Protein AF-A0ABD3MR46-F1 (afdb_monomer)

Structure (mmCIF, N/CA/C/O backbone):
data_AF-A0ABD3MR46-F1
#
_entry.id   AF-A0ABD3MR46-F1
#
loop_
_atom_site.group_PDB
_atom_site.id
_atom_site.type_symbol
_atom_site.label_atom_id
_atom_site.label_alt_id
_atom_site.label_comp_id
_atom_site.label_asym_id
_atom_site.label_entity_id
_atom_site.label_seq_id
_atom_site.pdbx_PDB_ins_code
_atom_site.Cartn_x
_atom_site.Cartn_y
_atom_site.Cartn_z
_atom_site.occupancy
_atom_site.B_iso_or_equiv
_atom_site.auth_seq_id
_atom_site.auth_comp_id
_atom_site.auth_asym_id
_atom_site.auth_atom_id
_atom_site.pdbx_PDB_model_num
ATOM 1 N N . MET A 1 1 ? 17.669 10.026 16.739 1.00 35.59 1 MET A N 1
ATOM 2 C CA . MET A 1 1 ? 16.950 10.814 17.764 1.00 35.59 1 MET A CA 1
ATOM 3 C C . MET A 1 1 ? 16.201 9.858 18.681 1.00 35.59 1 MET A C 1
ATOM 5 O O . MET A 1 1 ? 15.354 9.123 18.199 1.00 35.59 1 MET A O 1
ATOM 9 N N . THR A 1 2 ? 16.521 9.813 19.974 1.00 31.06 2 THR A N 1
ATOM 10 C CA . THR A 1 2 ? 15.726 9.067 20.965 1.00 31.06 2 THR A CA 1
ATOM 11 C C . THR A 1 2 ? 14.522 9.916 21.365 1.00 31.06 2 THR A C 1
ATOM 13 O O . THR A 1 2 ? 14.683 10.916 22.065 1.00 31.06 2 THR A O 1
ATOM 16 N N . ILE A 1 3 ? 13.332 9.557 20.879 1.00 37.78 3 ILE A N 1
ATOM 17 C CA . ILE A 1 3 ? 12.084 10.265 21.193 1.00 37.78 3 ILE A CA 1
ATOM 18 C C . ILE A 1 3 ? 11.752 10.014 22.676 1.00 37.78 3 ILE A C 1
ATOM 20 O O . ILE A 1 3 ? 11.750 8.857 23.106 1.00 37.78 3 ILE A O 1
ATOM 24 N N . PRO A 1 4 ? 11.503 11.055 23.492 1.00 35.59 4 PRO A N 1
ATOM 25 C CA . PRO A 1 4 ? 11.158 10.868 24.896 1.00 35.59 4 PRO A CA 1
ATOM 26 C C . PRO A 1 4 ? 9.787 10.188 25.021 1.00 35.59 4 PRO A C 1
ATOM 28 O O . PRO A 1 4 ? 8.781 10.705 24.536 1.00 35.59 4 PRO A O 1
ATOM 31 N N . GLN A 1 5 ? 9.747 9.039 25.701 1.00 37.41 5 GLN A N 1
ATOM 32 C CA . GLN A 1 5 ? 8.508 8.331 26.027 1.00 37.41 5 GLN A CA 1
ATOM 33 C C . GLN A 1 5 ? 7.668 9.195 26.979 1.00 37.41 5 GLN A C 1
ATOM 35 O O . GLN A 1 5 ? 8.057 9.449 28.121 1.00 37.41 5 GLN A O 1
ATOM 40 N N . SER A 1 6 ? 6.530 9.691 26.497 1.00 45.06 6 SER A N 1
ATOM 41 C CA . SER A 1 6 ? 5.509 10.321 27.334 1.00 45.06 6 SER A CA 1
ATOM 42 C C . SER A 1 6 ? 4.392 9.303 27.541 1.00 45.06 6 SER A C 1
ATOM 44 O O . SER A 1 6 ? 3.880 8.770 26.569 1.00 45.06 6 SER A O 1
ATOM 46 N N . ASN A 1 7 ? 4.056 9.001 28.799 1.00 50.44 7 ASN A N 1
ATOM 47 C CA . ASN A 1 7 ? 2.918 8.143 29.144 1.00 50.44 7 ASN A CA 1
ATOM 48 C C . ASN A 1 7 ? 1.617 8.911 28.854 1.00 50.44 7 ASN A C 1
ATOM 50 O O . ASN A 1 7 ? 1.110 9.616 29.731 1.00 50.44 7 ASN A O 1
ATOM 54 N N . LEU A 1 8 ? 1.114 8.837 27.622 1.00 53.44 8 LEU A N 1
ATOM 55 C CA . LEU A 1 8 ? -0.111 9.506 27.177 1.00 53.44 8 LEU A CA 1
ATOM 56 C C . LEU A 1 8 ? -1.353 8.638 27.444 1.00 53.44 8 LEU A C 1
ATOM 58 O O . LEU A 1 8 ? -2.435 9.186 27.675 1.00 53.44 8 LEU A O 1
ATOM 62 N N . LEU A 1 9 ? -1.214 7.308 27.512 1.00 57.09 9 LEU A N 1
ATOM 63 C CA . LEU A 1 9 ? -2.312 6.369 27.789 1.00 57.09 9 LEU A CA 1
ATOM 64 C C . LEU A 1 9 ? -2.612 6.142 29.276 1.00 57.09 9 LEU A C 1
ATOM 66 O O . LEU A 1 9 ? -3.489 5.340 29.598 1.00 57.09 9 LEU A O 1
ATOM 70 N N . ALA A 1 10 ? -1.959 6.855 30.197 1.00 51.47 10 ALA A N 1
ATOM 71 C CA . ALA A 1 10 ? -2.079 6.638 31.646 1.00 51.47 10 ALA A CA 1
ATOM 72 C C . ALA A 1 10 ? -3.482 6.897 32.266 1.00 51.47 10 ALA A C 1
ATOM 74 O O . ALA A 1 10 ? -3.624 6.912 33.487 1.00 51.47 10 ALA A O 1
ATOM 75 N N . GLY A 1 11 ? -4.548 7.044 31.471 1.00 54.25 11 GLY A N 1
ATOM 76 C CA . GLY A 1 11 ? -5.919 7.005 31.978 1.00 54.25 11 GLY A CA 1
ATOM 77 C C . GLY A 1 11 ? -7.012 7.091 30.905 1.00 54.25 11 GLY A C 1
ATOM 78 O O . GLY A 1 11 ? -7.101 8.083 30.187 1.00 54.25 11 GLY A O 1
ATOM 79 N N . LYS A 1 12 ? -7.911 6.091 30.908 1.00 58.72 12 LYS A N 1
ATOM 80 C CA . LYS A 1 12 ? -9.277 6.040 30.323 1.00 58.72 12 LYS A CA 1
ATOM 81 C C . LYS A 1 12 ? -9.475 5.901 28.801 1.00 58.72 12 LYS A C 1
ATOM 83 O O . LYS A 1 12 ? -10.620 5.700 28.403 1.00 58.72 12 LYS A O 1
ATOM 88 N N . MET A 1 13 ? -8.451 5.975 27.953 1.00 73.44 13 MET A N 1
ATOM 89 C CA . MET A 1 13 ? -8.622 5.815 26.496 1.00 73.44 13 MET A CA 1
ATOM 90 C C . MET A 1 13 ? -8.457 4.344 26.070 1.00 73.44 13 MET A C 1
ATOM 92 O O . MET A 1 13 ? -7.501 3.700 26.493 1.00 73.44 13 MET A O 1
ATOM 96 N N . SER A 1 14 ? -9.375 3.798 25.257 1.00 85.12 14 SER A N 1
ATOM 97 C CA . SER A 1 14 ? -9.215 2.453 24.673 1.00 85.12 14 SER A CA 1
ATOM 98 C C . SER A 1 14 ? -8.120 2.451 23.601 1.00 85.12 14 SER A C 1
ATOM 100 O O . SER A 1 14 ? -7.877 3.479 22.971 1.00 85.12 14 SER A O 1
ATOM 102 N N . LEU A 1 15 ? -7.489 1.296 23.353 1.00 86.50 15 LEU A N 1
ATOM 103 C CA . LEU A 1 15 ? -6.440 1.166 22.329 1.00 86.50 15 LEU A CA 1
ATOM 104 C C . LEU A 1 15 ? -6.939 1.542 20.924 1.00 86.50 15 LEU A C 1
ATOM 106 O O . LEU A 1 15 ? -6.247 2.253 20.205 1.00 86.50 15 LEU A O 1
ATOM 110 N N . SER A 1 16 ? -8.163 1.145 20.563 1.00 86.31 16 SER A N 1
ATOM 111 C CA . SER A 1 16 ? -8.795 1.530 19.290 1.00 86.31 16 SER A CA 1
ATOM 112 C C . SER A 1 16 ? -8.969 3.045 19.164 1.00 86.31 16 SER A C 1
ATOM 114 O O . SER A 1 16 ? -8.649 3.650 18.144 1.00 86.31 16 SER A O 1
ATOM 116 N N . LYS A 1 17 ? -9.397 3.701 20.246 1.00 87.00 17 LYS A N 1
ATOM 117 C CA . LYS A 1 17 ? -9.568 5.154 20.280 1.00 87.00 17 LYS A CA 1
ATOM 118 C C . LYS A 1 17 ? -8.229 5.888 20.212 1.00 87.00 17 L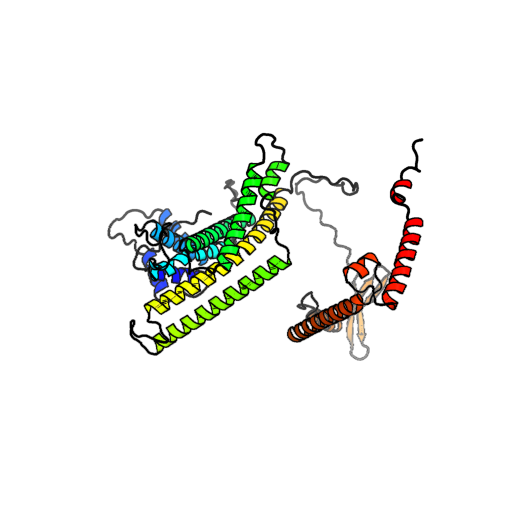YS A C 1
ATOM 120 O O . LY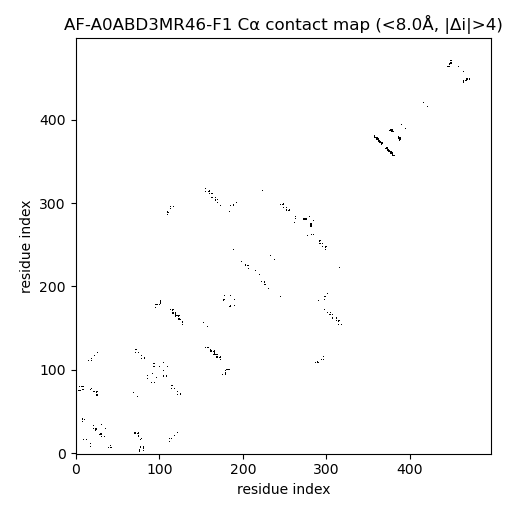S A 1 17 ? -8.118 6.907 19.540 1.00 87.00 17 LYS A O 1
ATOM 125 N N . ALA A 1 18 ? -7.208 5.339 20.863 1.00 87.81 18 ALA A N 1
ATOM 126 C CA . ALA A 1 18 ? -5.840 5.825 20.781 1.00 87.81 18 ALA A CA 1
ATOM 127 C C . ALA A 1 18 ? -5.297 5.747 19.342 1.00 87.81 18 ALA A C 1
ATOM 129 O O . ALA A 1 18 ? -4.730 6.717 18.841 1.00 87.81 18 ALA A O 1
ATOM 130 N N . LEU A 1 19 ? -5.526 4.623 18.658 1.00 90.44 19 LEU A N 1
ATOM 131 C CA . LEU A 1 19 ? -5.140 4.420 17.263 1.00 90.44 19 LEU A CA 1
ATOM 132 C C . LEU A 1 19 ? -5.867 5.390 16.318 1.00 90.44 19 LEU A C 1
ATOM 134 O O . LEU A 1 19 ? -5.230 6.025 15.477 1.00 90.44 19 LEU A O 1
ATOM 138 N N . SER A 1 20 ? -7.179 5.565 16.490 1.00 90.50 20 SER A N 1
ATOM 139 C CA . SER A 1 20 ? -7.965 6.544 15.726 1.00 90.50 20 SER A CA 1
ATOM 140 C C . SER A 1 20 ? -7.453 7.977 15.920 1.00 90.50 20 SER A C 1
ATOM 142 O O . SER A 1 20 ? -7.388 8.751 14.970 1.00 90.50 20 SER A O 1
ATOM 144 N N . LEU A 1 21 ? -7.033 8.328 17.133 1.00 88.56 21 LEU A N 1
ATOM 145 C CA . LEU A 1 21 ? -6.477 9.643 17.430 1.00 88.56 21 LEU A CA 1
ATOM 146 C C . LEU A 1 21 ? -5.096 9.836 16.780 1.00 88.56 21 LEU A C 1
ATOM 148 O O . LEU A 1 21 ? -4.841 10.870 16.164 1.00 88.56 21 LEU A O 1
ATOM 152 N N . ALA A 1 22 ? -4.215 8.837 16.874 1.00 90.19 22 ALA A N 1
ATOM 153 C CA . ALA A 1 22 ? -2.898 8.896 16.246 1.00 90.19 22 ALA A CA 1
ATOM 154 C C . ALA A 1 22 ? -2.989 8.992 14.716 1.00 90.19 22 ALA A C 1
ATOM 156 O O . ALA A 1 22 ? -2.248 9.760 14.107 1.00 90.19 22 ALA A O 1
ATOM 157 N N . THR A 1 23 ? -3.913 8.255 14.097 1.00 91.12 23 THR A N 1
ATOM 158 C CA . THR A 1 23 ? -4.156 8.325 12.648 1.00 91.12 23 THR A CA 1
ATOM 159 C C . THR A 1 23 ? -4.706 9.685 12.227 1.00 91.12 23 THR A C 1
ATOM 161 O O . THR A 1 23 ? -4.159 10.269 11.297 1.00 91.12 23 THR A O 1
ATOM 164 N N . ALA A 1 24 ? -5.648 10.266 12.978 1.00 89.81 24 ALA A N 1
ATOM 165 C CA . ALA A 1 24 ? -6.129 11.629 12.731 1.00 89.81 24 ALA A CA 1
ATOM 166 C C . ALA A 1 24 ? -4.989 12.667 12.751 1.00 89.81 24 ALA A C 1
ATOM 168 O O . ALA A 1 24 ? -4.898 13.515 11.864 1.00 89.81 24 ALA A O 1
ATOM 169 N N . TRP A 1 25 ? -4.051 12.562 13.703 1.00 88.88 25 TRP A N 1
ATOM 170 C CA . TRP A 1 25 ? -2.861 13.423 13.728 1.00 88.88 25 TRP A CA 1
ATOM 171 C C . TRP A 1 25 ? -1.937 13.235 12.519 1.00 88.88 25 TRP A C 1
ATOM 173 O O . TRP A 1 25 ? -1.343 14.214 12.066 1.00 88.88 25 TRP A O 1
ATOM 183 N N . LEU A 1 26 ? -1.806 12.012 11.995 1.00 90.88 26 LEU A N 1
ATOM 184 C CA . LEU A 1 26 ? -1.040 11.737 10.772 1.00 90.88 26 LEU A CA 1
ATOM 185 C C . LEU A 1 26 ? -1.751 12.236 9.508 1.00 90.88 26 LEU A C 1
ATOM 187 O O . LEU A 1 26 ? -1.084 12.601 8.541 1.00 90.88 26 LEU A O 1
ATOM 191 N N . ASP A 1 27 ? -3.082 12.235 9.506 1.00 89.12 27 ASP A N 1
ATOM 192 C CA . ASP A 1 27 ? -3.917 12.717 8.401 1.00 89.12 27 ASP A CA 1
ATOM 193 C C . ASP A 1 27 ? -4.087 14.249 8.422 1.00 89.12 27 ASP A C 1
ATOM 195 O O . ASP A 1 27 ? -4.524 14.844 7.438 1.00 89.12 27 ASP A O 1
ATOM 199 N N . GLY A 1 28 ? -3.680 14.906 9.514 1.00 84.94 28 GLY A N 1
ATOM 200 C CA . GLY A 1 28 ? -3.846 16.347 9.706 1.00 84.94 28 GLY A CA 1
ATOM 201 C C . GLY A 1 28 ? -5.292 16.751 10.004 1.00 84.94 28 GLY A C 1
ATOM 202 O O . GLY A 1 28 ? -5.644 17.917 9.829 1.00 84.94 28 GLY A O 1
ATOM 203 N N . GLU A 1 29 ? -6.122 15.801 10.436 1.00 83.69 29 GLU A N 1
ATOM 204 C CA . GLU A 1 29 ? -7.497 16.045 10.856 1.00 83.69 29 GLU A CA 1
ATOM 205 C C . GLU A 1 29 ? -7.533 16.549 12.306 1.00 83.69 29 GLU A C 1
ATOM 207 O O . GLU A 1 29 ? -6.761 16.105 13.165 1.00 83.69 29 GLU A O 1
ATOM 212 N N . ASP A 1 30 ? -8.441 17.487 12.597 1.00 67.25 30 ASP A N 1
ATOM 213 C CA . ASP A 1 30 ? -8.665 17.938 13.969 1.00 67.25 30 ASP A CA 1
ATOM 214 C C . ASP A 1 30 ? -9.229 16.766 14.791 1.00 67.25 30 ASP A C 1
ATOM 216 O O . ASP A 1 30 ? -10.278 16.217 14.430 1.00 67.25 30 ASP A O 1
ATOM 220 N N . PRO A 1 31 ? -8.582 16.366 15.903 1.00 61.44 31 PRO A N 1
ATOM 221 C CA . PRO A 1 31 ? -9.108 15.296 16.734 1.00 61.44 31 PRO A CA 1
ATOM 222 C C . PRO A 1 31 ? -10.493 15.700 17.269 1.00 61.44 31 PRO A C 1
ATOM 224 O O . PRO A 1 31 ? -10.704 16.880 17.580 1.00 61.44 31 PRO A O 1
ATOM 227 N N . PRO A 1 32 ? -11.439 14.754 17.424 1.00 56.84 32 PRO A N 1
ATOM 228 C CA . PRO A 1 32 ? -12.759 15.049 17.975 1.00 56.84 32 PRO A CA 1
ATOM 229 C C . PRO A 1 32 ? -12.642 15.846 19.286 1.00 56.84 32 PRO A C 1
ATOM 231 O O . PRO A 1 32 ? -11.797 15.535 20.126 1.00 56.84 32 PRO A O 1
ATOM 234 N N . LEU A 1 33 ? -13.480 16.876 19.475 1.00 51.16 33 LEU A N 1
ATOM 235 C CA . LEU A 1 33 ? -13.397 17.841 20.593 1.00 51.16 33 LEU A CA 1
ATOM 236 C C . LEU A 1 33 ? -13.295 17.200 21.995 1.00 51.16 33 LEU A C 1
ATOM 238 O O . LEU A 1 33 ? -12.680 17.784 22.890 1.00 51.16 33 LEU A O 1
ATOM 242 N N . ASP A 1 34 ? -13.849 16.002 22.186 1.00 53.50 34 ASP A N 1
ATOM 243 C CA . ASP A 1 34 ? -13.776 15.260 23.452 1.00 53.50 34 ASP A CA 1
ATOM 244 C C . ASP A 1 34 ? -12.393 14.631 23.722 1.00 53.50 34 ASP A C 1
ATOM 246 O O . ASP A 1 34 ? -12.029 14.407 24.879 1.00 53.50 34 ASP A O 1
ATOM 250 N N . ASP A 1 35 ? -11.584 14.400 22.688 1.00 51.56 35 ASP A N 1
ATOM 251 C CA . ASP A 1 35 ? -10.357 13.596 22.753 1.00 51.56 35 ASP A CA 1
ATOM 252 C C . ASP A 1 35 ? -9.111 14.447 23.022 1.00 51.56 35 ASP A C 1
ATOM 254 O O . ASP A 1 35 ? -8.237 14.063 23.807 1.00 51.56 35 ASP A O 1
ATOM 258 N N . ALA A 1 36 ? -9.087 15.680 22.506 1.00 47.84 36 ALA A N 1
ATOM 259 C CA . ALA A 1 36 ? -8.086 16.685 22.870 1.00 47.84 36 ALA A CA 1
ATOM 260 C C . ALA A 1 36 ? -8.159 17.066 24.367 1.00 47.84 36 ALA A C 1
ATOM 262 O O . ALA A 1 36 ? -7.137 17.330 25.013 1.00 47.84 36 ALA A O 1
ATOM 263 N N . ALA A 1 37 ? -9.364 17.044 24.949 1.00 47.22 37 ALA A N 1
ATOM 264 C CA . ALA A 1 37 ? -9.593 17.360 26.357 1.00 47.22 37 ALA A CA 1
ATOM 265 C C . ALA A 1 37 ? -9.055 16.280 27.318 1.00 47.22 37 ALA A C 1
ATOM 267 O O . ALA A 1 37 ? -8.666 16.606 28.444 1.00 47.22 37 ALA A O 1
ATOM 268 N N . ILE A 1 38 ? -9.000 15.010 26.896 1.00 49.91 38 ILE A N 1
ATOM 269 C CA . ILE A 1 38 ? -8.461 13.897 27.700 1.00 49.91 38 ILE A CA 1
ATOM 270 C C . ILE A 1 38 ? -6.937 14.026 27.830 1.00 49.91 38 ILE A C 1
ATOM 272 O O . ILE A 1 38 ? -6.401 13.927 28.936 1.00 49.91 38 ILE A O 1
ATOM 276 N N . ILE A 1 39 ? -6.248 14.360 26.737 1.00 51.38 39 ILE A N 1
ATOM 277 C CA . ILE A 1 39 ? -4.789 14.549 26.720 1.00 51.38 39 ILE A CA 1
ATOM 278 C C . ILE A 1 39 ? -4.380 15.760 27.572 1.00 51.38 39 ILE A C 1
ATOM 280 O O . ILE A 1 39 ? -3.448 15.663 28.369 1.00 51.38 39 ILE A O 1
ATOM 284 N N . SER A 1 40 ? -5.115 16.879 27.484 1.00 47.34 40 SER A N 1
ATOM 285 C CA . SER A 1 40 ? -4.848 18.081 28.295 1.00 47.34 40 SER A CA 1
ATOM 286 C C . SER A 1 40 ? -5.131 17.898 29.794 1.00 47.34 40 SER A C 1
ATOM 288 O O . SER A 1 40 ? -4.610 18.660 30.614 1.00 47.34 40 SER A O 1
ATOM 290 N N . ARG A 1 41 ? -5.977 16.931 30.175 1.00 43.84 41 ARG A N 1
ATOM 291 C CA . ARG A 1 41 ? -6.238 16.591 31.584 1.00 43.84 41 ARG A CA 1
ATOM 292 C C . ARG A 1 41 ? -5.196 15.622 32.137 1.00 43.84 41 ARG A C 1
ATOM 294 O O . ARG A 1 41 ? -4.785 15.796 33.281 1.00 43.84 41 ARG A O 1
ATOM 301 N N . ASN A 1 42 ? -4.727 14.662 31.339 1.00 44.56 42 ASN A N 1
ATOM 302 C CA . ASN A 1 42 ? -3.738 13.670 31.774 1.00 44.56 42 ASN A CA 1
ATOM 303 C C . ASN A 1 42 ? -2.335 14.272 31.978 1.00 44.56 42 ASN A C 1
ATOM 305 O O . ASN A 1 42 ? -1.649 13.882 32.919 1.00 44.56 42 ASN A O 1
ATOM 309 N N . SER A 1 43 ? -1.939 15.287 31.202 1.00 46.16 43 SER A N 1
ATOM 310 C CA . SER A 1 43 ? -0.687 16.036 31.429 1.00 46.16 43 SER A CA 1
ATOM 311 C C . SER A 1 43 ? -0.710 16.925 32.683 1.00 46.16 43 SER A C 1
ATOM 313 O O . SER A 1 43 ? 0.345 17.252 33.220 1.00 46.16 43 SER A O 1
ATOM 315 N N . ASN A 1 44 ? -1.900 17.258 33.197 1.00 39.22 44 ASN A N 1
ATOM 316 C CA . ASN A 1 44 ? -2.094 18.061 34.410 1.00 39.22 44 ASN A CA 1
ATOM 317 C C . ASN A 1 44 ? -2.443 17.231 35.661 1.00 39.22 44 ASN A C 1
ATOM 319 O O . ASN A 1 44 ? -2.621 17.793 36.743 1.00 39.22 44 ASN A O 1
ATOM 323 N N . SER A 1 45 ? -2.546 15.902 35.553 1.00 33.59 45 SER A N 1
ATOM 324 C CA . SER A 1 45 ? -3.008 15.039 36.647 1.00 33.59 45 SER A CA 1
ATOM 325 C C . SER A 1 45 ? -1.863 1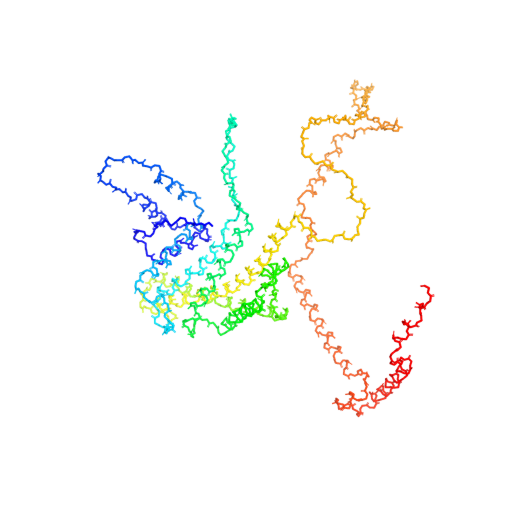4.428 37.466 1.00 33.59 45 SER A C 1
ATOM 327 O O . SER A 1 45 ? -1.868 13.242 37.778 1.00 33.59 45 SER A O 1
ATOM 329 N N . THR A 1 46 ? -0.904 15.252 37.887 1.00 37.97 46 THR A N 1
ATOM 330 C CA . THR A 1 46 ? -0.076 15.009 39.083 1.00 37.97 46 THR A CA 1
ATOM 331 C C . THR A 1 46 ? -0.435 16.035 40.155 1.00 37.97 46 THR A C 1
ATOM 333 O O . THR A 1 46 ? 0.387 16.820 40.619 1.00 37.97 46 THR A O 1
ATOM 336 N N . ARG A 1 47 ? -1.704 16.037 40.583 1.00 33.78 47 ARG A N 1
ATOM 337 C CA . ARG A 1 47 ? -2.113 16.724 41.813 1.00 33.78 47 ARG A CA 1
ATOM 338 C C . ARG A 1 47 ? -1.628 15.896 43.005 1.00 33.78 47 ARG A C 1
ATOM 340 O O . ARG A 1 47 ? -2.354 15.056 43.523 1.00 33.78 47 ARG A O 1
ATOM 347 N N . ILE A 1 48 ? -0.378 16.121 43.410 1.00 35.09 48 ILE A N 1
ATOM 348 C CA . ILE A 1 48 ? 0.108 15.733 44.735 1.00 35.09 48 ILE A CA 1
ATOM 349 C C . ILE A 1 48 ? -0.582 16.672 45.724 1.00 35.09 48 ILE A C 1
ATOM 351 O O . ILE A 1 48 ? -0.181 17.823 45.898 1.00 35.09 48 ILE A O 1
ATOM 355 N N . GLU A 1 49 ? -1.668 16.210 46.338 1.00 32.66 49 GLU A N 1
ATOM 356 C CA . GLU A 1 49 ? -2.184 16.871 47.529 1.00 32.66 49 GLU A CA 1
ATOM 357 C C . GLU A 1 49 ? -1.211 16.611 48.680 1.00 32.66 49 GLU A C 1
ATOM 359 O O . GLU A 1 49 ? -1.090 15.495 49.175 1.00 32.66 49 GLU A O 1
ATOM 364 N N . GLY A 1 50 ? -0.505 17.671 49.078 1.00 37.31 50 GLY A N 1
ATOM 365 C CA . GLY A 1 50 ? 0.247 17.734 50.325 1.00 37.31 50 GLY A CA 1
ATOM 366 C C . GLY A 1 50 ? 1.715 17.333 50.221 1.00 37.31 50 GLY A C 1
ATOM 367 O O . GLY A 1 50 ? 2.085 16.254 50.658 1.00 37.31 50 GLY A O 1
ATOM 368 N N . SER A 1 51 ? 2.574 18.237 49.741 1.00 29.97 51 SER A N 1
ATOM 369 C CA . SER A 1 51 ? 3.930 18.397 50.291 1.00 29.97 51 SER A CA 1
ATOM 370 C C . SER A 1 51 ? 4.581 19.669 49.747 1.00 29.97 51 SER A C 1
ATOM 372 O O . SER A 1 51 ? 4.738 19.846 48.541 1.00 29.97 51 SER A O 1
ATOM 374 N N . THR A 1 52 ? 4.949 20.576 50.644 1.00 36.62 52 THR A N 1
ATOM 375 C CA . THR A 1 52 ? 5.784 21.748 50.374 1.00 36.62 52 THR A CA 1
ATOM 376 C C . THR A 1 52 ? 7.226 21.302 50.125 1.00 36.62 52 THR A C 1
ATOM 378 O O . THR A 1 52 ? 7.993 21.225 51.081 1.00 36.62 52 THR A O 1
ATOM 381 N N . VAL A 1 53 ? 7.615 20.999 48.882 1.00 33.16 53 VAL A N 1
ATOM 382 C CA . VAL A 1 53 ? 9.036 20.849 48.510 1.00 33.16 53 VAL A CA 1
ATOM 383 C C . VAL A 1 53 ? 9.272 21.341 47.077 1.00 33.16 53 VAL A C 1
ATOM 385 O O . VAL A 1 53 ? 8.474 21.103 46.176 1.00 33.16 53 VAL A O 1
ATOM 388 N N . GLU A 1 54 ? 10.371 22.074 46.922 1.00 37.62 54 GLU A N 1
ATOM 389 C CA . GLU A 1 54 ? 10.880 22.798 45.756 1.00 37.62 54 GLU A CA 1
ATOM 390 C C . GLU A 1 54 ? 10.698 22.097 44.395 1.00 37.62 54 GLU A C 1
ATOM 392 O O . GLU A 1 54 ? 11.157 20.978 44.162 1.00 37.62 54 GLU A O 1
ATOM 397 N N . ALA A 1 55 ? 10.070 22.804 43.450 1.00 34.72 55 ALA A N 1
ATOM 398 C CA . ALA A 1 55 ? 9.935 22.371 42.065 1.00 34.72 55 ALA A CA 1
ATOM 399 C C . ALA A 1 55 ? 11.287 22.470 41.335 1.00 34.72 55 ALA A C 1
ATOM 401 O O . ALA A 1 55 ? 11.716 23.543 40.913 1.00 34.72 55 ALA A O 1
ATOM 402 N N . GLY A 1 56 ? 11.957 21.329 41.171 1.00 37.25 56 GLY A N 1
ATOM 403 C CA . GLY A 1 56 ? 13.150 21.204 40.340 1.00 37.25 56 GLY A CA 1
ATOM 404 C C . GLY A 1 56 ? 12.858 21.450 38.851 1.00 37.25 56 GLY A C 1
ATOM 405 O O . GLY A 1 56 ? 11.920 20.895 38.280 1.00 37.25 56 GLY A O 1
ATOM 406 N N . SER A 1 57 ? 13.733 22.235 38.216 1.00 47.62 57 SER A N 1
ATOM 407 C CA . SER A 1 57 ? 13.799 22.616 36.788 1.00 47.62 57 SER A CA 1
ATOM 408 C C . SER A 1 57 ? 13.490 21.496 35.760 1.00 47.62 57 SER A C 1
ATOM 410 O O . SER A 1 57 ? 12.983 21.759 34.670 1.00 47.62 57 SER A O 1
ATOM 412 N N . SER A 1 58 ? 13.709 20.227 36.119 1.00 44.34 58 SER A N 1
ATOM 413 C CA . SER A 1 58 ? 13.533 19.052 35.247 1.00 44.34 58 SER A CA 1
ATOM 414 C C . SER A 1 58 ? 12.079 18.789 34.815 1.00 44.34 58 SER A C 1
ATOM 416 O O . SER A 1 58 ? 11.823 18.457 33.655 1.00 44.34 58 SER A O 1
ATOM 418 N N . THR A 1 59 ? 11.099 18.978 35.705 1.00 43.69 59 THR A N 1
ATOM 419 C CA . THR A 1 59 ? 9.684 18.693 35.391 1.00 43.69 59 THR A CA 1
ATOM 420 C C . THR A 1 59 ? 9.080 19.776 34.498 1.00 43.69 59 THR A C 1
ATOM 422 O O . THR A 1 59 ? 8.367 19.468 33.545 1.00 43.69 59 THR A O 1
ATOM 425 N N . ALA A 1 60 ? 9.435 21.040 34.742 1.00 39.94 60 ALA A N 1
ATOM 426 C CA . ALA A 1 60 ? 9.033 22.163 33.898 1.00 39.94 60 ALA A CA 1
ATOM 427 C C . ALA A 1 60 ? 9.646 22.069 32.488 1.00 39.94 60 ALA A C 1
ATOM 429 O O . ALA A 1 60 ? 8.957 22.353 31.510 1.00 39.94 60 ALA A O 1
ATOM 430 N N . MET A 1 61 ? 10.893 21.589 32.360 1.00 47.00 61 MET A N 1
ATOM 431 C CA . MET A 1 61 ? 11.508 21.310 31.055 1.00 47.00 61 MET A CA 1
ATOM 432 C C . MET A 1 61 ? 10.787 20.199 30.281 1.00 47.00 61 MET A C 1
ATOM 434 O O . MET A 1 61 ? 10.565 20.361 29.085 1.00 47.00 61 MET A O 1
ATOM 438 N N . LYS A 1 62 ? 10.366 19.106 30.935 1.00 42.56 62 LYS A N 1
ATOM 439 C CA . LYS A 1 62 ? 9.598 18.033 30.270 1.00 42.56 62 LYS A CA 1
ATOM 440 C C . LYS A 1 62 ? 8.224 18.508 29.785 1.00 42.56 62 LYS A C 1
ATOM 442 O O . LYS A 1 62 ? 7.826 18.169 28.675 1.00 42.56 62 LYS A O 1
ATOM 447 N N . ILE A 1 63 ? 7.527 19.322 30.581 1.00 41.62 63 ILE A N 1
ATOM 448 C CA . ILE A 1 63 ? 6.225 19.905 30.209 1.00 41.62 63 ILE A CA 1
ATOM 449 C C . ILE A 1 63 ? 6.388 20.907 29.051 1.00 41.62 63 ILE A C 1
ATOM 451 O O . ILE A 1 63 ? 5.601 20.894 28.108 1.00 41.62 63 ILE A O 1
ATOM 455 N N . ALA A 1 64 ? 7.446 21.726 29.063 1.00 37.91 64 ALA A N 1
ATOM 456 C CA . ALA A 1 64 ? 7.755 22.646 27.967 1.00 37.91 64 ALA A CA 1
ATOM 457 C C . ALA A 1 64 ? 8.149 21.913 26.667 1.00 37.91 64 ALA A C 1
ATOM 459 O O . ALA A 1 64 ? 7.761 22.339 25.581 1.00 37.91 64 ALA A O 1
ATOM 460 N N . GLN A 1 65 ? 8.862 20.783 26.762 1.00 45.91 65 GLN A N 1
ATOM 461 C CA . GLN A 1 65 ? 9.230 19.946 25.611 1.00 45.91 65 GLN A CA 1
ATOM 462 C C . GLN A 1 65 ? 8.016 19.277 24.945 1.00 45.91 65 GLN A C 1
ATOM 464 O O . GLN A 1 65 ? 7.982 19.174 23.722 1.00 45.91 65 GLN A O 1
ATOM 469 N N . GLN A 1 66 ? 6.987 18.886 25.706 1.00 45.81 66 GLN A N 1
ATOM 470 C CA . GLN A 1 66 ? 5.743 18.319 25.153 1.00 45.81 66 GLN A CA 1
ATOM 471 C C . GLN A 1 66 ? 4.945 19.320 24.295 1.00 45.81 66 GLN A C 1
ATOM 473 O O . GLN A 1 66 ? 4.223 18.921 23.380 1.00 45.81 66 GLN A O 1
ATOM 478 N N . HIS A 1 67 ? 5.088 20.624 24.556 1.00 44.91 67 HIS A N 1
ATOM 479 C CA . HIS A 1 67 ? 4.438 21.685 23.780 1.00 44.91 67 HIS A CA 1
ATOM 480 C C . HIS A 1 67 ? 5.179 22.007 22.462 1.00 44.91 67 HIS A C 1
ATOM 482 O O . HIS A 1 67 ? 4.628 22.689 21.600 1.00 44.91 67 HIS A O 1
ATOM 488 N N . LEU A 1 68 ? 6.407 21.507 22.276 1.00 51.28 68 LEU A N 1
ATOM 489 C CA . LEU A 1 68 ? 7.215 21.720 21.066 1.00 51.28 68 LEU A CA 1
ATOM 490 C C . LEU A 1 68 ? 7.151 20.565 20.057 1.00 51.28 68 LEU A C 1
ATOM 492 O O . LEU A 1 68 ? 7.709 20.697 18.971 1.00 51.28 68 LEU A O 1
ATOM 496 N N . GLN A 1 69 ? 6.493 19.453 20.395 1.00 64.88 69 GLN A N 1
ATOM 497 C CA . GLN A 1 69 ? 6.434 18.294 19.506 1.00 64.88 69 GLN A CA 1
ATOM 498 C C . GLN A 1 69 ? 5.442 18.505 18.365 1.00 64.88 69 GLN A C 1
ATOM 500 O O . GLN A 1 69 ? 4.292 18.909 18.591 1.00 64.88 69 GLN A O 1
ATOM 505 N N . SER A 1 70 ? 5.884 18.190 17.146 1.00 82.00 70 SER A N 1
ATOM 506 C CA . SER A 1 70 ? 5.009 18.172 15.971 1.00 82.00 70 SER A CA 1
ATOM 507 C C . SER A 1 70 ? 3.872 17.150 16.171 1.00 82.00 70 SER A C 1
ATOM 509 O O . SER A 1 70 ? 4.042 16.182 16.918 1.00 82.00 70 SER A O 1
ATOM 511 N N . PRO A 1 71 ? 2.694 17.321 15.539 1.00 84.88 71 PRO A N 1
ATOM 512 C CA . PRO A 1 71 ? 1.609 16.335 15.638 1.00 84.88 71 PRO A CA 1
ATOM 513 C C . PRO A 1 71 ? 2.065 14.924 15.232 1.00 84.88 71 PRO A C 1
ATOM 515 O O . PRO A 1 71 ? 1.631 13.944 15.829 1.00 84.88 71 PRO A O 1
ATOM 518 N N . ILE A 1 72 ? 3.015 14.828 14.298 1.00 88.50 72 ILE A N 1
ATOM 519 C CA . ILE A 1 72 ? 3.620 13.570 13.845 1.00 88.50 72 ILE A CA 1
ATOM 520 C C . ILE A 1 72 ? 4.445 12.921 14.964 1.00 88.50 72 ILE A C 1
ATOM 522 O O . ILE A 1 72 ? 4.302 11.731 15.224 1.00 88.50 72 ILE A O 1
ATOM 526 N N . GLU A 1 73 ? 5.266 13.690 15.683 1.00 87.56 73 GLU A N 1
ATOM 527 C CA . GLU A 1 73 ? 6.038 13.174 16.824 1.00 87.56 73 GLU A CA 1
ATOM 528 C C . GLU A 1 73 ? 5.129 12.682 17.958 1.00 87.56 73 GLU A C 1
ATOM 530 O O . GLU A 1 73 ? 5.421 11.657 18.578 1.00 87.56 73 GLU A O 1
ATOM 535 N N . LYS A 1 74 ? 4.003 13.371 18.191 1.00 86.12 74 LYS A N 1
ATOM 536 C CA . LYS A 1 74 ? 2.971 12.929 19.142 1.00 86.12 74 LYS A CA 1
ATOM 537 C C . LYS A 1 74 ? 2.274 11.649 18.680 1.00 86.12 74 LYS A C 1
ATOM 539 O O . LYS A 1 74 ? 1.997 10.779 19.499 1.00 86.12 74 LYS A O 1
ATOM 544 N N . ALA A 1 75 ? 2.006 11.511 17.382 1.00 89.75 75 ALA A N 1
ATOM 545 C CA . ALA A 1 75 ? 1.446 10.283 16.826 1.00 89.75 75 ALA A CA 1
ATOM 546 C C . ALA A 1 75 ? 2.410 9.103 17.003 1.00 89.75 75 ALA A C 1
ATOM 548 O O . ALA A 1 75 ? 1.988 8.038 17.441 1.00 89.75 75 ALA A O 1
ATOM 549 N N . ILE A 1 76 ? 3.708 9.301 16.752 1.00 90.81 76 ILE A N 1
ATOM 550 C CA . ILE A 1 76 ? 4.728 8.259 16.941 1.00 90.81 76 ILE A CA 1
ATOM 551 C C . ILE A 1 76 ? 4.819 7.837 18.406 1.00 90.81 76 ILE A C 1
ATOM 553 O O . ILE A 1 76 ? 4.824 6.641 18.687 1.00 90.81 76 ILE A O 1
ATOM 557 N N . SER A 1 77 ? 4.873 8.785 19.348 1.00 88.94 77 SER A N 1
ATOM 558 C CA . SER A 1 77 ? 4.958 8.439 20.772 1.00 88.94 77 SER A CA 1
ATOM 559 C C . SER A 1 77 ? 3.746 7.627 21.234 1.00 88.94 77 SER A C 1
ATOM 561 O O . SER A 1 77 ? 3.913 6.636 21.943 1.00 88.94 77 SER A O 1
ATOM 563 N N . LEU A 1 78 ? 2.549 7.995 20.771 1.00 88.88 78 LEU A N 1
ATOM 564 C CA . LEU A 1 78 ? 1.305 7.299 21.077 1.00 88.88 78 LEU A CA 1
ATOM 565 C C . LEU A 1 78 ? 1.262 5.901 20.433 1.00 88.88 78 LEU A C 1
ATOM 567 O O . LEU A 1 78 ? 0.925 4.930 21.105 1.00 88.88 78 LEU A O 1
ATOM 571 N N . LEU A 1 79 ? 1.654 5.761 19.163 1.00 90.94 79 LEU A N 1
ATOM 572 C CA . LEU A 1 79 ? 1.705 4.462 18.479 1.00 90.94 79 LEU A CA 1
ATOM 573 C C . LEU A 1 79 ? 2.722 3.506 19.120 1.00 90.94 79 LEU A C 1
ATOM 575 O O . LEU A 1 79 ? 2.423 2.325 19.293 1.00 90.94 79 LEU A O 1
ATOM 579 N N . LEU A 1 80 ? 3.891 4.007 19.533 1.00 90.62 80 LEU A N 1
ATOM 580 C CA . LEU A 1 80 ? 4.878 3.222 20.283 1.00 90.62 80 LEU A CA 1
ATOM 581 C C . LEU A 1 80 ? 4.347 2.807 21.661 1.00 90.62 80 LEU A C 1
ATOM 583 O O . LEU A 1 80 ? 4.629 1.704 22.128 1.00 90.62 80 LEU A O 1
ATOM 587 N N . GLU A 1 81 ? 3.561 3.663 22.316 1.00 87.69 81 GLU A N 1
ATOM 588 C CA . GLU A 1 81 ? 2.899 3.322 23.576 1.00 87.69 81 GLU A CA 1
ATOM 589 C C . GLU A 1 81 ? 1.841 2.227 23.375 1.00 87.69 81 GLU A C 1
ATOM 591 O O . GLU A 1 81 ? 1.824 1.265 24.142 1.00 87.69 81 GLU A O 1
ATOM 596 N N . ILE A 1 82 ? 1.024 2.310 22.315 1.00 87.62 82 ILE A N 1
ATOM 597 C CA . ILE A 1 82 ? 0.087 1.240 21.934 1.00 87.62 82 ILE A CA 1
ATOM 598 C C . ILE A 1 82 ? 0.855 -0.065 21.699 1.00 87.62 82 ILE A C 1
ATOM 600 O O . ILE A 1 82 ? 0.505 -1.087 22.282 1.00 87.62 82 ILE A O 1
ATOM 604 N N . GLN A 1 83 ? 1.928 -0.037 20.904 1.00 88.88 83 GLN A N 1
ATOM 605 C CA . GLN A 1 83 ? 2.743 -1.220 20.613 1.00 88.88 83 GLN A CA 1
ATOM 606 C C . GLN A 1 83 ? 3.363 -1.827 21.885 1.00 88.88 83 GLN A C 1
ATOM 608 O O . GLN A 1 83 ? 3.374 -3.050 22.056 1.00 88.88 83 GLN A O 1
ATOM 613 N N . SER A 1 84 ? 3.843 -0.983 22.802 1.00 85.56 84 SER A N 1
ATOM 614 C CA . SER A 1 84 ? 4.377 -1.400 24.103 1.00 85.56 84 SER A CA 1
ATOM 615 C C . SER A 1 84 ? 3.304 -2.061 24.967 1.00 85.56 84 SER A C 1
ATOM 617 O O . SER A 1 84 ? 3.546 -3.118 25.543 1.00 85.56 84 SER A O 1
ATOM 619 N N . GLN A 1 85 ? 2.093 -1.504 25.012 1.00 82.81 85 GLN A N 1
ATOM 620 C CA . GLN A 1 85 ? 0.981 -2.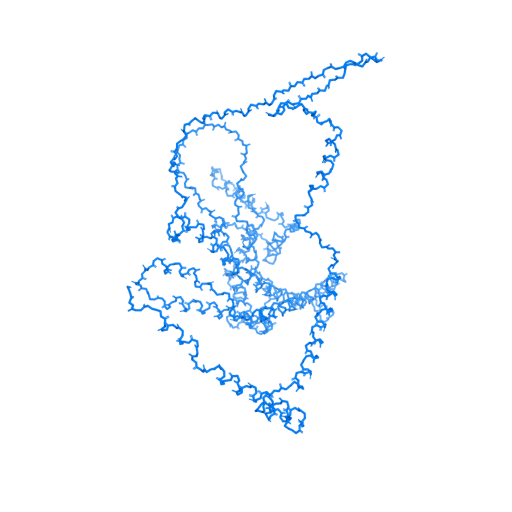097 25.756 1.00 82.81 85 GLN A CA 1
ATOM 621 C C . GLN A 1 85 ? 0.503 -3.412 25.151 1.00 82.81 85 GLN A C 1
ATOM 623 O O . GLN A 1 85 ? 0.222 -4.342 25.903 1.00 82.81 85 GLN A O 1
ATOM 628 N N . ILE A 1 86 ? 0.469 -3.517 23.821 1.00 80.75 86 ILE A N 1
ATOM 629 C CA . ILE A 1 86 ? 0.191 -4.778 23.126 1.00 80.75 86 ILE A CA 1
ATOM 630 C C . ILE A 1 86 ? 1.219 -5.836 23.550 1.00 80.75 86 ILE A C 1
ATOM 632 O O . ILE A 1 86 ? 0.835 -6.931 23.947 1.00 80.75 86 ILE A O 1
ATOM 636 N N . SER A 1 87 ? 2.507 -5.478 23.559 1.00 79.12 87 SER A N 1
ATOM 637 C CA . SER A 1 87 ? 3.610 -6.382 23.920 1.00 79.12 87 SER A CA 1
ATOM 638 C C . SER A 1 87 ? 3.665 -6.732 25.416 1.00 79.12 87 SER A C 1
ATOM 640 O O . SER A 1 87 ? 4.079 -7.829 25.781 1.00 79.12 87 SER A O 1
ATOM 642 N N . ALA A 1 88 ? 3.288 -5.798 26.295 1.00 74.81 88 ALA A N 1
ATOM 643 C CA . ALA A 1 88 ? 3.339 -5.960 27.749 1.00 74.81 88 ALA A CA 1
ATOM 644 C C . ALA A 1 88 ? 2.094 -6.647 28.316 1.00 74.81 88 ALA A C 1
ATOM 646 O O . ALA A 1 88 ? 2.172 -7.334 29.338 1.00 74.81 88 ALA A O 1
ATOM 647 N N . SER A 1 89 ? 0.933 -6.453 27.685 1.00 65.88 89 SER A N 1
ATOM 648 C CA . SER A 1 89 ? -0.260 -7.192 28.058 1.00 65.88 89 SER A CA 1
ATOM 649 C C . SER A 1 89 ? -0.003 -8.668 27.779 1.00 65.88 89 SER A C 1
ATOM 651 O O . SER A 1 89 ? 0.352 -9.054 26.672 1.00 65.88 89 SER A O 1
ATOM 653 N N . SER A 1 90 ? -0.200 -9.520 28.782 1.00 49.31 90 SER A N 1
ATOM 654 C CA . SER A 1 90 ? -0.087 -10.982 28.673 1.00 49.31 90 SER A CA 1
ATOM 655 C C . SER A 1 90 ? -1.137 -11.605 27.729 1.00 49.31 90 SER A C 1
ATOM 657 O O . SER A 1 90 ? -1.345 -12.815 27.749 1.00 49.31 90 SER A O 1
ATOM 659 N N . ASN A 1 91 ? -1.816 -10.779 26.926 1.00 48.28 91 ASN A N 1
ATOM 660 C CA . ASN A 1 91 ? -2.765 -11.147 25.892 1.00 48.28 91 ASN A CA 1
ATOM 661 C C . ASN A 1 91 ? -1.983 -11.531 24.633 1.00 48.28 91 ASN A C 1
ATOM 663 O O . ASN A 1 91 ? -1.828 -10.755 23.693 1.00 48.28 91 ASN A O 1
ATOM 667 N N . SER A 1 92 ? -1.516 -12.771 24.622 1.00 49.44 92 SER A N 1
ATOM 668 C CA . SER A 1 92 ? -0.868 -13.463 23.504 1.00 49.44 92 SER A CA 1
ATOM 669 C C . SER A 1 92 ? -1.685 -13.548 22.201 1.00 49.44 92 SER A C 1
ATOM 671 O O . SER A 1 92 ? -1.216 -14.177 21.269 1.00 49.44 92 SER A O 1
ATOM 673 N N . SER A 1 93 ? -2.865 -12.923 22.105 1.00 48.03 93 SER A N 1
ATOM 674 C CA . SER A 1 93 ? -3.739 -12.945 20.914 1.00 48.03 93 SER A CA 1
ATOM 675 C C . SER A 1 93 ? -3.423 -11.841 19.885 1.00 48.03 93 SER A C 1
ATOM 677 O O . SER A 1 93 ? -3.979 -11.831 18.797 1.00 48.03 93 SER A O 1
ATOM 679 N N . LEU A 1 94 ? -2.531 -10.889 20.206 1.00 53.62 94 LEU A N 1
ATOM 680 C CA . LEU A 1 94 ? -1.977 -9.939 19.218 1.00 53.62 94 LEU A CA 1
ATOM 681 C C . LEU A 1 94 ? -0.515 -10.205 18.854 1.00 53.62 94 LEU A C 1
ATOM 683 O O . LEU A 1 94 ? -0.038 -9.747 17.817 1.00 53.62 94 LEU A O 1
ATOM 687 N N . MET A 1 95 ? 0.210 -10.928 19.706 1.00 55.34 95 MET A N 1
ATOM 688 C CA . MET A 1 95 ? 1.472 -11.549 19.325 1.00 55.34 95 MET A CA 1
ATOM 689 C C . MET A 1 95 ? 1.103 -12.840 18.615 1.00 55.34 95 MET A C 1
ATOM 691 O O . MET A 1 95 ? 1.153 -13.893 19.243 1.00 55.34 95 MET A O 1
ATOM 695 N N . ILE A 1 96 ? 0.665 -12.714 17.358 1.00 58.00 96 ILE A N 1
ATOM 696 C CA . ILE A 1 96 ? 0.264 -13.827 16.492 1.00 58.00 96 ILE A CA 1
ATOM 697 C C . ILE A 1 96 ? 1.298 -14.931 16.674 1.00 58.00 96 ILE A C 1
ATOM 699 O O . ILE A 1 96 ? 2.456 -14.816 16.261 1.00 58.00 96 ILE A O 1
ATOM 703 N N . SER A 1 97 ? 0.913 -15.966 17.415 1.00 61.88 97 SER A N 1
ATOM 704 C CA . SER A 1 97 ? 1.759 -17.137 17.552 1.00 61.88 97 SER A CA 1
ATOM 705 C C . SER A 1 97 ? 1.823 -17.775 16.171 1.00 61.88 97 SER A C 1
ATOM 707 O O . SER A 1 97 ? 0.840 -17.723 15.439 1.00 61.88 97 SER A O 1
ATOM 709 N N . SER A 1 98 ? 2.933 -18.421 15.808 1.00 60.41 98 SER A N 1
ATOM 710 C CA . SER A 1 98 ? 3.104 -19.072 14.496 1.00 60.41 98 SER A CA 1
ATOM 711 C C . SER A 1 98 ? 2.006 -20.087 14.114 1.00 60.41 98 SER A C 1
ATOM 713 O O . SER A 1 98 ? 2.048 -20.619 13.013 1.00 60.41 98 SER A O 1
ATOM 715 N N . ASN A 1 99 ? 1.062 -20.378 15.017 1.00 65.69 99 ASN A N 1
ATOM 716 C CA . ASN A 1 99 ? -0.012 -21.354 14.871 1.00 65.69 99 ASN A CA 1
ATOM 717 C C . ASN A 1 99 ? -1.431 -20.753 15.010 1.00 65.69 99 ASN A C 1
ATOM 719 O O . ASN A 1 99 ? -2.377 -21.523 15.158 1.00 65.69 99 ASN A O 1
ATOM 723 N N . GLU A 1 100 ? -1.598 -19.427 15.050 1.00 74.19 100 GLU A N 1
ATOM 724 C CA . GLU A 1 100 ? -2.922 -18.787 15.143 1.00 74.19 100 GLU A CA 1
ATOM 725 C C . GLU A 1 100 ? -3.522 -18.598 13.744 1.00 74.19 100 GLU A C 1
ATOM 727 O O . GLU A 1 100 ? -2.852 -18.098 12.841 1.00 74.19 100 GLU A O 1
ATOM 732 N N . SER A 1 101 ? -4.776 -19.016 13.549 1.00 82.44 101 SER A N 1
ATOM 733 C CA . SER A 1 101 ? -5.483 -18.799 12.286 1.00 82.44 101 SER A CA 1
ATOM 734 C C . SER A 1 101 ? -6.207 -17.454 12.295 1.00 82.44 101 SER A C 1
ATOM 736 O O . SER A 1 101 ? -6.548 -16.920 13.351 1.00 82.44 101 SER A O 1
ATOM 738 N N . LEU A 1 102 ? -6.513 -16.910 11.114 1.00 86.69 102 LEU A N 1
ATOM 739 C CA . LEU A 1 102 ? -7.279 -15.666 10.996 1.00 86.69 102 LEU A CA 1
ATOM 740 C C . LEU A 1 102 ? -8.598 -15.684 11.793 1.00 86.69 102 LEU A C 1
ATOM 742 O O . LEU A 1 102 ? -9.036 -14.638 12.275 1.00 86.69 102 LEU A O 1
ATOM 746 N N . GLU A 1 103 ? -9.245 -16.845 11.927 1.00 85.44 103 GLU A N 1
ATOM 747 C CA . GLU A 1 103 ? -10.514 -16.991 12.650 1.00 85.44 103 GLU A CA 1
ATOM 748 C C . GLU A 1 103 ? -10.370 -16.885 14.174 1.00 85.44 103 GLU A C 1
ATOM 750 O O . GLU A 1 103 ? -11.320 -16.470 14.838 1.00 85.44 103 GLU A O 1
ATOM 755 N N . ASP A 1 104 ? -9.188 -17.173 14.721 1.00 86.12 104 ASP A N 1
ATOM 756 C CA . ASP A 1 104 ? -8.924 -17.103 16.163 1.00 86.12 104 ASP A CA 1
ATOM 757 C C . ASP A 1 104 ? -8.746 -15.652 16.652 1.00 86.12 104 ASP A C 1
ATOM 759 O O . ASP A 1 104 ? -8.957 -15.342 17.829 1.00 86.12 104 ASP A O 1
ATOM 763 N N . VAL A 1 105 ? -8.431 -14.730 15.734 1.00 86.25 105 VAL A N 1
ATOM 764 C CA . VAL A 1 105 ? -8.188 -13.319 16.047 1.00 86.25 105 VAL A CA 1
ATOM 765 C C . VAL A 1 105 ? -9.499 -12.547 16.186 1.00 86.25 105 VAL A C 1
ATOM 767 O O . VAL A 1 105 ? -10.312 -12.455 15.257 1.00 86.25 105 VAL A O 1
ATOM 770 N N . SER A 1 106 ? -9.681 -11.894 17.336 1.00 88.44 106 SER A N 1
ATOM 771 C CA . SER A 1 106 ? -10.843 -11.033 17.590 1.00 88.44 106 SER A CA 1
ATOM 772 C C . SER A 1 106 ? -10.879 -9.784 16.696 1.00 88.44 106 SER A C 1
ATOM 774 O O . SER A 1 106 ? -9.852 -9.202 16.345 1.00 88.44 106 SER A O 1
ATOM 776 N N . THR A 1 107 ? -12.085 -9.311 16.378 1.00 90.25 107 THR A N 1
ATOM 777 C CA . THR A 1 107 ? -12.308 -8.179 15.462 1.00 90.25 107 THR A CA 1
ATOM 778 C C . THR A 1 107 ? -11.635 -6.872 15.917 1.00 90.25 107 THR A C 1
ATOM 780 O O . THR A 1 107 ? -11.108 -6.139 15.086 1.00 90.25 107 THR A O 1
ATOM 783 N N . SER A 1 108 ? -11.554 -6.602 17.225 1.00 86.88 108 SER A N 1
ATOM 784 C CA . SER A 1 108 ? -10.822 -5.442 17.766 1.00 86.88 108 SER A CA 1
ATOM 785 C C . SER A 1 108 ? -9.300 -5.578 17.663 1.00 86.88 108 SER A C 1
ATOM 787 O O . SER A 1 108 ? -8.596 -4.575 17.577 1.00 86.88 108 SER A O 1
ATOM 789 N N . SER A 1 109 ? -8.780 -6.807 17.667 1.00 87.94 109 SER A N 1
ATOM 790 C CA . SER A 1 109 ? -7.345 -7.073 17.526 1.00 87.94 109 SER A CA 1
ATOM 791 C C . SER A 1 109 ? -6.886 -6.893 16.080 1.00 87.94 109 SER A C 1
ATOM 793 O O . SER A 1 109 ? -5.787 -6.392 15.859 1.00 87.94 109 SER A O 1
ATOM 795 N N . LEU A 1 110 ? -7.752 -7.193 15.101 1.00 89.31 110 LEU A N 1
ATOM 796 C CA . LEU A 1 110 ? -7.491 -6.921 13.681 1.00 89.31 110 LEU A CA 1
ATOM 797 C C . LEU A 1 110 ? -7.252 -5.431 13.407 1.00 89.31 110 LEU A C 1
ATOM 799 O O . LEU A 1 110 ? -6.365 -5.088 12.633 1.00 89.31 110 LEU A O 1
ATOM 803 N N . GLU A 1 111 ? -8.011 -4.543 14.056 1.00 90.81 111 GLU A N 1
ATOM 804 C CA . GLU A 1 111 ? -7.812 -3.092 13.933 1.00 90.81 111 GLU A CA 1
ATOM 805 C C . GLU A 1 111 ? -6.403 -2.685 14.390 1.00 90.81 111 GLU A C 1
ATOM 807 O O . GLU A 1 111 ? -5.723 -1.905 13.731 1.00 90.81 111 GLU A O 1
ATOM 812 N N . LEU A 1 112 ? -5.935 -3.266 15.493 1.00 90.31 112 LEU A N 1
ATOM 813 C CA . LEU A 1 112 ? -4.646 -2.954 16.105 1.00 90.31 112 LEU A CA 1
ATOM 814 C C . LEU A 1 112 ? -3.438 -3.513 15.332 1.00 90.31 112 LEU A C 1
ATOM 816 O O . LEU A 1 112 ? -2.321 -3.041 15.549 1.00 90.31 112 LEU A O 1
ATOM 820 N N . LEU A 1 113 ? -3.630 -4.451 14.397 1.00 90.25 113 LEU A N 1
ATOM 821 C CA . LEU A 1 113 ? -2.554 -4.909 13.505 1.00 90.25 113 LEU A CA 1
ATOM 822 C C . LEU A 1 113 ? -2.033 -3.788 12.596 1.00 90.25 113 LEU A C 1
ATOM 824 O O . LEU A 1 113 ? -0.883 -3.835 12.168 1.00 90.25 113 LEU A O 1
ATOM 828 N N . SER A 1 114 ? -2.827 -2.743 12.329 1.00 93.31 114 SER A N 1
ATOM 829 C CA . SER A 1 114 ? -2.376 -1.608 11.514 1.00 93.31 114 SER A CA 1
ATOM 830 C C . SER A 1 114 ? -1.406 -0.667 12.242 1.00 93.31 114 SER A C 1
ATOM 832 O O . SER A 1 114 ? -0.829 0.217 11.607 1.00 93.31 114 SER A O 1
ATOM 834 N N . VAL A 1 115 ? -1.188 -0.833 13.554 1.00 93.44 115 VAL A N 1
ATOM 835 C CA . VAL A 1 115 ? -0.291 0.029 14.349 1.00 93.44 115 VAL A CA 1
ATOM 836 C C . VAL A 1 115 ? 1.126 0.034 13.772 1.00 93.44 115 VAL A C 1
ATOM 838 O O . VAL A 1 115 ? 1.731 1.098 13.641 1.00 93.44 115 VAL A O 1
ATOM 841 N N . THR A 1 116 ? 1.649 -1.133 13.386 1.00 93.25 116 THR A N 1
ATOM 842 C CA . THR A 1 116 ? 2.989 -1.273 12.790 1.00 93.25 116 THR A CA 1
ATOM 843 C C . THR A 1 116 ? 3.073 -0.581 11.430 1.00 93.25 116 THR A C 1
ATOM 845 O O . THR A 1 116 ? 4.020 0.165 11.183 1.00 93.25 116 THR A O 1
ATOM 848 N N . TYR A 1 117 ? 2.043 -0.713 10.591 1.00 96.69 117 TYR A N 1
ATOM 849 C CA . TYR A 1 117 ? 1.928 0.039 9.338 1.00 96.69 117 TYR A CA 1
ATOM 850 C C . TYR A 1 117 ? 1.926 1.562 9.573 1.00 96.69 117 TYR A C 1
ATOM 852 O O . TYR A 1 117 ? 2.675 2.299 8.926 1.00 96.69 117 TYR A O 1
ATOM 860 N N . HIS A 1 118 ? 1.132 2.050 10.531 1.00 96.62 118 HIS A N 1
ATOM 861 C CA . HIS A 1 118 ? 1.051 3.480 10.833 1.00 96.62 118 HIS A CA 1
ATOM 862 C C . HIS A 1 118 ? 2.348 4.037 11.428 1.00 96.62 118 HIS A C 1
ATOM 864 O O . HIS A 1 118 ? 2.676 5.191 11.154 1.00 96.62 118 HIS A O 1
ATOM 870 N N . LEU A 1 119 ? 3.119 3.234 12.172 1.00 95.25 119 LEU A N 1
ATOM 871 C CA . LEU A 1 119 ? 4.476 3.601 12.584 1.00 95.25 119 LEU A CA 1
ATOM 872 C C . LEU A 1 119 ? 5.366 3.826 11.360 1.00 95.25 119 LEU A C 1
ATOM 874 O O . LEU A 1 119 ? 5.937 4.908 11.234 1.00 95.25 119 LEU A O 1
ATOM 878 N N . GLY A 1 120 ? 5.419 2.873 10.423 1.00 95.50 120 GLY A N 1
ATOM 879 C CA . GLY A 1 120 ? 6.193 3.019 9.184 1.00 95.50 120 GLY A CA 1
ATOM 880 C C . GLY A 1 120 ? 5.839 4.302 8.426 1.00 95.50 120 GLY A C 1
ATOM 881 O O . GLY A 1 120 ? 6.710 5.122 8.124 1.00 95.50 120 GLY A O 1
ATOM 882 N N . ARG A 1 121 ? 4.538 4.550 8.238 1.00 96.31 121 ARG A N 1
ATOM 883 C CA . ARG A 1 121 ? 4.022 5.784 7.630 1.00 96.31 121 ARG A CA 1
ATOM 884 C C . ARG A 1 121 ? 4.455 7.043 8.394 1.00 96.31 121 ARG A C 1
ATOM 886 O O . ARG A 1 121 ? 4.883 8.018 7.778 1.00 96.31 121 ARG A O 1
ATOM 893 N N . ALA A 1 122 ? 4.367 7.042 9.722 1.00 94.12 122 ALA A N 1
ATOM 894 C CA . ALA A 1 122 ? 4.726 8.193 10.546 1.00 94.12 122 ALA A CA 1
ATOM 895 C C . ALA A 1 122 ? 6.222 8.542 10.452 1.00 94.12 122 ALA A C 1
ATOM 897 O O . ALA A 1 122 ? 6.572 9.719 10.356 1.00 94.12 122 ALA A O 1
ATOM 898 N N . TYR A 1 123 ? 7.105 7.538 10.405 1.00 94.06 123 TYR A N 1
ATOM 899 C CA . TYR A 1 123 ? 8.544 7.752 10.211 1.00 94.06 123 TYR A CA 1
ATOM 900 C C . TYR A 1 123 ? 8.868 8.355 8.836 1.00 94.06 123 TYR A C 1
ATOM 902 O O . TYR A 1 123 ? 9.743 9.219 8.746 1.00 94.06 123 TYR A O 1
ATOM 910 N N . LEU A 1 124 ? 8.129 7.990 7.781 1.00 94.12 124 LEU A N 1
ATOM 911 C CA . LEU A 1 124 ? 8.262 8.639 6.470 1.00 94.12 124 LEU A CA 1
ATOM 912 C C . LEU A 1 124 ? 7.802 10.104 6.473 1.00 94.12 124 LEU A C 1
ATOM 914 O O . LEU A 1 124 ? 8.297 10.892 5.666 1.00 94.12 124 LEU A O 1
ATOM 918 N N . MET A 1 125 ? 6.896 10.484 7.376 1.00 92.00 125 MET A N 1
ATOM 919 C CA . MET A 1 125 ? 6.381 11.853 7.503 1.00 92.00 125 MET A CA 1
ATOM 920 C C . MET A 1 125 ? 7.256 12.760 8.379 1.00 92.00 125 MET A C 1
ATOM 922 O O . MET A 1 125 ? 7.074 13.978 8.361 1.00 92.00 125 MET A O 1
ATOM 926 N N . LEU A 1 126 ? 8.216 12.205 9.131 1.00 89.31 126 LEU A N 1
ATOM 927 C CA . LEU A 1 126 ? 9.068 12.995 10.019 1.00 89.31 126 LEU A CA 1
ATOM 928 C C . LEU A 1 126 ? 9.890 14.043 9.247 1.00 89.31 126 LEU A C 1
ATOM 930 O O . LEU A 1 126 ? 10.605 13.692 8.298 1.00 89.31 126 LEU A O 1
ATOM 934 N N . PRO A 1 127 ? 9.867 15.317 9.681 1.00 84.12 127 PRO A N 1
ATOM 935 C CA . PRO A 1 127 ? 10.703 16.350 9.092 1.00 84.12 127 PRO A CA 1
ATOM 936 C C . PRO A 1 127 ? 12.181 16.060 9.377 1.00 84.12 127 PRO A C 1
ATOM 938 O O . PRO A 1 127 ? 12.564 15.721 10.494 1.00 84.12 127 PRO A O 1
ATOM 941 N N . THR A 1 128 ? 13.029 16.212 8.362 1.00 79.19 128 THR A N 1
ATOM 942 C CA . THR A 1 128 ? 14.476 15.945 8.466 1.00 79.19 128 THR A CA 1
ATOM 943 C C . THR A 1 128 ? 15.321 17.208 8.537 1.00 79.19 128 THR A C 1
ATOM 945 O O . THR A 1 128 ? 16.509 17.143 8.839 1.00 79.19 128 THR A O 1
ATOM 948 N N . THR A 1 129 ? 14.707 18.369 8.309 1.00 67.06 129 THR A N 1
ATOM 949 C CA . THR A 1 129 ? 15.315 19.679 8.521 1.00 67.06 129 THR A CA 1
ATOM 950 C C . THR A 1 129 ? 14.854 20.225 9.864 1.00 67.06 129 THR A C 1
ATOM 952 O O . THR A 1 129 ? 13.667 20.498 10.048 1.00 67.06 129 THR A O 1
ATOM 955 N N . THR A 1 130 ? 15.775 20.430 10.801 1.00 55.38 130 THR A N 1
ATOM 956 C CA . THR A 1 130 ? 15.489 21.248 11.977 1.00 55.38 130 THR A CA 1
ATOM 957 C C . THR A 1 130 ? 15.338 22.691 11.506 1.00 55.38 130 THR A C 1
ATOM 959 O O . THR A 1 130 ? 16.304 23.361 11.146 1.00 55.38 130 THR A O 1
ATOM 962 N N . THR A 1 131 ? 14.106 23.193 11.446 1.00 43.72 131 THR A N 1
ATOM 963 C CA . THR A 1 131 ? 13.879 24.625 11.259 1.00 43.72 131 THR A CA 1
ATOM 964 C C . THR A 1 131 ? 14.300 25.301 12.555 1.00 43.72 131 THR A C 1
ATOM 966 O O . THR A 1 131 ? 13.498 25.464 13.472 1.00 43.72 131 THR A O 1
ATOM 969 N N . THR A 1 132 ? 15.575 25.664 12.681 1.00 41.97 132 THR A N 1
ATOM 970 C CA . THR A 1 132 ? 16.010 26.588 13.723 1.00 41.97 132 THR A CA 1
ATOM 971 C C . THR A 1 132 ? 15.300 27.904 13.429 1.00 41.97 132 THR A C 1
ATOM 973 O O . THR A 1 132 ? 15.746 28.704 12.607 1.00 41.97 132 THR A O 1
ATOM 976 N N . THR A 1 133 ? 14.144 28.131 14.049 1.00 36.53 133 THR A N 1
ATOM 977 C CA . THR A 1 133 ? 13.562 29.464 14.167 1.00 36.53 133 THR A CA 1
ATOM 978 C C . THR A 1 133 ? 14.569 30.305 14.931 1.00 36.53 133 THR A C 1
ATOM 980 O O . THR A 1 133 ? 14.575 30.335 16.158 1.00 36.53 133 THR A O 1
ATOM 983 N N . SER A 1 134 ? 15.465 30.957 14.190 1.00 35.06 134 SER A N 1
ATOM 984 C CA . SER A 1 134 ? 16.282 32.047 14.690 1.00 35.06 134 SER A CA 1
ATOM 985 C C . SER A 1 134 ? 15.316 33.166 15.052 1.00 35.06 134 SER A C 1
ATOM 987 O O . SER A 1 134 ? 14.931 33.984 14.217 1.00 35.06 134 SER A O 1
ATOM 989 N N . THR A 1 135 ? 14.848 33.164 16.298 1.00 34.78 135 THR A N 1
ATOM 990 C CA . THR A 1 135 ? 14.216 34.332 16.890 1.00 34.78 135 THR A CA 1
ATOM 991 C C . THR A 1 135 ? 15.251 35.445 16.853 1.00 34.78 135 THR A C 1
ATOM 993 O O . THR A 1 135 ? 16.206 35.441 17.627 1.00 34.78 135 THR A O 1
ATOM 996 N N . ASN A 1 136 ? 15.075 36.379 15.922 1.00 39.41 136 ASN A N 1
ATOM 997 C CA . ASN A 1 136 ? 15.751 37.664 15.930 1.00 39.41 136 ASN A CA 1
ATOM 998 C C . ASN A 1 136 ? 15.384 38.380 17.233 1.00 39.41 136 ASN A C 1
ATOM 1000 O O . ASN A 1 136 ? 14.382 39.082 17.286 1.00 39.41 136 ASN A O 1
ATOM 1004 N N . ASN A 1 137 ? 16.174 38.182 18.284 1.00 40.94 137 ASN A N 1
ATOM 1005 C CA . ASN A 1 137 ? 16.145 39.008 19.478 1.00 40.94 137 ASN A CA 1
ATOM 1006 C C . ASN A 1 137 ? 17.584 39.308 19.892 1.00 40.94 137 ASN A C 1
ATOM 1008 O O . ASN A 1 137 ? 18.293 38.464 20.424 1.00 40.94 137 ASN A O 1
ATOM 1012 N N . THR A 1 138 ? 17.957 40.554 19.614 1.00 34.09 138 THR A N 1
ATOM 1013 C CA . THR A 1 138 ? 18.925 41.362 20.355 1.00 34.09 138 THR A CA 1
ATOM 1014 C C . THR A 1 138 ? 20.331 40.782 20.494 1.00 34.09 138 THR A C 1
ATOM 1016 O O . THR A 1 138 ? 20.657 40.058 21.429 1.00 34.09 138 THR A O 1
ATOM 1019 N N . THR A 1 139 ? 21.210 41.252 19.611 1.00 33.81 139 THR A N 1
ATOM 1020 C CA . THR A 1 139 ? 22.654 41.321 19.831 1.00 33.81 139 THR A CA 1
ATOM 1021 C C . THR A 1 139 ? 22.947 41.988 21.180 1.00 33.81 139 THR A C 1
ATOM 1023 O O . THR A 1 139 ? 22.963 43.212 21.290 1.00 33.81 139 THR A O 1
ATOM 1026 N N . VAL A 1 140 ? 23.207 41.181 22.206 1.00 33.12 140 VAL A N 1
ATOM 1027 C CA . VAL A 1 140 ? 24.116 41.537 23.294 1.00 33.12 140 VAL A CA 1
ATOM 1028 C C . VAL A 1 140 ? 25.340 40.662 23.094 1.00 33.12 140 VAL A C 1
ATOM 1030 O O . VAL A 1 140 ? 25.305 39.445 23.242 1.00 33.12 140 VAL A O 1
ATOM 1033 N N . CYS A 1 141 ? 26.413 41.311 22.671 1.00 30.66 141 CYS A N 1
ATOM 1034 C CA . CYS A 1 141 ? 27.751 40.765 22.640 1.00 30.66 141 CYS A CA 1
ATOM 1035 C C . CYS A 1 141 ? 28.161 40.331 24.052 1.00 30.66 141 CYS A C 1
ATOM 1037 O O . CYS A 1 141 ? 28.349 41.186 24.908 1.00 30.66 141 CYS A O 1
ATOM 1039 N N . ASN A 1 142 ? 28.343 39.029 24.266 1.00 30.08 142 ASN A N 1
ATOM 1040 C CA . ASN A 1 142 ? 29.235 38.510 25.295 1.00 30.08 142 ASN A CA 1
ATOM 1041 C C . ASN A 1 142 ? 30.048 37.372 24.678 1.00 30.08 142 ASN A C 1
ATOM 1043 O O . ASN A 1 142 ? 29.519 36.331 24.291 1.00 30.08 142 ASN A O 1
ATOM 1047 N N . ASN A 1 143 ? 31.343 37.643 24.537 1.00 41.41 143 ASN A N 1
ATOM 1048 C CA . ASN A 1 143 ? 32.366 36.649 24.281 1.00 41.41 143 ASN A CA 1
ATOM 1049 C C . ASN A 1 143 ? 32.499 35.797 25.539 1.00 41.41 143 ASN A C 1
ATOM 1051 O O . ASN A 1 143 ? 33.066 36.284 26.506 1.00 41.41 143 ASN A O 1
ATOM 1055 N N . ASP A 1 144 ? 32.047 34.551 25.499 1.00 29.92 144 ASP A N 1
ATOM 1056 C CA . ASP A 1 144 ? 32.589 33.506 26.360 1.00 29.92 144 ASP A CA 1
ATOM 1057 C C . ASP A 1 144 ? 32.626 32.204 25.565 1.00 29.92 144 ASP A C 1
ATOM 1059 O O . ASP A 1 144 ? 31.606 31.644 25.158 1.00 29.92 144 ASP A O 1
ATOM 1063 N N . GLY A 1 145 ? 33.851 31.770 25.272 1.00 35.69 145 GLY A N 1
ATOM 1064 C CA . GLY A 1 145 ? 34.131 30.519 24.596 1.00 35.69 145 GLY A CA 1
ATOM 1065 C C . GLY A 1 145 ? 33.703 29.351 25.471 1.00 35.69 145 GLY A C 1
ATOM 1066 O O . GLY A 1 145 ? 34.396 28.987 26.416 1.00 35.69 145 GLY A O 1
ATOM 1067 N N . PHE A 1 146 ? 32.584 28.733 25.114 1.00 29.94 146 PHE A N 1
ATOM 1068 C CA . PHE A 1 146 ? 32.237 27.400 25.572 1.00 29.94 146 PHE A CA 1
ATOM 1069 C C . PHE A 1 146 ? 31.969 26.535 24.342 1.00 29.94 146 PHE A C 1
ATOM 1071 O O . PHE A 1 146 ? 30.944 26.666 23.675 1.00 29.94 146 PHE A O 1
ATOM 1078 N N . ASN A 1 147 ? 32.946 25.683 24.021 1.00 37.78 147 ASN A N 1
ATOM 1079 C CA . ASN A 1 147 ? 32.821 24.589 23.063 1.00 37.78 147 ASN A CA 1
ATOM 1080 C C . ASN A 1 147 ? 31.688 23.668 23.532 1.00 37.78 147 ASN A C 1
ATOM 1082 O O . ASN A 1 147 ? 31.911 22.761 24.332 1.00 37.78 147 ASN A O 1
ATOM 1086 N N . SER A 1 148 ? 30.474 23.907 23.047 1.00 34.28 148 SER A N 1
ATOM 1087 C CA . SER A 1 148 ? 29.393 22.938 23.139 1.00 34.28 148 SER A CA 1
ATOM 1088 C C . SER A 1 148 ? 29.266 22.261 21.782 1.00 34.28 148 SER A C 1
ATOM 1090 O O . SER A 1 148 ? 29.063 22.919 20.765 1.00 34.28 148 SER A O 1
ATOM 1092 N N . SER A 1 149 ? 29.482 20.948 21.803 1.00 35.47 149 SER A N 1
ATOM 1093 C CA . SER A 1 149 ? 29.393 19.998 20.698 1.00 35.47 149 SER A CA 1
ATOM 1094 C C . SER A 1 149 ? 28.212 20.321 19.776 1.00 35.47 149 SER A C 1
ATOM 1096 O O . SER A 1 149 ? 27.061 20.054 20.121 1.00 35.47 149 SER A O 1
ATOM 1098 N N . GLY A 1 150 ? 28.490 20.940 18.626 1.00 36.03 150 GLY A N 1
ATOM 1099 C CA . GLY A 1 150 ? 27.491 21.146 17.587 1.00 36.03 150 GLY A CA 1
ATOM 1100 C C . GLY A 1 150 ? 27.037 19.780 17.094 1.00 36.03 150 GLY A C 1
ATOM 1101 O O . GLY A 1 150 ? 27.834 19.031 16.532 1.00 36.03 150 GLY A O 1
ATOM 1102 N N . SER A 1 151 ? 25.782 19.432 17.361 1.00 41.94 151 SER A N 1
ATOM 1103 C CA . SER A 1 151 ? 25.140 18.225 16.854 1.00 41.94 151 SER A CA 1
ATOM 1104 C C . SER A 1 151 ? 25.273 18.193 15.331 1.00 41.94 151 SER A C 1
ATOM 1106 O O . SER A 1 151 ? 24.619 18.960 14.624 1.00 41.94 151 SER A O 1
ATOM 1108 N N . ASN A 1 152 ? 26.153 17.315 14.846 1.00 47.94 152 ASN A N 1
ATOM 1109 C CA . ASN A 1 152 ? 26.340 16.927 13.447 1.00 47.94 152 ASN A CA 1
ATOM 1110 C C . ASN A 1 152 ? 25.100 16.184 12.913 1.00 47.94 152 ASN A C 1
ATOM 1112 O O . ASN A 1 152 ? 25.201 15.064 12.410 1.00 47.94 152 ASN A O 1
ATOM 1116 N N . ASP A 1 153 ? 23.913 16.769 13.033 1.00 60.03 153 ASP A N 1
ATOM 1117 C CA . ASP A 1 153 ? 22.695 16.164 12.510 1.00 60.03 153 ASP A CA 1
ATOM 1118 C C . ASP A 1 153 ? 22.623 16.472 11.014 1.00 60.03 153 ASP A C 1
ATOM 1120 O O . ASP A 1 153 ? 21.930 17.382 10.564 1.00 60.03 153 ASP A O 1
ATOM 1124 N N . ASN A 1 154 ? 23.403 15.728 10.221 1.00 77.31 154 ASN A N 1
ATOM 1125 C CA . ASN A 1 154 ? 23.267 15.759 8.770 1.00 77.31 154 ASN A CA 1
ATOM 1126 C C . ASN A 1 154 ? 21.822 15.349 8.428 1.00 77.31 154 ASN A C 1
ATOM 1128 O O . ASN A 1 154 ? 21.443 14.207 8.714 1.00 77.31 154 ASN A O 1
ATOM 1132 N N . PRO A 1 155 ? 21.021 16.209 7.773 1.00 84.94 155 PRO A N 1
ATOM 1133 C CA . PRO A 1 155 ? 19.616 15.913 7.479 1.00 84.94 155 PRO A CA 1
ATOM 1134 C C . PRO A 1 155 ? 19.465 14.659 6.605 1.00 84.94 155 PRO A C 1
ATOM 1136 O O . PRO A 1 155 ? 18.498 13.914 6.745 1.00 84.94 155 PRO A O 1
ATOM 1139 N N . ALA A 1 156 ? 20.462 14.366 5.762 1.00 86.31 156 ALA A N 1
ATOM 1140 C CA . ALA A 1 156 ? 20.535 13.137 4.975 1.00 86.31 156 ALA A CA 1
ATOM 1141 C C . ALA A 1 156 ? 20.711 11.876 5.844 1.00 86.31 156 ALA A C 1
ATOM 1143 O O . ALA A 1 156 ? 20.108 10.850 5.549 1.00 86.31 156 ALA A O 1
ATOM 1144 N N . LEU A 1 157 ? 21.484 11.943 6.937 1.00 86.56 157 LEU A N 1
ATOM 1145 C CA . LEU A 1 157 ? 21.632 10.824 7.878 1.00 86.56 157 LEU A CA 1
ATOM 1146 C C . LEU A 1 157 ? 20.352 10.610 8.691 1.00 86.56 157 LEU A C 1
ATOM 1148 O O . LEU A 1 157 ? 19.943 9.467 8.891 1.00 86.56 157 LEU A O 1
ATOM 1152 N N . ALA A 1 158 ? 19.695 11.695 9.111 1.00 87.31 158 ALA A N 1
ATOM 1153 C CA . ALA A 1 158 ? 18.396 11.616 9.773 1.00 87.31 158 ALA A CA 1
ATOM 1154 C C . ALA A 1 158 ? 17.331 11.010 8.843 1.00 87.31 158 ALA A C 1
ATOM 1156 O O . ALA A 1 158 ? 16.623 10.090 9.247 1.00 87.31 158 ALA A O 1
ATOM 1157 N N . ARG A 1 159 ? 17.272 11.447 7.572 1.00 92.12 159 ARG A N 1
ATOM 1158 C CA . ARG A 1 159 ? 16.369 10.855 6.572 1.00 92.12 159 ARG A CA 1
ATOM 1159 C C . ARG A 1 159 ? 16.680 9.387 6.329 1.00 92.12 159 ARG A C 1
ATOM 1161 O O . ARG A 1 159 ? 15.756 8.586 6.346 1.00 92.12 159 ARG A O 1
ATOM 1168 N N . LYS A 1 160 ? 17.961 9.035 6.164 1.00 90.50 160 LYS A N 1
ATOM 1169 C CA . LYS A 1 160 ? 18.401 7.645 6.011 1.00 90.50 160 LYS A CA 1
ATOM 1170 C C . LYS A 1 160 ? 17.856 6.781 7.144 1.00 90.50 160 LYS A C 1
ATOM 1172 O O . LYS A 1 160 ? 17.214 5.776 6.876 1.00 90.50 160 LYS A O 1
ATOM 1177 N N . HIS A 1 161 ? 18.071 7.201 8.390 1.00 91.19 161 HIS A N 1
ATOM 1178 C CA . HIS A 1 161 ? 17.584 6.471 9.555 1.00 91.19 161 HIS A CA 1
ATOM 1179 C C . HIS A 1 161 ? 16.059 6.321 9.541 1.00 91.19 161 HIS A C 1
ATOM 1181 O O . HIS A 1 161 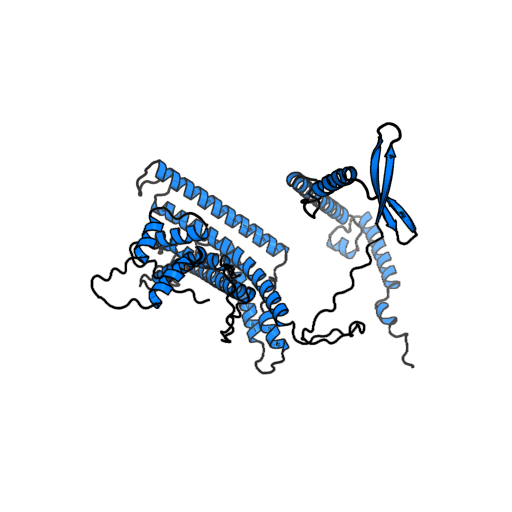? 15.580 5.202 9.670 1.00 91.19 161 HIS A O 1
ATOM 1187 N N . ASN A 1 162 ? 15.318 7.411 9.316 1.00 92.25 162 ASN A N 1
ATOM 1188 C CA . ASN A 1 162 ? 13.854 7.389 9.289 1.00 92.25 162 ASN A CA 1
ATOM 1189 C C . ASN A 1 162 ? 13.308 6.446 8.201 1.00 92.25 162 ASN A C 1
ATOM 1191 O O . ASN A 1 162 ? 12.401 5.661 8.470 1.00 92.25 162 ASN A O 1
ATOM 1195 N N . VAL A 1 163 ? 13.878 6.494 6.992 1.00 93.12 163 VAL A N 1
ATOM 1196 C CA . VAL A 1 163 ? 13.488 5.629 5.865 1.00 93.12 163 VAL A CA 1
ATOM 1197 C C . VAL A 1 163 ? 13.810 4.166 6.167 1.00 93.12 163 VAL A C 1
ATOM 1199 O O . VAL A 1 163 ? 12.951 3.313 5.976 1.00 93.12 163 VAL A O 1
ATOM 1202 N N . THR A 1 164 ? 14.998 3.862 6.701 1.00 92.69 164 THR A N 1
ATOM 1203 C CA . THR A 1 164 ? 15.346 2.491 7.111 1.00 92.69 164 THR A CA 1
ATOM 1204 C C . THR A 1 164 ? 14.388 1.971 8.180 1.00 92.69 164 THR A C 1
ATOM 1206 O O . THR A 1 164 ? 13.822 0.899 8.009 1.00 92.69 164 THR A O 1
ATOM 1209 N N . THR A 1 165 ? 14.115 2.755 9.227 1.00 92.50 165 THR A N 1
ATOM 1210 C CA . THR A 1 165 ? 13.161 2.342 10.266 1.00 92.50 165 THR A CA 1
ATOM 1211 C C . THR A 1 165 ? 11.749 2.151 9.719 1.00 92.50 165 THR A C 1
ATOM 1213 O O . THR A 1 165 ? 11.041 1.255 10.165 1.00 92.50 165 THR A O 1
ATOM 1216 N N . ALA A 1 166 ? 11.323 2.966 8.747 1.00 94.75 166 ALA A N 1
ATOM 1217 C CA . ALA A 1 166 ? 10.015 2.812 8.123 1.00 94.75 166 ALA A CA 1
ATOM 1218 C C . ALA A 1 166 ? 9.903 1.491 7.351 1.00 94.75 166 ALA A C 1
ATOM 1220 O O . ALA A 1 166 ? 8.902 0.793 7.503 1.00 94.75 166 ALA A O 1
ATOM 1221 N N . ILE A 1 167 ? 10.941 1.132 6.584 1.00 93.50 167 ILE A N 1
ATOM 1222 C CA . ILE A 1 167 ? 11.036 -0.162 5.895 1.00 93.50 167 ILE A CA 1
ATOM 1223 C C . ILE A 1 167 ? 10.892 -1.298 6.916 1.00 93.50 167 ILE A C 1
ATOM 1225 O O . ILE A 1 167 ? 10.003 -2.131 6.758 1.00 93.50 167 ILE A O 1
ATOM 1229 N N . ASP A 1 168 ? 11.656 -1.279 8.011 1.00 93.19 168 ASP A N 1
ATOM 1230 C CA . ASP A 1 168 ? 11.589 -2.323 9.046 1.00 93.19 168 ASP A CA 1
ATOM 1231 C C . ASP A 1 168 ? 10.164 -2.506 9.607 1.00 93.19 168 ASP A C 1
ATOM 1233 O O . ASP A 1 168 ? 9.690 -3.633 9.775 1.00 93.19 168 ASP A O 1
ATOM 1237 N N . TYR A 1 169 ? 9.438 -1.407 9.848 1.00 95.31 169 TYR A N 1
ATOM 1238 C CA . TYR A 1 169 ? 8.041 -1.467 10.288 1.00 95.31 169 TYR A CA 1
ATOM 1239 C C . TYR A 1 169 ? 7.101 -2.040 9.222 1.00 95.31 169 TYR A C 1
ATOM 1241 O O . TYR A 1 169 ? 6.227 -2.838 9.565 1.00 95.31 169 TYR A O 1
ATOM 1249 N N . PHE A 1 170 ? 7.278 -1.690 7.943 1.00 96.44 170 PHE A N 1
ATOM 1250 C CA . PHE A 1 170 ? 6.483 -2.265 6.855 1.00 96.44 170 PHE A CA 1
ATOM 1251 C C . PHE A 1 170 ? 6.748 -3.765 6.678 1.00 96.44 170 PHE A C 1
ATOM 1253 O O . PHE A 1 170 ? 5.793 -4.527 6.530 1.00 96.44 170 PHE A O 1
ATOM 1260 N N . HIS A 1 171 ? 8.003 -4.217 6.772 1.00 93.94 171 HIS A N 1
ATOM 1261 C CA . HIS A 1 171 ? 8.317 -5.650 6.771 1.00 93.94 171 HIS A CA 1
ATOM 1262 C C . HIS A 1 171 ? 7.719 -6.347 7.990 1.00 93.94 171 HIS A C 1
ATOM 1264 O O . HIS A 1 171 ? 7.127 -7.414 7.847 1.00 93.94 171 HIS A O 1
ATOM 1270 N N . SER A 1 172 ? 7.820 -5.750 9.181 1.00 91.88 172 SER A N 1
ATOM 1271 C CA . SER A 1 172 ? 7.215 -6.324 10.384 1.00 91.88 172 SER A CA 1
ATOM 1272 C C . SER A 1 172 ? 5.695 -6.445 10.261 1.00 91.88 172 SER A C 1
ATOM 1274 O O . SER A 1 172 ? 5.140 -7.438 10.723 1.00 91.88 172 SER A O 1
ATOM 1276 N N . PHE A 1 173 ? 5.029 -5.461 9.656 1.00 94.12 173 PHE A N 1
ATOM 1277 C CA . PHE A 1 173 ? 3.595 -5.491 9.377 1.00 94.12 173 PHE A CA 1
ATOM 1278 C C . PHE A 1 173 ? 3.230 -6.605 8.388 1.00 94.12 173 PHE A C 1
ATOM 1280 O O . PHE A 1 173 ? 2.382 -7.439 8.689 1.00 94.12 173 PHE A O 1
ATOM 1287 N N . LEU A 1 174 ? 3.901 -6.672 7.234 1.00 93.94 174 LEU A N 1
ATOM 1288 C CA . LEU A 1 174 ? 3.630 -7.698 6.221 1.00 93.94 174 LEU A CA 1
ATOM 1289 C C . LEU A 1 174 ? 3.912 -9.110 6.746 1.00 93.94 174 LEU A C 1
ATOM 1291 O O . LEU A 1 174 ? 3.115 -10.013 6.515 1.00 93.94 174 LEU A O 1
ATOM 1295 N N . LYS A 1 175 ? 4.978 -9.284 7.532 1.00 91.50 175 LYS A N 1
ATOM 1296 C CA . LYS A 1 175 ? 5.298 -10.549 8.201 1.00 91.50 175 LYS A CA 1
ATOM 1297 C C . LYS A 1 175 ? 4.221 -10.973 9.200 1.00 91.50 175 LYS A C 1
ATOM 1299 O O . LYS A 1 175 ? 3.910 -12.156 9.279 1.00 91.50 175 LYS A O 1
ATOM 1304 N N . GLN A 1 176 ? 3.656 -10.033 9.959 1.00 89.38 176 GLN A N 1
ATOM 1305 C CA . GLN A 1 176 ? 2.533 -10.321 10.858 1.00 89.38 176 GLN A CA 1
ATOM 1306 C C . GLN A 1 176 ? 1.303 -10.791 10.073 1.00 89.38 176 GLN A C 1
ATOM 1308 O O . GLN A 1 176 ? 0.652 -11.745 10.483 1.00 89.38 176 GLN A O 1
ATOM 1313 N N . LEU A 1 177 ? 1.005 -10.169 8.928 1.00 91.12 177 LEU A N 1
ATOM 1314 C CA . LEU A 1 177 ? -0.107 -10.600 8.077 1.00 91.12 177 LEU A CA 1
ATOM 1315 C C . LEU A 1 177 ? 0.145 -11.963 7.416 1.00 91.12 177 LEU A C 1
ATOM 1317 O O . LEU A 1 177 ? -0.777 -12.766 7.342 1.00 91.12 177 LEU A O 1
ATOM 1321 N N . ASP A 1 178 ? 1.372 -12.244 6.975 1.00 91.12 178 ASP A N 1
ATOM 1322 C CA . ASP A 1 178 ? 1.762 -13.538 6.393 1.00 91.12 178 ASP A CA 1
ATOM 1323 C C . ASP A 1 178 ? 1.605 -14.689 7.409 1.00 91.12 178 ASP A C 1
ATOM 1325 O O . ASP A 1 178 ? 1.108 -15.765 7.086 1.00 91.12 178 ASP A O 1
ATOM 1329 N N . GLN A 1 179 ? 1.922 -14.438 8.685 1.00 88.00 179 GLN A N 1
ATOM 1330 C CA . GLN A 1 179 ? 1.774 -15.420 9.769 1.00 88.00 179 GLN A CA 1
ATOM 1331 C C . GLN A 1 179 ? 0.324 -15.822 10.069 1.00 88.00 179 GLN A C 1
ATOM 1333 O O . GLN A 1 179 ? 0.111 -16.917 10.580 1.00 88.00 179 GLN A O 1
ATOM 1338 N N . LEU A 1 180 ? -0.661 -14.974 9.750 1.00 85.69 180 LEU A N 1
ATOM 1339 C CA . LEU A 1 180 ? -2.088 -15.281 9.936 1.00 85.69 180 LEU A CA 1
ATOM 1340 C C . LEU A 1 180 ? -2.637 -16.274 8.900 1.00 85.69 180 LEU A C 1
ATOM 1342 O O . LEU A 1 180 ? -3.760 -16.762 9.053 1.00 85.69 180 LEU A O 1
ATOM 1346 N N . GLY A 1 181 ? -1.849 -16.582 7.867 1.00 78.25 181 GLY A N 1
ATOM 1347 C CA . GLY A 1 181 ? -2.152 -17.604 6.876 1.00 78.25 181 GLY A CA 1
ATOM 1348 C C . GLY A 1 181 ? -3.229 -17.208 5.863 1.00 78.25 181 GLY A C 1
ATOM 1349 O O . GLY A 1 181 ? -3.438 -16.035 5.538 1.00 78.25 181 GLY A O 1
ATOM 1350 N N . ASP A 1 182 ? -3.889 -18.225 5.311 1.00 77.62 182 ASP A N 1
ATOM 1351 C CA . ASP A 1 182 ? -4.784 -18.083 4.164 1.00 77.62 182 ASP A CA 1
ATOM 1352 C C . ASP A 1 182 ? -5.979 -17.153 4.443 1.00 77.62 182 ASP A C 1
ATOM 1354 O O . ASP A 1 182 ? -6.678 -17.258 5.450 1.00 77.62 182 ASP A O 1
ATOM 1358 N N . GLY A 1 183 ? -6.260 -16.260 3.488 1.00 78.94 183 GLY A N 1
ATOM 1359 C CA . GLY A 1 183 ? -7.483 -15.449 3.451 1.00 78.94 183 GLY A CA 1
ATOM 1360 C C . GLY A 1 183 ? -7.312 -13.969 3.802 1.00 78.94 183 GLY A C 1
ATOM 1361 O O . GLY A 1 183 ? -8.164 -13.161 3.415 1.00 78.94 183 GLY A O 1
ATOM 1362 N N . ILE A 1 184 ? -6.214 -13.569 4.453 1.00 87.81 184 ILE A N 1
ATOM 1363 C CA . ILE A 1 184 ? -5.958 -12.147 4.733 1.00 87.81 184 ILE A CA 1
ATOM 1364 C C . ILE A 1 184 ? -5.346 -11.425 3.531 1.00 87.81 184 ILE A C 1
ATOM 1366 O O . ILE A 1 184 ? -5.889 -10.412 3.087 1.00 87.81 184 ILE A O 1
ATOM 1370 N N . LEU A 1 185 ? -4.282 -11.985 2.955 1.00 90.94 185 LEU A N 1
ATOM 1371 C CA . LEU A 1 185 ? -3.586 -11.461 1.783 1.00 90.94 185 LEU A CA 1
ATOM 1372 C C . LEU A 1 185 ? -3.909 -12.286 0.531 1.00 90.94 185 LEU A C 1
ATOM 1374 O O . LEU A 1 185 ? -4.228 -13.470 0.597 1.00 90.94 185 LEU A O 1
ATOM 1378 N N . SER A 1 186 ? -3.839 -11.645 -0.636 1.00 91.50 186 SER A N 1
ATOM 1379 C CA . SER A 1 186 ? -3.936 -12.337 -1.923 1.00 91.50 186 SER A CA 1
ATOM 1380 C C . SER A 1 186 ? -2.677 -13.177 -2.164 1.00 91.50 186 SER A C 1
ATOM 1382 O O . SER A 1 186 ? -1.566 -12.756 -1.841 1.00 91.50 186 SER A O 1
ATOM 1384 N N . GLU A 1 187 ? -2.807 -14.321 -2.833 1.00 90.94 187 GLU A N 1
ATOM 1385 C CA . GLU A 1 187 ? -1.648 -15.115 -3.272 1.00 90.94 187 GLU A CA 1
ATOM 1386 C C . GLU A 1 187 ? -0.648 -14.264 -4.075 1.00 90.94 187 GLU A C 1
ATOM 1388 O O . GLU A 1 187 ? 0.564 -14.358 -3.900 1.00 90.94 187 GLU A O 1
ATOM 1393 N N . ALA A 1 188 ? -1.153 -13.342 -4.899 1.00 92.19 188 ALA A N 1
ATOM 1394 C CA . ALA A 1 188 ? -0.307 -12.444 -5.667 1.00 92.19 188 ALA A CA 1
ATOM 1395 C C . ALA A 1 188 ? 0.443 -11.430 -4.782 1.00 92.19 188 ALA A C 1
ATOM 1397 O O . ALA A 1 188 ? 1.551 -11.034 -5.138 1.00 92.19 188 ALA A O 1
ATOM 1398 N N . THR A 1 189 ? -0.148 -10.967 -3.671 1.00 92.81 189 THR A N 1
ATOM 1399 C CA . THR A 1 189 ? 0.542 -10.062 -2.727 1.00 92.81 189 THR A CA 1
ATOM 1400 C C . THR A 1 189 ? 1.628 -10.795 -1.961 1.00 92.81 189 THR A C 1
ATOM 1402 O O . THR A 1 189 ? 2.720 -10.259 -1.807 1.00 92.81 189 THR A O 1
ATOM 1405 N N . LEU A 1 190 ? 1.355 -12.034 -1.543 1.00 92.75 190 LEU A N 1
ATOM 1406 C CA . LEU A 1 190 ? 2.324 -12.873 -0.842 1.00 92.75 190 LEU A CA 1
ATOM 1407 C C . LEU A 1 190 ? 3.505 -13.213 -1.741 1.00 92.75 190 LEU A C 1
ATOM 1409 O O . LEU A 1 190 ? 4.646 -13.000 -1.358 1.00 92.75 190 LEU A O 1
ATOM 1413 N N . LYS A 1 191 ? 3.235 -13.625 -2.983 1.00 92.12 191 LYS A N 1
ATOM 1414 C CA . LYS A 1 191 ? 4.281 -13.897 -3.971 1.00 92.12 191 LYS A CA 1
ATOM 1415 C C . LYS A 1 191 ? 5.191 -12.692 -4.208 1.00 92.12 191 LYS A C 1
ATOM 1417 O O . LYS A 1 191 ? 6.397 -12.848 -4.342 1.00 92.12 191 LYS A O 1
ATOM 1422 N N . GLU A 1 192 ? 4.615 -11.497 -4.291 1.00 91.75 192 GLU A N 1
ATOM 1423 C CA . GLU A 1 192 ? 5.377 -10.260 -4.462 1.00 91.75 192 GLU A CA 1
ATOM 1424 C C . GLU A 1 192 ? 6.205 -9.911 -3.220 1.00 91.75 192 GLU A C 1
ATOM 1426 O O . GLU A 1 192 ? 7.351 -9.496 -3.354 1.00 91.75 192 GLU A O 1
ATOM 1431 N N . TYR A 1 193 ? 5.654 -10.115 -2.022 1.00 93.19 193 TYR A N 1
ATOM 1432 C CA . TYR A 1 193 ? 6.376 -9.916 -0.769 1.00 93.19 193 TYR A CA 1
ATOM 1433 C C . TYR A 1 193 ? 7.524 -10.919 -0.586 1.00 93.19 193 TYR A C 1
ATOM 1435 O O . TYR A 1 193 ? 8.631 -10.524 -0.237 1.00 93.19 193 TYR A O 1
ATOM 1443 N N . HIS A 1 194 ? 7.296 -12.203 -0.866 1.00 92.06 194 HIS A N 1
ATOM 1444 C CA . HIS A 1 194 ? 8.329 -13.239 -0.787 1.00 92.06 194 HIS A CA 1
ATOM 1445 C C . HIS A 1 194 ? 9.436 -13.011 -1.816 1.00 92.06 194 HIS A C 1
ATOM 1447 O O . HIS A 1 194 ? 10.602 -13.116 -1.464 1.00 92.06 194 HIS A O 1
ATOM 1453 N N . ALA A 1 195 ? 9.097 -12.581 -3.037 1.00 89.12 195 ALA A N 1
ATOM 1454 C CA . ALA A 1 195 ? 10.104 -12.194 -4.026 1.00 89.12 195 ALA A CA 1
ATOM 1455 C C . ALA A 1 195 ? 10.998 -11.037 -3.537 1.00 89.12 195 ALA A C 1
ATOM 1457 O O . ALA A 1 195 ? 12.195 -11.045 -3.798 1.00 89.12 195 ALA A O 1
ATOM 1458 N N . LEU A 1 196 ? 10.439 -10.068 -2.799 1.00 86.31 196 LEU A N 1
ATOM 1459 C CA . LEU A 1 196 ? 11.235 -9.001 -2.178 1.00 86.31 196 LEU A CA 1
ATOM 1460 C C . LEU A 1 196 ? 12.170 -9.535 -1.083 1.00 86.31 196 LEU A C 1
ATOM 1462 O O . LEU A 1 196 ? 13.305 -9.084 -0.995 1.00 86.31 196 LEU A O 1
ATOM 1466 N N . LEU A 1 197 ? 11.716 -10.487 -0.261 1.00 87.62 197 LEU A N 1
ATOM 1467 C CA . LEU A 1 197 ? 12.557 -11.106 0.771 1.00 87.62 197 LEU A CA 1
ATOM 1468 C C . LEU A 1 197 ? 13.692 -11.945 0.168 1.00 87.62 197 LEU A C 1
ATOM 1470 O O . LEU A 1 197 ? 14.792 -11.943 0.712 1.00 87.62 197 LEU A O 1
ATOM 1474 N N . ASP A 1 198 ? 13.433 -12.645 -0.937 1.00 84.00 198 ASP A N 1
ATOM 1475 C CA . ASP A 1 198 ? 14.447 -13.426 -1.651 1.00 84.00 198 ASP A CA 1
ATOM 1476 C C . ASP A 1 198 ? 15.539 -12.514 -2.236 1.00 84.00 198 ASP A C 1
ATOM 1478 O O . ASP A 1 198 ? 16.725 -12.831 -2.127 1.00 84.00 198 ASP A O 1
ATOM 1482 N N . ASP A 1 199 ? 15.149 -11.368 -2.809 1.00 75.50 199 ASP A N 1
ATOM 1483 C CA . ASP A 1 199 ? 16.087 -10.351 -3.300 1.00 75.50 199 ASP A CA 1
ATOM 1484 C C . ASP A 1 199 ? 16.955 -9.792 -2.148 1.00 75.50 199 ASP A C 1
ATOM 1486 O O . ASP A 1 199 ? 18.165 -9.640 -2.307 1.00 75.50 199 ASP A O 1
ATOM 1490 N N . GLU A 1 200 ? 16.375 -9.546 -0.965 1.00 72.75 200 GLU A N 1
ATOM 1491 C CA . GLU A 1 200 ? 17.119 -9.072 0.216 1.00 72.75 200 GLU A CA 1
ATOM 1492 C C . GLU A 1 200 ? 18.071 -10.131 0.799 1.00 72.75 200 GLU A C 1
ATOM 1494 O O . GLU A 1 200 ? 19.181 -9.800 1.214 1.00 72.75 200 GLU A O 1
ATOM 1499 N N . GLN A 1 201 ? 17.675 -11.408 0.818 1.00 69.38 201 GLN A N 1
ATOM 1500 C CA . GLN A 1 201 ? 18.520 -12.498 1.328 1.00 69.38 201 GLN A CA 1
ATOM 1501 C C . GLN A 1 201 ? 19.727 -12.771 0.422 1.00 69.38 201 GLN A C 1
ATOM 1503 O O . GLN A 1 201 ? 20.815 -13.067 0.919 1.00 69.38 201 GLN A O 1
ATOM 1508 N N . GLN A 1 202 ? 19.562 -12.641 -0.900 1.00 64.12 202 GLN A N 1
ATOM 1509 C CA . GLN A 1 202 ? 20.676 -12.758 -1.847 1.00 64.12 202 GLN A CA 1
ATOM 1510 C C . GLN A 1 202 ? 21.745 -11.680 -1.617 1.00 64.12 202 GLN A C 1
ATOM 1512 O O . GLN A 1 202 ? 22.937 -11.972 -1.739 1.00 64.12 202 GLN A O 1
ATOM 1517 N N . ASP A 1 203 ? 21.343 -10.461 -1.241 1.00 61.28 203 ASP A N 1
ATOM 1518 C CA . ASP A 1 203 ? 22.275 -9.373 -0.924 1.00 61.28 203 ASP A CA 1
ATOM 1519 C C . ASP A 1 203 ? 23.133 -9.685 0.322 1.00 61.28 203 ASP A C 1
ATOM 1521 O O . ASP A 1 203 ? 24.324 -9.354 0.352 1.00 61.28 203 ASP A O 1
ATOM 1525 N N . ASP A 1 204 ? 22.558 -10.345 1.334 1.00 60.59 204 ASP A N 1
ATOM 1526 C CA . ASP A 1 204 ? 23.262 -10.714 2.569 1.00 60.59 204 ASP A CA 1
ATOM 1527 C C . ASP A 1 204 ? 24.268 -11.868 2.340 1.00 60.59 204 ASP A C 1
ATOM 1529 O O . ASP A 1 204 ? 25.410 -11.796 2.805 1.00 60.59 204 ASP A O 1
ATOM 1533 N N . GLU A 1 205 ? 23.913 -12.896 1.555 1.00 60.59 205 GLU A N 1
ATOM 1534 C CA . GLU A 1 205 ? 24.827 -14.011 1.232 1.00 60.59 205 GLU A CA 1
ATOM 1535 C C . GLU A 1 205 ? 26.016 -13.583 0.348 1.00 60.59 205 GLU A C 1
ATOM 1537 O O . GLU A 1 205 ? 27.131 -14.111 0.466 1.00 60.59 205 GLU A O 1
ATOM 1542 N N . GLU A 1 206 ? 25.812 -12.612 -0.546 1.00 58.84 206 GLU A N 1
ATOM 1543 C CA . GLU A 1 206 ? 26.888 -12.069 -1.380 1.00 58.84 206 GLU A CA 1
ATOM 1544 C C . GLU A 1 206 ? 27.823 -11.143 -0.577 1.00 58.84 206 GLU A C 1
ATOM 1546 O O . GLU A 1 206 ? 29.020 -11.067 -0.873 1.00 58.84 206 GLU A O 1
ATOM 1551 N N . ALA A 1 207 ? 27.323 -10.508 0.493 1.00 56.66 207 ALA A N 1
ATOM 1552 C CA . ALA A 1 207 ? 28.137 -9.740 1.435 1.00 56.66 207 ALA A CA 1
ATOM 1553 C C . ALA A 1 207 ? 29.050 -10.623 2.301 1.00 56.66 207 ALA A C 1
ATOM 1555 O O . ALA A 1 207 ? 30.209 -10.262 2.535 1.00 56.66 207 ALA A O 1
ATOM 1556 N N . ASP A 1 208 ? 28.556 -11.780 2.744 1.00 53.47 208 ASP A N 1
ATOM 1557 C CA . ASP A 1 208 ? 29.278 -12.694 3.638 1.00 53.47 208 ASP A CA 1
ATOM 1558 C C . ASP A 1 208 ? 30.388 -13.502 2.935 1.00 53.47 208 ASP A C 1
ATOM 1560 O O . ASP A 1 208 ? 31.324 -13.978 3.582 1.00 53.47 208 ASP A O 1
ATOM 1564 N N . ASN A 1 209 ? 30.369 -13.590 1.599 1.00 57.16 209 ASN A N 1
ATOM 1565 C CA . ASN A 1 209 ? 31.439 -14.209 0.801 1.00 57.16 209 ASN A CA 1
ATOM 1566 C C . ASN A 1 209 ? 32.713 -13.341 0.659 1.00 57.16 209 ASN A C 1
ATOM 1568 O O . ASN A 1 209 ? 33.680 -13.745 0.003 1.00 57.16 209 ASN A O 1
ATOM 1572 N N . ILE A 1 210 ? 32.761 -12.158 1.282 1.00 52.91 210 ILE A N 1
ATOM 1573 C CA . ILE A 1 210 ? 33.946 -11.292 1.298 1.00 52.91 210 ILE A CA 1
ATOM 1574 C C . ILE A 1 210 ? 34.866 -11.703 2.458 1.00 52.91 210 ILE A C 1
ATOM 1576 O O . ILE A 1 210 ? 34.590 -11.439 3.625 1.00 52.91 210 ILE A O 1
ATOM 1580 N N . VAL A 1 211 ? 35.999 -12.333 2.124 1.00 49.28 211 VAL A N 1
ATOM 1581 C CA . VAL A 1 211 ? 37.020 -12.803 3.079 1.00 49.28 211 VAL A CA 1
ATOM 1582 C C . VAL A 1 211 ? 37.504 -11.660 3.995 1.00 49.28 211 VAL A C 1
ATOM 1584 O O . VAL A 1 211 ? 38.106 -10.700 3.501 1.00 49.28 211 VAL A O 1
ATOM 1587 N N . PRO A 1 212 ? 37.337 -11.760 5.328 1.00 44.66 212 PRO A N 1
ATOM 1588 C CA . PRO A 1 212 ? 37.890 -10.789 6.269 1.00 44.66 212 PRO A CA 1
ATOM 1589 C C . PRO A 1 212 ? 39.420 -10.913 6.318 1.00 44.66 212 PRO A C 1
ATOM 1591 O O . PRO A 1 212 ? 39.942 -11.946 6.738 1.00 44.66 212 PRO A O 1
ATOM 1594 N N . GLY A 1 213 ? 40.160 -9.879 5.898 1.00 48.91 213 GLY A N 1
ATOM 1595 C CA . GLY A 1 213 ? 41.621 -9.842 6.089 1.00 48.91 213 GLY A CA 1
ATOM 1596 C C . GLY A 1 213 ? 42.461 -9.108 5.040 1.00 48.91 213 GLY A C 1
ATOM 1597 O O . GLY A 1 213 ? 43.658 -8.941 5.258 1.00 48.91 213 GLY A O 1
ATOM 1598 N N . TYR A 1 214 ? 41.875 -8.641 3.936 1.00 47.16 214 TYR A N 1
ATOM 1599 C CA . TYR A 1 214 ? 42.540 -7.744 2.979 1.00 47.16 214 TYR A CA 1
ATOM 1600 C C . TYR A 1 214 ? 41.713 -6.461 2.835 1.00 47.16 214 TYR A C 1
ATOM 1602 O O . TYR A 1 214 ? 40.905 -6.305 1.922 1.00 47.16 214 TYR A O 1
ATOM 1610 N N . GLU A 1 215 ? 41.867 -5.554 3.799 1.00 43.41 215 GLU A N 1
ATOM 1611 C CA . GLU A 1 215 ? 41.154 -4.276 3.813 1.00 43.41 215 GLU A CA 1
ATOM 1612 C C . GLU A 1 215 ? 41.858 -3.265 2.902 1.00 43.41 215 GLU A C 1
ATOM 1614 O O . GLU A 1 215 ? 42.713 -2.492 3.327 1.00 43.41 215 GLU A O 1
ATOM 1619 N N . ASP A 1 216 ? 41.488 -3.283 1.624 1.00 46.53 216 ASP A N 1
ATOM 1620 C CA . ASP A 1 216 ? 41.732 -2.167 0.715 1.00 46.53 216 ASP A CA 1
ATOM 1621 C C . ASP A 1 216 ? 40.576 -1.160 0.867 1.00 46.53 216 ASP A C 1
ATOM 1623 O O . ASP A 1 216 ? 39.417 -1.562 0.999 1.00 46.53 216 ASP A O 1
ATOM 1627 N N . ALA A 1 217 ? 40.837 0.152 0.848 1.00 52.34 217 ALA A N 1
ATOM 1628 C CA . ALA A 1 217 ? 39.827 1.192 1.133 1.00 52.34 217 ALA A CA 1
ATOM 1629 C C . ALA A 1 217 ? 38.593 1.155 0.193 1.00 52.34 217 ALA A C 1
ATOM 1631 O O . ALA A 1 217 ? 37.534 1.709 0.503 1.00 52.34 217 ALA A O 1
ATOM 1632 N N . ASN A 1 218 ? 38.694 0.438 -0.931 1.00 50.38 218 ASN A N 1
ATOM 1633 C CA . ASN A 1 218 ? 37.589 0.140 -1.841 1.00 50.38 218 ASN A CA 1
ATOM 1634 C C . ASN A 1 218 ? 36.584 -0.900 -1.298 1.00 50.38 218 ASN A C 1
ATOM 1636 O O . ASN A 1 218 ? 35.417 -0.853 -1.682 1.00 50.38 218 ASN A O 1
ATOM 1640 N N . ALA A 1 219 ? 36.976 -1.794 -0.384 1.00 44.81 219 ALA A N 1
ATOM 1641 C CA . ALA A 1 219 ? 36.108 -2.844 0.163 1.00 44.81 219 ALA A CA 1
ATOM 1642 C C . ALA A 1 219 ? 35.032 -2.293 1.120 1.00 44.81 219 ALA A C 1
ATOM 1644 O O . ALA A 1 219 ? 33.888 -2.744 1.101 1.00 44.81 219 ALA A O 1
ATOM 1645 N N . ILE A 1 220 ? 35.342 -1.238 1.883 1.00 46.16 220 ILE A N 1
ATOM 1646 C CA . ILE A 1 220 ? 34.358 -0.536 2.730 1.00 46.16 220 ILE A CA 1
ATOM 1647 C C . ILE A 1 220 ? 33.350 0.231 1.862 1.00 46.16 220 ILE A C 1
ATOM 1649 O O . ILE A 1 220 ? 32.161 0.271 2.177 1.00 46.16 220 ILE A O 1
ATOM 1653 N N . SER A 1 221 ? 33.794 0.767 0.716 1.00 48.00 221 SER A N 1
ATOM 1654 C CA . SER A 1 221 ? 32.892 1.342 -0.290 1.00 48.00 221 SER A CA 1
ATOM 1655 C C . SER A 1 221 ? 31.915 0.296 -0.830 1.00 48.00 221 SER A C 1
ATOM 1657 O O . SER A 1 221 ? 30.785 0.650 -1.165 1.00 48.00 221 SER A O 1
ATOM 1659 N N . ASN A 1 222 ? 32.306 -0.981 -0.868 1.00 42.97 222 ASN A N 1
ATOM 1660 C CA . ASN A 1 222 ? 31.470 -2.063 -1.374 1.00 42.97 222 ASN A CA 1
ATOM 1661 C C . ASN A 1 222 ? 30.374 -2.489 -0.391 1.00 42.97 222 ASN A C 1
ATOM 1663 O O . ASN A 1 222 ? 29.292 -2.822 -0.850 1.00 42.97 222 ASN A O 1
ATOM 1667 N N . ARG A 1 223 ? 30.550 -2.344 0.930 1.00 44.03 223 ARG A N 1
ATOM 1668 C CA . ARG A 1 223 ? 29.495 -2.668 1.918 1.00 44.03 223 ARG A CA 1
ATOM 1669 C C . ARG A 1 223 ? 28.219 -1.826 1.752 1.00 44.03 223 ARG A C 1
ATOM 1671 O O . ARG A 1 223 ? 27.120 -2.335 1.912 1.00 44.03 223 ARG A O 1
ATOM 1678 N N . THR A 1 224 ? 28.366 -0.566 1.339 1.00 45.94 224 THR A N 1
ATOM 1679 C CA . THR A 1 224 ? 27.262 0.349 0.957 1.00 45.94 224 THR A CA 1
ATOM 1680 C C . THR A 1 224 ? 26.930 0.278 -0.544 1.00 45.94 224 THR A C 1
ATOM 1682 O O . THR A 1 224 ? 26.071 0.991 -1.046 1.00 45.94 224 THR A O 1
ATOM 1685 N N . THR A 1 225 ? 27.671 -0.521 -1.313 1.00 43.28 225 THR A N 1
ATOM 1686 C CA . THR A 1 225 ? 27.405 -0.784 -2.737 1.00 43.28 225 THR A CA 1
ATOM 1687 C C . THR A 1 225 ? 26.699 -2.124 -2.947 1.00 43.28 225 THR A C 1
ATOM 1689 O O . THR A 1 225 ? 26.117 -2.307 -4.003 1.00 43.28 225 THR A O 1
ATOM 1692 N N . ILE A 1 226 ? 26.714 -3.038 -1.970 1.00 45.56 226 ILE A N 1
ATOM 1693 C CA . ILE A 1 226 ? 26.091 -4.365 -2.086 1.00 45.56 226 ILE A CA 1
ATOM 1694 C C . ILE A 1 226 ? 24.560 -4.272 -2.115 1.00 45.56 226 ILE A C 1
ATOM 1696 O O . ILE A 1 226 ? 23.957 -4.932 -2.941 1.00 45.56 226 ILE A O 1
ATOM 1700 N N . ARG A 1 227 ? 23.944 -3.301 -1.423 1.00 48.62 227 ARG A N 1
ATOM 1701 C CA . ARG A 1 227 ? 22.525 -2.932 -1.631 1.00 48.62 227 ARG A CA 1
ATOM 1702 C C . ARG A 1 227 ? 22.250 -2.178 -2.949 1.00 48.62 227 ARG A C 1
ATOM 1704 O O . ARG A 1 227 ? 21.244 -1.484 -3.071 1.00 48.62 227 ARG A O 1
ATOM 1711 N N . ARG A 1 228 ? 23.157 -2.219 -3.935 1.00 50.09 228 ARG A N 1
ATOM 1712 C CA . ARG A 1 228 ? 22.908 -1.693 -5.289 1.00 50.09 228 ARG A CA 1
ATOM 1713 C C . ARG A 1 228 ? 22.674 -2.839 -6.255 1.00 50.09 228 ARG A C 1
ATOM 1715 O O . ARG A 1 228 ? 23.513 -3.115 -7.113 1.00 50.09 228 ARG A O 1
ATOM 1722 N N . ARG A 1 229 ? 21.483 -3.421 -6.200 1.00 49.38 229 ARG A N 1
ATOM 1723 C CA . ARG A 1 229 ? 20.863 -3.978 -7.398 1.00 49.38 229 ARG A CA 1
ATOM 1724 C C . ARG A 1 229 ? 19.444 -3.457 -7.500 1.00 49.38 229 ARG A C 1
ATOM 1726 O O . ARG A 1 229 ? 18.544 -3.832 -6.763 1.00 49.38 229 ARG A O 1
ATOM 1733 N N . THR A 1 230 ? 19.257 -2.566 -8.468 1.00 48.19 230 THR A N 1
ATOM 1734 C CA . THR A 1 230 ? 17.970 -2.402 -9.133 1.00 48.19 230 THR A CA 1
ATOM 1735 C C . THR A 1 230 ? 17.449 -3.793 -9.474 1.00 48.19 230 THR A C 1
ATOM 1737 O O . THR A 1 230 ? 18.201 -4.580 -10.053 1.00 48.19 230 THR A O 1
ATOM 1740 N N . THR A 1 231 ? 16.205 -4.070 -9.095 1.00 55.75 231 THR A N 1
ATOM 1741 C CA . THR A 1 231 ? 15.474 -5.318 -9.335 1.00 55.75 231 THR A CA 1
ATOM 1742 C C . THR A 1 231 ? 15.920 -5.968 -10.646 1.00 55.75 231 THR A C 1
ATOM 1744 O O . THR A 1 231 ? 15.855 -5.338 -11.700 1.00 55.75 231 THR A O 1
ATOM 1747 N N . THR A 1 232 ? 16.381 -7.218 -10.594 1.00 60.09 232 THR A N 1
ATOM 1748 C CA . THR A 1 232 ? 16.829 -8.006 -11.766 1.00 60.09 232 THR A CA 1
ATOM 1749 C C . THR A 1 232 ? 15.706 -8.269 -12.781 1.00 60.09 232 THR A C 1
ATOM 1751 O O . THR A 1 232 ? 15.934 -8.822 -13.858 1.00 60.09 232 THR A O 1
ATOM 1754 N N . LEU A 1 233 ? 14.486 -7.855 -12.438 1.00 67.12 233 LEU A N 1
ATOM 1755 C CA . LEU A 1 233 ? 13.281 -7.928 -13.241 1.00 67.12 233 LEU A CA 1
ATOM 1756 C C . LEU A 1 233 ? 13.362 -7.013 -14.472 1.00 67.12 233 LEU A C 1
ATOM 1758 O O . LEU A 1 233 ? 13.731 -5.840 -14.397 1.00 67.12 233 LEU A O 1
ATOM 1762 N N . ASP A 1 234 ? 12.922 -7.547 -15.611 1.00 84.94 234 ASP A N 1
ATOM 1763 C CA . ASP A 1 234 ? 12.718 -6.788 -16.849 1.00 84.94 234 ASP A CA 1
ATOM 1764 C C . ASP A 1 234 ? 11.827 -5.553 -16.571 1.00 84.94 234 ASP A C 1
ATOM 1766 O O . ASP A 1 234 ? 10.791 -5.685 -15.904 1.00 84.94 234 ASP A O 1
ATOM 1770 N N . PRO A 1 235 ? 12.163 -4.350 -17.085 1.00 86.81 235 PRO A N 1
ATOM 1771 C CA . PRO A 1 235 ? 11.304 -3.170 -16.999 1.00 86.81 235 PRO A CA 1
ATOM 1772 C C . PRO A 1 235 ? 9.824 -3.425 -17.324 1.00 86.81 235 PRO A C 1
ATOM 1774 O O . PRO A 1 235 ? 8.943 -2.828 -16.696 1.00 86.81 235 PRO A O 1
ATOM 1777 N N . ASN A 1 236 ? 9.524 -4.329 -18.264 1.00 88.88 236 ASN A N 1
ATOM 1778 C CA . ASN A 1 236 ? 8.143 -4.716 -18.557 1.00 88.88 236 ASN A CA 1
ATOM 1779 C C . ASN A 1 236 ? 7.499 -5.479 -17.397 1.00 88.88 236 ASN A C 1
ATOM 1781 O O . ASN A 1 236 ? 6.365 -5.177 -17.027 1.00 88.88 236 ASN A O 1
ATOM 1785 N N . GLN A 1 237 ? 8.222 -6.418 -16.786 1.00 87.94 237 GLN A N 1
ATOM 1786 C CA . GLN A 1 237 ? 7.746 -7.174 -15.628 1.00 87.94 237 GLN A CA 1
ATOM 1787 C C . GLN A 1 237 ? 7.465 -6.234 -14.449 1.00 87.94 237 GLN A C 1
ATOM 1789 O O . GLN A 1 237 ? 6.362 -6.261 -13.900 1.00 87.94 237 GLN A O 1
ATOM 1794 N N . LEU A 1 238 ? 8.371 -5.297 -14.155 1.00 85.56 238 LEU A N 1
ATOM 1795 C CA . LEU A 1 238 ? 8.166 -4.269 -13.125 1.00 85.56 238 LEU A CA 1
ATOM 1796 C C . LEU A 1 238 ? 6.922 -3.412 -13.387 1.00 85.56 238 LEU A C 1
ATOM 1798 O O . LEU A 1 238 ? 6.157 -3.108 -12.467 1.00 85.56 238 LEU A O 1
ATOM 1802 N N . ARG A 1 239 ? 6.690 -3.020 -14.646 1.00 90.19 239 ARG A N 1
ATOM 1803 C CA . ARG A 1 239 ? 5.476 -2.290 -15.032 1.00 90.19 239 ARG A CA 1
ATOM 1804 C C . ARG A 1 239 ? 4.229 -3.142 -14.807 1.00 90.19 239 ARG A C 1
ATOM 1806 O O . ARG A 1 239 ? 3.252 -2.632 -14.265 1.00 90.19 239 ARG A O 1
ATOM 1813 N N . THR A 1 240 ? 4.249 -4.413 -15.205 1.00 91.62 240 THR A N 1
ATOM 1814 C CA . THR A 1 240 ? 3.101 -5.311 -15.019 1.00 91.62 240 THR A CA 1
ATOM 1815 C C . THR A 1 240 ? 2.788 -5.546 -13.546 1.00 91.62 240 THR A C 1
ATOM 1817 O O . THR A 1 240 ? 1.621 -5.444 -13.176 1.00 91.62 240 THR A O 1
ATOM 1820 N N . MET A 1 241 ? 3.802 -5.737 -12.695 1.00 88.31 241 MET A N 1
ATOM 1821 C CA . MET A 1 241 ? 3.626 -5.869 -11.245 1.00 88.31 241 MET A CA 1
ATOM 1822 C C . MET A 1 241 ? 2.987 -4.615 -10.649 1.00 88.31 241 MET A C 1
ATOM 1824 O O . MET A 1 241 ? 1.996 -4.714 -9.935 1.00 88.31 241 MET A O 1
ATOM 1828 N N . LYS A 1 242 ? 3.458 -3.417 -11.027 1.00 91.38 242 LYS A N 1
ATOM 1829 C CA . LYS A 1 242 ? 2.845 -2.150 -10.588 1.00 91.38 242 LYS A CA 1
ATOM 1830 C C . LYS A 1 242 ? 1.388 -2.008 -11.029 1.00 91.38 242 LYS A C 1
ATOM 1832 O O . LYS A 1 242 ? 0.562 -1.546 -10.248 1.00 91.38 242 LYS A O 1
ATOM 1837 N N . ILE A 1 243 ? 1.059 -2.397 -12.264 1.00 93.94 243 ILE A N 1
ATOM 1838 C CA . ILE A 1 243 ? -0.325 -2.363 -12.762 1.00 93.94 243 ILE A CA 1
ATOM 1839 C C . ILE A 1 243 ? -1.200 -3.335 -11.967 1.00 93.94 243 ILE A C 1
ATOM 1841 O O . ILE A 1 243 ? -2.294 -2.960 -11.551 1.00 93.94 243 ILE A O 1
ATOM 1845 N N . GLN A 1 244 ? -0.726 -4.561 -11.739 1.00 93.94 244 GLN A N 1
ATOM 1846 C CA . GLN A 1 244 ? -1.451 -5.563 -10.959 1.00 93.94 244 GLN A CA 1
ATOM 1847 C C . GLN A 1 244 ? -1.674 -5.088 -9.522 1.00 93.94 244 GLN A C 1
ATOM 1849 O O . GLN A 1 244 ? -2.807 -5.107 -9.047 1.00 93.94 244 GLN A O 1
ATOM 1854 N N . ARG A 1 245 ? -0.628 -4.577 -8.867 1.00 94.19 245 ARG A N 1
ATOM 1855 C CA . ARG A 1 245 ? -0.700 -3.998 -7.523 1.00 94.19 245 ARG A CA 1
ATOM 1856 C C . ARG A 1 245 ? -1.727 -2.872 -7.446 1.00 94.19 245 ARG A C 1
ATOM 1858 O O . ARG A 1 245 ? -2.626 -2.907 -6.610 1.00 94.19 245 ARG A O 1
ATOM 1865 N N . TYR A 1 246 ? -1.670 -1.934 -8.392 1.00 96.50 246 TYR A N 1
ATOM 1866 C CA . TYR A 1 246 ? -2.647 -0.854 -8.493 1.00 96.50 246 TYR A CA 1
ATOM 1867 C C . TYR A 1 246 ? -4.077 -1.392 -8.645 1.00 96.50 246 TYR A C 1
ATOM 1869 O O . TYR A 1 246 ? -4.977 -0.944 -7.941 1.00 96.50 246 TYR A O 1
ATOM 1877 N N . GLN A 1 247 ? -4.304 -2.382 -9.514 1.00 96.62 247 GLN A N 1
ATOM 1878 C CA . GLN A 1 247 ? -5.627 -2.988 -9.703 1.00 96.62 247 GLN A CA 1
ATOM 1879 C C . GLN A 1 247 ? -6.152 -3.665 -8.431 1.00 96.62 247 GLN A C 1
ATOM 1881 O O . GLN A 1 247 ? -7.320 -3.473 -8.085 1.00 96.62 247 GLN A O 1
ATOM 1886 N N . ARG A 1 248 ? -5.308 -4.419 -7.713 1.00 94.69 248 ARG A N 1
ATOM 1887 C CA . ARG A 1 248 ? -5.677 -5.054 -6.437 1.00 94.69 248 ARG A CA 1
ATOM 1888 C C . ARG A 1 248 ? -6.011 -4.008 -5.375 1.00 94.69 248 ARG A C 1
ATOM 1890 O O . ARG A 1 248 ? -7.087 -4.077 -4.785 1.00 94.69 248 ARG A O 1
ATOM 1897 N N . LYS A 1 249 ? -5.164 -2.985 -5.221 1.00 96.19 249 LYS A N 1
ATOM 1898 C CA . LYS A 1 249 ? -5.400 -1.847 -4.320 1.00 96.19 249 LYS A CA 1
ATOM 1899 C C . LYS A 1 249 ? -6.722 -1.144 -4.631 1.00 96.19 249 LYS A C 1
ATOM 1901 O O . LYS A 1 249 ? -7.511 -0.898 -3.724 1.00 96.19 249 LYS A O 1
ATOM 1906 N N . GLN A 1 250 ? -7.007 -0.855 -5.904 1.00 97.00 250 GLN A N 1
ATOM 1907 C CA . GLN A 1 250 ? -8.274 -0.232 -6.311 1.00 97.00 250 GLN A CA 1
ATOM 1908 C C . GLN A 1 250 ? -9.488 -1.126 -6.023 1.00 97.00 250 GLN A C 1
ATOM 1910 O O . GLN A 1 250 ? -10.537 -0.622 -5.618 1.00 97.00 250 GLN A O 1
ATOM 1915 N N . ASN A 1 251 ? -9.360 -2.443 -6.201 1.00 95.75 251 ASN A N 1
ATOM 1916 C CA . ASN A 1 251 ? -10.420 -3.385 -5.854 1.00 95.75 251 ASN A CA 1
ATOM 1917 C C . ASN A 1 251 ? -10.701 -3.376 -4.340 1.00 95.75 251 ASN A C 1
ATOM 1919 O O . ASN A 1 251 ? -11.839 -3.136 -3.936 1.00 95.75 251 ASN A O 1
ATOM 1923 N N . ALA A 1 252 ? -9.660 -3.518 -3.516 1.00 94.75 252 ALA A N 1
ATOM 1924 C CA . ALA A 1 252 ? -9.778 -3.483 -2.058 1.00 94.75 252 ALA A CA 1
ATOM 1925 C C . ALA A 1 252 ? -10.353 -2.141 -1.559 1.00 94.75 252 ALA A C 1
ATOM 1927 O O . ALA A 1 252 ? -11.249 -2.115 -0.717 1.00 94.75 252 ALA A O 1
ATOM 1928 N N . LEU A 1 253 ? -9.936 -1.011 -2.146 1.00 96.62 253 LEU A N 1
ATOM 1929 C CA . LEU A 1 253 ? -10.502 0.311 -1.844 1.00 96.62 253 LEU A CA 1
ATOM 1930 C C . LEU A 1 253 ? -11.996 0.399 -2.174 1.00 96.62 253 LEU A C 1
ATOM 1932 O O . LEU A 1 253 ? -12.778 0.913 -1.372 1.00 96.62 253 LEU A O 1
ATOM 1936 N N . LYS A 1 254 ? -12.413 -0.121 -3.332 1.00 97.19 254 LYS A N 1
ATOM 1937 C CA . LYS A 1 254 ? -13.826 -0.160 -3.725 1.00 97.19 254 LYS A CA 1
ATOM 1938 C C . LYS A 1 254 ? -14.648 -1.021 -2.762 1.00 97.19 254 LYS A C 1
ATOM 1940 O O . LYS A 1 254 ? -15.758 -0.632 -2.397 1.00 97.19 254 LYS A O 1
ATOM 1945 N N . GLN A 1 255 ? -14.118 -2.170 -2.343 1.00 95.56 255 GLN A N 1
ATOM 1946 C CA . GLN A 1 255 ? -14.764 -3.048 -1.363 1.00 95.56 255 GLN A CA 1
ATOM 1947 C C . GLN A 1 255 ? -14.884 -2.365 0.003 1.00 95.56 255 GLN A C 1
ATOM 1949 O O . GLN A 1 255 ? -15.987 -2.292 0.546 1.00 95.56 255 GLN A O 1
ATOM 1954 N N . LYS A 1 256 ? -13.802 -1.756 0.501 1.00 96.00 256 LYS A N 1
ATOM 1955 C CA . LYS A 1 256 ? -13.803 -0.937 1.722 1.00 96.00 256 LYS A CA 1
ATOM 1956 C C . LYS A 1 256 ? -14.865 0.164 1.663 1.00 96.00 256 LYS A C 1
ATOM 1958 O O . LYS A 1 256 ? -15.655 0.296 2.594 1.00 96.00 256 LYS A O 1
ATOM 1963 N N . GLN A 1 257 ? -14.931 0.924 0.568 1.00 96.94 257 GLN A N 1
ATOM 1964 C CA . GLN A 1 257 ? -15.925 1.988 0.395 1.00 96.94 257 GLN A CA 1
ATOM 1965 C C . GLN A 1 257 ? -17.360 1.441 0.409 1.00 96.94 257 GLN A C 1
ATOM 1967 O O . GLN A 1 257 ? -18.254 2.053 0.999 1.00 96.94 257 GLN A O 1
ATOM 1972 N N . ASN A 1 258 ? -17.589 0.280 -0.210 1.00 95.69 258 ASN A N 1
ATOM 1973 C CA . ASN A 1 258 ? -18.889 -0.382 -0.179 1.00 95.69 258 ASN A CA 1
ATOM 1974 C C . ASN A 1 258 ? -19.293 -0.746 1.261 1.00 95.69 258 ASN A C 1
ATOM 1976 O O . ASN A 1 258 ? -20.365 -0.345 1.718 1.00 95.69 258 ASN A O 1
ATOM 1980 N N . LEU A 1 259 ? -18.405 -1.404 2.012 1.00 95.50 259 LEU A N 1
ATOM 1981 C CA . LEU A 1 259 ? -18.636 -1.775 3.413 1.00 95.50 259 LEU A CA 1
ATOM 1982 C C . LEU A 1 259 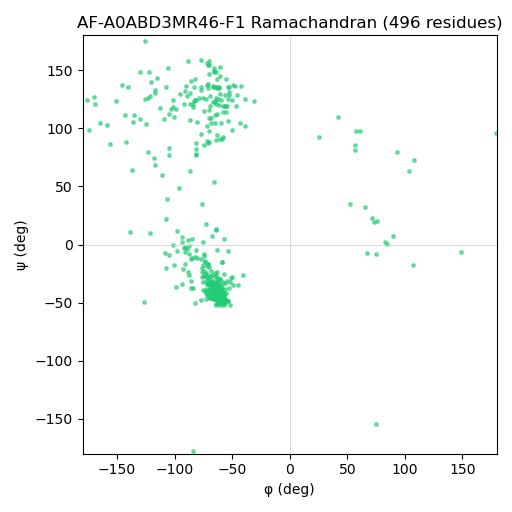? -18.889 -0.547 4.299 1.00 95.50 259 LEU A C 1
ATOM 1984 O O . LEU A 1 259 ? -19.846 -0.533 5.068 1.00 95.50 259 LEU A O 1
ATOM 1988 N N . GLN A 1 260 ? -18.128 0.536 4.120 1.00 94.88 260 GLN A N 1
ATOM 1989 C CA . GLN A 1 260 ? -18.379 1.805 4.816 1.00 94.88 260 GLN A CA 1
ATOM 1990 C C . GLN A 1 260 ? -19.775 2.370 4.517 1.00 94.88 260 GLN A C 1
ATOM 1992 O O . GLN A 1 260 ? -20.442 2.894 5.413 1.00 94.88 260 GLN A O 1
ATOM 1997 N N . SER A 1 261 ? -20.248 2.250 3.273 1.00 95.12 261 SER A N 1
ATOM 1998 C CA . SER A 1 261 ? -21.593 2.691 2.897 1.00 95.12 261 SER A CA 1
ATOM 1999 C C . SER A 1 261 ? -22.687 1.870 3.594 1.00 95.12 261 SER A C 1
ATOM 2001 O O . SER A 1 261 ? -23.700 2.440 4.023 1.00 95.12 261 SER A O 1
ATOM 2003 N N . HIS A 1 262 ? -22.461 0.564 3.789 1.00 93.56 262 HIS A N 1
ATOM 2004 C CA . HIS A 1 262 ? -23.335 -0.296 4.586 1.00 93.56 262 HIS A CA 1
ATOM 2005 C C . HIS A 1 262 ? -23.328 0.131 6.057 1.00 93.56 262 HIS A C 1
ATOM 2007 O O . HIS A 1 262 ? -24.403 0.307 6.632 1.00 93.56 262 HIS A O 1
ATOM 2013 N N . THR A 1 263 ? -22.159 0.427 6.639 1.00 93.12 263 THR A N 1
ATOM 2014 C CA . THR A 1 263 ? -22.048 0.932 8.019 1.00 93.12 263 THR A CA 1
ATOM 2015 C C . THR A 1 263 ? -22.844 2.227 8.199 1.00 93.12 263 THR A C 1
ATOM 2017 O O . THR A 1 263 ? -23.666 2.342 9.108 1.00 93.12 263 THR A O 1
ATOM 2020 N N . GLN A 1 264 ? -22.689 3.188 7.284 1.00 93.75 264 GLN A N 1
ATOM 2021 C CA . GLN A 1 264 ? -23.437 4.450 7.312 1.00 93.75 264 GLN A CA 1
ATOM 2022 C C . GLN A 1 264 ? -24.946 4.250 7.121 1.00 93.75 264 GLN A C 1
ATOM 2024 O O . GLN A 1 264 ? -25.754 4.966 7.714 1.00 93.75 264 GLN A O 1
ATOM 2029 N N . ARG A 1 265 ? -25.362 3.308 6.266 1.00 93.62 265 ARG A N 1
ATOM 2030 C CA . ARG A 1 265 ? -26.780 2.962 6.081 1.00 93.62 265 ARG A CA 1
ATOM 2031 C C . ARG A 1 265 ? -27.368 2.372 7.363 1.00 93.62 265 ARG A C 1
ATOM 2033 O O . ARG A 1 265 ? -28.446 2.797 7.766 1.00 93.62 265 ARG A O 1
ATOM 2040 N N . ARG A 1 266 ? -26.645 1.460 8.014 1.00 93.81 266 ARG A N 1
ATOM 2041 C CA . ARG A 1 266 ? -27.042 0.823 9.275 1.00 93.81 266 ARG A CA 1
ATOM 2042 C C . ARG A 1 266 ? -27.249 1.854 10.386 1.00 93.81 266 ARG A C 1
ATOM 2044 O O . ARG A 1 266 ? -28.302 1.855 11.016 1.00 93.81 266 ARG A O 1
ATOM 2051 N N . ILE A 1 267 ? -26.308 2.795 10.534 1.00 91.56 267 ILE A N 1
ATOM 2052 C CA . ILE A 1 267 ? -26.406 3.917 11.486 1.00 91.56 267 ILE A CA 1
ATOM 2053 C C . ILE A 1 267 ? -27.647 4.774 11.204 1.00 91.56 267 ILE A C 1
ATOM 2055 O O . ILE A 1 267 ? -28.394 5.095 12.122 1.00 91.56 267 ILE A O 1
ATOM 2059 N N . ARG A 1 268 ? -27.901 5.126 9.935 1.00 94.19 268 ARG A N 1
ATOM 2060 C CA . ARG A 1 268 ? -29.059 5.958 9.553 1.00 94.19 268 ARG A CA 1
ATOM 2061 C C . ARG A 1 268 ? -30.402 5.301 9.842 1.00 94.19 268 ARG A C 1
ATOM 2063 O O . ARG A 1 268 ? -31.357 5.998 10.166 1.00 94.19 268 ARG A O 1
ATOM 2070 N N . LEU A 1 269 ? -30.482 3.988 9.670 1.00 93.94 269 LEU A N 1
ATOM 2071 C CA . LEU A 1 269 ? -31.701 3.224 9.906 1.00 93.94 269 LEU A CA 1
ATOM 2072 C C . LEU A 1 269 ? -31.868 2.821 11.383 1.00 93.94 269 LEU A C 1
ATOM 2074 O O . LEU A 1 269 ? -32.949 2.381 11.758 1.00 93.94 269 LEU A O 1
ATOM 2078 N N . GLY A 1 270 ? -30.834 2.988 12.216 1.00 92.00 270 GLY A N 1
ATOM 2079 C CA . GLY A 1 270 ? -30.885 2.672 13.644 1.00 92.00 270 GLY A CA 1
ATOM 2080 C C . GLY A 1 270 ? -31.066 1.180 13.940 1.00 92.00 270 GLY A C 1
ATOM 2081 O O . GLY A 1 270 ? -31.723 0.844 14.923 1.00 92.00 270 GLY A O 1
ATOM 2082 N N . LEU A 1 271 ? -30.529 0.300 13.084 1.00 91.88 271 LEU A N 1
ATOM 2083 C CA . LEU A 1 271 ? -30.640 -1.155 13.259 1.00 91.88 271 LEU A CA 1
ATOM 2084 C C . LEU A 1 271 ? -29.925 -1.625 14.531 1.00 91.88 271 LEU A C 1
ATOM 2086 O O . LEU A 1 271 ? -28.889 -1.080 14.920 1.00 91.88 271 LEU A O 1
ATOM 2090 N N . SER A 1 272 ? -30.453 -2.690 15.135 1.00 92.81 272 SER A N 1
ATOM 2091 C CA . SER A 1 272 ? -29.816 -3.366 16.272 1.00 92.81 272 SER A CA 1
ATOM 2092 C C . SER A 1 272 ? -28.550 -4.116 15.846 1.00 92.81 272 SER A C 1
ATOM 2094 O O . SER A 1 272 ? -28.436 -4.523 14.695 1.00 92.81 272 SER A O 1
ATOM 2096 N N . ASP A 1 273 ? -27.588 -4.339 16.747 1.00 90.50 273 ASP A N 1
ATOM 2097 C CA . ASP A 1 273 ? -26.290 -4.971 16.437 1.00 90.50 273 ASP A CA 1
ATOM 2098 C C . ASP A 1 273 ? -26.379 -6.369 15.817 1.00 90.50 273 ASP A C 1
ATOM 2100 O O . ASP A 1 273 ? -25.550 -6.706 14.976 1.00 90.50 273 ASP A O 1
ATOM 2104 N N . THR A 1 274 ? -27.398 -7.143 16.182 1.00 92.06 274 THR A N 1
ATOM 2105 C CA . THR A 1 274 ? -27.625 -8.510 15.692 1.00 92.06 274 THR A CA 1
ATOM 2106 C C . THR A 1 274 ? -28.502 -8.575 14.442 1.00 92.06 274 THR A C 1
ATOM 2108 O O . THR A 1 274 ? -28.714 -9.652 13.887 1.00 92.06 274 THR A O 1
ATOM 2111 N N . GLU A 1 275 ? -29.062 -7.445 14.009 1.00 92.50 275 GLU A N 1
ATOM 2112 C CA . GLU A 1 275 ? -29.946 -7.401 12.852 1.00 92.50 275 GLU A CA 1
ATOM 2113 C C . GLU A 1 275 ? -29.130 -7.436 11.560 1.00 92.50 275 GLU A C 1
ATOM 2115 O O . GLU A 1 275 ? -28.234 -6.614 11.345 1.00 92.50 275 GLU A O 1
ATOM 2120 N N . LEU A 1 276 ? -29.461 -8.394 10.693 1.00 91.62 276 LEU A N 1
ATOM 2121 C CA . LEU A 1 276 ? -28.789 -8.575 9.414 1.00 91.62 276 LEU A CA 1
ATOM 2122 C C . LEU A 1 276 ? -29.234 -7.504 8.414 1.00 91.62 276 LEU A C 1
ATOM 2124 O O . LEU A 1 276 ? -30.420 -7.376 8.108 1.00 91.62 276 LEU A O 1
ATOM 2128 N N . LEU A 1 277 ? -28.265 -6.798 7.834 1.00 87.88 277 LEU A N 1
ATOM 2129 C CA . LEU A 1 277 ? -28.456 -5.881 6.715 1.00 87.88 277 LEU A CA 1
ATOM 2130 C C . LEU A 1 277 ? -27.511 -6.272 5.586 1.00 87.88 277 LEU A C 1
ATOM 2132 O O . LEU A 1 277 ? -26.304 -6.366 5.787 1.00 87.88 277 LEU A O 1
ATOM 2136 N N . ASP A 1 278 ? -28.062 -6.500 4.392 1.00 86.50 278 ASP A N 1
ATOM 2137 C CA . ASP A 1 278 ? -27.279 -6.897 3.215 1.00 86.50 278 ASP A CA 1
ATOM 2138 C C . ASP A 1 278 ? -26.373 -8.127 3.499 1.00 86.50 278 ASP A C 1
ATOM 2140 O O . ASP A 1 278 ? -25.248 -8.230 3.012 1.00 86.50 278 ASP A O 1
ATOM 2144 N N . GLY A 1 279 ? -26.864 -9.056 4.332 1.00 88.75 279 GLY A N 1
ATOM 2145 C CA . GLY A 1 279 ? -26.179 -10.300 4.703 1.00 88.75 279 GLY A CA 1
ATOM 2146 C C . GLY A 1 279 ? -25.175 -10.201 5.857 1.00 88.75 279 GLY A C 1
ATOM 2147 O O . GLY A 1 279 ? -24.609 -11.227 6.214 1.00 88.75 279 GLY A O 1
ATOM 2148 N N . HIS A 1 280 ? -24.979 -9.021 6.454 1.00 90.00 280 HIS A N 1
ATOM 2149 C CA . HIS A 1 280 ? -24.019 -8.806 7.542 1.00 90.00 280 HIS A CA 1
ATOM 2150 C C . HIS A 1 280 ? -24.722 -8.292 8.804 1.00 90.00 280 HIS A C 1
ATOM 2152 O O . HIS A 1 280 ? -25.603 -7.433 8.720 1.00 90.00 280 HIS A O 1
ATOM 2158 N N . ASP A 1 281 ? -24.320 -8.784 9.973 1.00 93.38 281 ASP A N 1
ATOM 2159 C CA . ASP A 1 281 ? -24.590 -8.124 11.254 1.00 93.38 281 ASP A CA 1
ATOM 2160 C C . ASP A 1 281 ? -23.518 -7.044 11.525 1.00 93.38 281 ASP A C 1
ATOM 2162 O O . ASP A 1 281 ? -22.656 -6.778 10.681 1.00 93.38 281 ASP A O 1
ATOM 2166 N N . ASN A 1 282 ? -23.572 -6.359 12.674 1.00 92.69 282 ASN A N 1
ATOM 2167 C CA . ASN A 1 282 ? -22.611 -5.284 12.963 1.00 92.69 282 ASN A CA 1
ATOM 2168 C C . ASN A 1 282 ? -21.167 -5.787 13.069 1.00 92.69 282 ASN A C 1
ATOM 2170 O O . ASN A 1 282 ? -20.236 -5.133 12.603 1.00 92.69 282 ASN A O 1
ATOM 2174 N N . GLU A 1 283 ? -20.994 -6.933 13.724 1.00 93.44 283 GLU A N 1
ATOM 2175 C CA . GLU A 1 283 ? -19.690 -7.508 14.043 1.00 93.44 283 GLU A CA 1
ATOM 2176 C C . GLU A 1 283 ? -19.024 -8.066 12.783 1.00 93.44 283 GLU A C 1
ATOM 2178 O O . GLU A 1 283 ? -17.893 -7.682 12.483 1.00 93.44 283 GLU A O 1
ATOM 2183 N N . SER A 1 284 ? -19.760 -8.832 11.971 1.00 94.81 284 SER A N 1
ATOM 2184 C CA . SER A 1 284 ? -19.295 -9.322 10.673 1.00 94.81 284 SER A CA 1
ATOM 2185 C C . SER A 1 284 ? -18.964 -8.175 9.718 1.00 94.81 284 SER A C 1
ATOM 2187 O O . SER A 1 284 ? -17.936 -8.213 9.034 1.00 94.81 284 SER A O 1
ATOM 2189 N N . LEU A 1 285 ? -19.778 -7.111 9.692 1.00 94.94 285 LEU A N 1
ATOM 2190 C CA . LEU A 1 285 ? -19.515 -5.933 8.864 1.00 94.94 285 LEU A CA 1
ATOM 2191 C C . LEU A 1 285 ? -18.229 -5.211 9.290 1.00 94.94 285 LEU A C 1
ATOM 2193 O O . LEU A 1 285 ? -17.412 -4.857 8.438 1.00 94.94 285 LEU A O 1
ATOM 2197 N N . LEU A 1 286 ? -18.036 -5.005 10.597 1.00 93.75 286 LEU A N 1
ATOM 2198 C CA . LEU A 1 286 ? -16.835 -4.378 11.148 1.00 93.75 286 LEU A CA 1
ATOM 2199 C C . LEU A 1 286 ? -15.587 -5.225 10.872 1.00 93.75 286 LEU A C 1
ATOM 2201 O O . LEU A 1 286 ? -14.570 -4.697 10.421 1.00 93.75 286 LEU A O 1
ATOM 2205 N N . ARG A 1 287 ? -15.686 -6.543 11.064 1.00 94.62 287 ARG A N 1
ATOM 2206 C CA . ARG A 1 287 ? -14.622 -7.498 10.746 1.00 94.62 287 ARG A CA 1
ATOM 2207 C C . ARG A 1 287 ? -14.227 -7.423 9.276 1.00 94.62 287 ARG A C 1
ATOM 2209 O O . ARG A 1 287 ? -13.052 -7.241 8.968 1.00 94.62 287 ARG A O 1
ATOM 2216 N N . SER A 1 288 ? -15.209 -7.476 8.378 1.00 94.44 288 SER A N 1
ATOM 2217 C CA . SER A 1 288 ? -15.002 -7.347 6.930 1.00 94.44 288 SER A CA 1
ATOM 2218 C C . SER A 1 288 ? -14.318 -6.024 6.578 1.00 94.44 288 SER A C 1
ATOM 2220 O O . SER A 1 288 ? -13.376 -5.992 5.789 1.00 94.44 288 SER A O 1
ATOM 2222 N N . LEU A 1 289 ? -14.745 -4.924 7.206 1.00 95.38 289 LEU A N 1
ATOM 2223 C CA . LEU A 1 289 ? -14.163 -3.601 6.990 1.00 95.38 289 LEU A CA 1
ATOM 2224 C C . LEU A 1 289 ? -12.692 -3.535 7.426 1.00 95.38 289 LEU A C 1
ATOM 2226 O O . LEU A 1 289 ? -11.872 -2.946 6.715 1.00 95.38 289 LEU A O 1
ATOM 2230 N N . HIS A 1 290 ? -12.348 -4.118 8.576 1.00 94.44 290 HIS A N 1
ATOM 2231 C CA . HIS A 1 290 ? -10.967 -4.167 9.054 1.00 94.44 290 HIS A CA 1
ATOM 2232 C C . HIS A 1 290 ? -10.085 -5.029 8.150 1.00 94.44 290 HIS A C 1
ATOM 2234 O O . HIS A 1 290 ? -8.999 -4.583 7.788 1.00 94.44 290 HIS A O 1
ATOM 2240 N N . LEU A 1 291 ? -10.566 -6.190 7.696 1.00 94.56 291 LEU A N 1
ATOM 2241 C CA . LEU A 1 291 ? -9.828 -7.039 6.755 1.00 94.56 291 LEU A CA 1
ATOM 2242 C C . LEU A 1 291 ? -9.540 -6.320 5.430 1.00 94.56 291 LEU A C 1
ATOM 2244 O O . LEU A 1 291 ? -8.390 -6.292 4.991 1.00 94.56 291 LEU A O 1
ATOM 2248 N N . GLU A 1 292 ? -10.539 -5.670 4.822 1.00 95.38 292 GLU A N 1
ATOM 2249 C CA . GLU A 1 292 ? -10.302 -4.897 3.593 1.00 95.38 292 GLU A CA 1
ATOM 2250 C C . GLU A 1 292 ? -9.376 -3.699 3.829 1.00 95.38 292 GLU A C 1
ATOM 2252 O O . GLU A 1 292 ? -8.587 -3.331 2.960 1.00 95.38 292 GLU A O 1
ATOM 2257 N N . THR A 1 293 ? -9.418 -3.100 5.020 1.00 96.25 293 THR A N 1
ATOM 22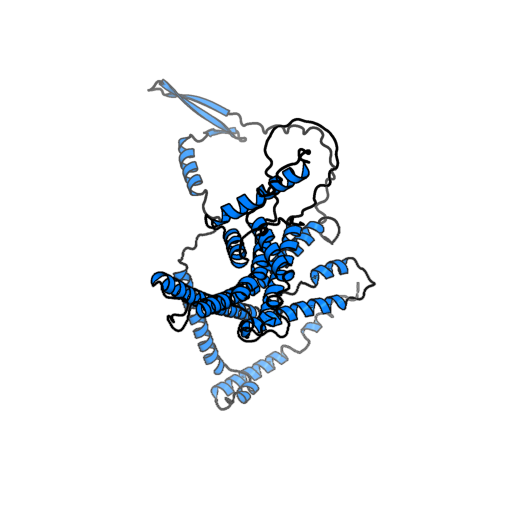58 C CA . THR A 1 293 ? -8.499 -2.014 5.381 1.00 96.25 293 THR A CA 1
ATOM 2259 C C . THR A 1 293 ? -7.055 -2.511 5.491 1.00 96.25 293 THR A C 1
ATOM 2261 O O . THR A 1 293 ? -6.163 -1.874 4.935 1.00 96.25 293 THR A O 1
ATOM 2264 N N . LEU A 1 294 ? -6.821 -3.664 6.125 1.00 95.38 294 LEU A N 1
ATOM 2265 C CA . LEU A 1 294 ? -5.492 -4.281 6.210 1.00 95.38 294 LEU A CA 1
ATOM 2266 C C . LEU A 1 294 ? -4.950 -4.670 4.829 1.00 95.38 294 LEU A C 1
ATOM 2268 O O . LEU A 1 294 ? -3.769 -4.463 4.564 1.00 95.38 294 LEU A O 1
ATOM 2272 N N . ARG A 1 295 ? -5.806 -5.156 3.920 1.00 95.75 295 ARG A N 1
ATOM 2273 C CA . ARG A 1 295 ? -5.419 -5.447 2.528 1.00 95.75 295 ARG A CA 1
ATOM 2274 C C . ARG A 1 295 ? -4.952 -4.203 1.785 1.00 95.75 295 ARG A C 1
ATOM 2276 O O . ARG A 1 295 ? -3.915 -4.243 1.133 1.00 95.75 295 ARG A O 1
ATOM 2283 N N . VAL A 1 296 ? -5.681 -3.092 1.909 1.00 97.00 296 VAL A N 1
ATOM 2284 C CA . VAL A 1 296 ? -5.253 -1.808 1.329 1.00 97.00 296 VAL A CA 1
ATOM 2285 C C . VAL A 1 296 ? -3.889 -1.396 1.886 1.00 97.00 296 VAL A C 1
ATOM 2287 O O . VAL A 1 296 ? -3.002 -1.043 1.111 1.00 97.00 296 VAL A O 1
ATOM 2290 N N . TYR A 1 297 ? -3.696 -1.497 3.203 1.00 97.50 297 TYR A N 1
ATOM 2291 C CA . TYR A 1 297 ? -2.424 -1.159 3.844 1.00 97.50 297 TYR A CA 1
ATOM 2292 C C . TYR A 1 297 ? -1.275 -2.080 3.429 1.00 97.50 297 TYR A C 1
ATOM 2294 O O . TYR A 1 297 ? -0.147 -1.613 3.320 1.00 97.50 297 TYR A O 1
ATOM 2302 N N . ALA A 1 298 ? -1.532 -3.357 3.150 1.00 96.81 298 ALA A N 1
ATOM 2303 C CA . ALA A 1 298 ? -0.511 -4.275 2.651 1.00 96.81 298 ALA A CA 1
ATOM 2304 C C . ALA A 1 298 ? -0.022 -3.890 1.248 1.00 96.81 298 ALA A C 1
ATOM 2306 O O . ALA A 1 298 ? 1.183 -3.848 1.001 1.00 96.81 298 ALA A O 1
ATOM 2307 N N . GLU A 1 299 ? -0.941 -3.539 0.345 1.00 96.31 299 GLU A N 1
ATOM 2308 C CA . GLU A 1 299 ? -0.580 -3.051 -0.993 1.00 96.31 299 GLU A CA 1
ATOM 2309 C C . GLU A 1 299 ? 0.209 -1.739 -0.919 1.00 96.31 299 GLU A C 1
ATOM 2311 O O . GLU A 1 299 ? 1.197 -1.557 -1.631 1.00 96.31 299 GLU A O 1
ATOM 2316 N N . GLU A 1 300 ? -0.198 -0.835 -0.025 1.00 96.81 300 GLU A N 1
ATOM 2317 C CA . GLU A 1 300 ? 0.515 0.416 0.238 1.00 96.81 300 GLU A CA 1
ATOM 2318 C C . GLU A 1 300 ? 1.895 0.181 0.845 1.00 96.81 300 GLU A C 1
ATOM 2320 O O . GLU A 1 300 ? 2.855 0.797 0.398 1.00 96.81 300 GLU A O 1
ATOM 2325 N N . ALA A 1 301 ? 2.035 -0.743 1.794 1.00 97.06 301 ALA A N 1
ATOM 2326 C CA . ALA A 1 301 ? 3.325 -1.094 2.377 1.00 97.06 301 ALA A CA 1
ATOM 2327 C C . ALA A 1 301 ? 4.306 -1.596 1.305 1.00 97.06 301 ALA A C 1
ATOM 2329 O O . ALA A 1 301 ? 5.458 -1.171 1.285 1.00 97.06 301 ALA A O 1
ATOM 2330 N N . LEU A 1 302 ? 3.855 -2.427 0.357 1.00 95.00 302 LEU A N 1
ATOM 2331 C CA . LEU A 1 302 ? 4.685 -2.866 -0.773 1.00 95.00 302 LEU A CA 1
ATOM 2332 C C . LEU A 1 302 ? 5.073 -1.700 -1.703 1.00 95.00 302 LEU A C 1
ATOM 2334 O O . LEU A 1 302 ? 6.172 -1.681 -2.272 1.00 95.00 302 LEU A O 1
ATOM 2338 N N . GLU A 1 303 ? 4.176 -0.729 -1.921 1.00 94.75 303 GLU A N 1
ATOM 2339 C CA . GLU A 1 303 ? 4.475 0.519 -2.651 1.00 94.75 303 GLU A CA 1
ATOM 2340 C C . GLU A 1 303 ? 5.549 1.321 -1.928 1.00 94.75 303 GLU A C 1
ATOM 2342 O O . GLU A 1 303 ? 6.572 1.651 -2.541 1.00 94.75 303 GLU A O 1
ATOM 2347 N N . GLU A 1 304 ? 5.369 1.535 -0.630 1.00 95.44 304 GLU A N 1
ATOM 2348 C CA . GLU A 1 304 ? 6.271 2.317 0.199 1.00 95.44 304 GLU A CA 1
ATOM 2349 C C . GLU A 1 304 ? 7.635 1.658 0.378 1.00 95.44 304 GLU A C 1
ATOM 2351 O O . GLU A 1 304 ? 8.631 2.362 0.258 1.00 95.44 304 GLU A O 1
ATOM 2356 N N . ILE A 1 305 ? 7.735 0.334 0.546 1.00 93.81 305 ILE A N 1
ATOM 2357 C CA . ILE A 1 305 ? 9.027 -0.376 0.563 1.00 93.81 305 ILE A CA 1
ATOM 2358 C C . ILE A 1 305 ? 9.767 -0.118 -0.755 1.00 93.81 305 ILE A C 1
ATOM 2360 O O . ILE A 1 305 ? 10.883 0.399 -0.758 1.00 93.81 305 ILE A O 1
ATOM 2364 N N . SER A 1 306 ? 9.113 -0.353 -1.898 1.00 90.88 306 SER A N 1
ATOM 2365 C CA . SER A 1 306 ? 9.743 -0.160 -3.213 1.00 90.88 306 SER A CA 1
ATOM 2366 C C . SER A 1 306 ? 10.142 1.297 -3.501 1.00 90.88 306 SER A C 1
ATOM 2368 O O . SER A 1 306 ? 11.056 1.562 -4.288 1.00 90.88 306 SER A O 1
ATOM 2370 N N . SER A 1 307 ? 9.418 2.266 -2.934 1.00 92.19 307 SER A N 1
ATOM 2371 C CA . SER A 1 307 ? 9.715 3.697 -3.044 1.00 92.19 307 SER A CA 1
ATOM 2372 C C . SER A 1 307 ? 10.878 4.086 -2.126 1.00 92.19 307 SER A C 1
ATOM 2374 O O . SER A 1 307 ? 11.857 4.680 -2.579 1.00 92.19 307 SER A O 1
ATOM 2376 N N . SER A 1 308 ? 10.811 3.648 -0.869 1.00 92.06 308 SER A N 1
ATOM 2377 C CA . SER A 1 308 ? 11.788 3.880 0.194 1.00 92.06 308 SER A CA 1
ATOM 2378 C C . SER A 1 308 ? 13.150 3.275 -0.128 1.00 92.06 308 SER A C 1
ATOM 2380 O O . SER A 1 308 ? 14.163 3.916 0.123 1.00 92.06 308 SER A O 1
ATOM 2382 N N . MET A 1 309 ? 13.207 2.089 -0.742 1.00 89.44 309 MET A N 1
ATOM 2383 C CA . MET A 1 309 ? 14.467 1.481 -1.197 1.00 89.44 309 MET A CA 1
ATOM 2384 C C . MET A 1 309 ? 15.177 2.350 -2.246 1.00 89.44 309 MET A C 1
ATOM 2386 O O . MET A 1 309 ? 16.374 2.604 -2.136 1.00 89.44 309 MET A O 1
ATOM 2390 N N . ARG A 1 310 ? 14.434 2.877 -3.231 1.00 88.25 310 ARG A N 1
ATOM 2391 C CA . ARG A 1 310 ? 14.982 3.801 -4.244 1.00 88.25 310 ARG A CA 1
ATOM 2392 C C . ARG A 1 310 ? 15.402 5.133 -3.629 1.00 88.25 310 ARG A C 1
ATOM 2394 O O . ARG A 1 310 ? 16.411 5.711 -4.022 1.00 88.25 310 ARG A O 1
ATOM 2401 N N . GLU A 1 311 ? 14.640 5.629 -2.659 1.00 91.25 311 GLU A N 1
ATOM 2402 C CA . GLU A 1 311 ? 15.016 6.824 -1.909 1.00 91.25 311 GLU A CA 1
ATOM 2403 C C . GLU A 1 311 ? 16.310 6.599 -1.114 1.00 91.25 311 GLU A C 1
ATOM 2405 O O . GLU A 1 311 ? 17.211 7.438 -1.147 1.00 91.25 311 GLU A O 1
ATOM 2410 N N . LEU A 1 312 ? 16.433 5.450 -0.448 1.00 89.44 312 LEU A N 1
ATOM 2411 C CA . LEU A 1 312 ? 17.605 5.068 0.328 1.00 89.44 312 LEU A CA 1
ATOM 2412 C C . LEU A 1 312 ? 18.854 5.021 -0.555 1.00 89.44 312 LEU A C 1
ATOM 2414 O O . LEU A 1 312 ? 19.872 5.595 -0.176 1.00 89.44 312 LEU A O 1
ATOM 2418 N N . GLU A 1 313 ? 18.757 4.436 -1.751 1.00 86.06 313 GLU A N 1
ATOM 2419 C CA . GLU A 1 313 ? 19.839 4.424 -2.742 1.00 86.06 313 GLU A CA 1
ATOM 2420 C C . GLU A 1 313 ? 20.309 5.850 -3.078 1.00 86.06 313 GLU A C 1
ATOM 2422 O O . GLU A 1 313 ? 21.505 6.163 -3.035 1.00 86.06 313 GLU A O 1
ATOM 2427 N N . MET A 1 314 ? 19.363 6.754 -3.345 1.00 86.12 314 MET A N 1
ATOM 2428 C CA . MET A 1 314 ? 19.661 8.156 -3.642 1.00 86.12 314 MET A CA 1
ATOM 2429 C C . MET A 1 314 ? 20.297 8.878 -2.447 1.00 86.12 314 MET A C 1
ATOM 2431 O O . MET A 1 314 ? 21.251 9.644 -2.618 1.00 86.12 314 MET A O 1
ATOM 2435 N N . ILE A 1 315 ? 19.807 8.630 -1.230 1.00 87.44 315 ILE A N 1
ATOM 2436 C CA . ILE A 1 315 ? 20.348 9.218 0.000 1.00 87.44 315 ILE A CA 1
ATOM 2437 C C . ILE A 1 315 ? 21.765 8.709 0.256 1.00 87.44 315 ILE A C 1
ATOM 2439 O O . ILE A 1 315 ? 22.652 9.504 0.565 1.00 87.44 315 ILE A O 1
ATOM 2443 N N . GLU A 1 316 ? 22.018 7.416 0.098 1.00 84.75 316 GLU A N 1
ATOM 2444 C CA . GLU A 1 316 ? 23.351 6.840 0.260 1.00 84.75 316 GLU A CA 1
ATOM 2445 C C . GLU A 1 316 ? 24.344 7.410 -0.742 1.00 84.75 316 GLU A C 1
ATOM 2447 O O . GLU A 1 316 ? 25.464 7.768 -0.369 1.00 84.75 316 GLU A O 1
ATOM 2452 N N . MET A 1 317 ? 23.912 7.575 -1.992 1.00 81.25 317 MET A N 1
ATOM 2453 C CA . MET A 1 317 ? 24.702 8.250 -3.009 1.00 81.25 317 MET A CA 1
ATOM 2454 C C . MET A 1 317 ? 25.004 9.700 -2.600 1.00 81.25 317 MET A C 1
ATOM 2456 O O . MET A 1 317 ? 26.153 10.138 -2.673 1.00 81.25 317 MET A O 1
ATOM 2460 N N . SER A 1 318 ? 24.009 10.428 -2.082 1.00 82.38 318 SER A N 1
ATOM 2461 C CA . SER A 1 318 ? 24.197 11.799 -1.589 1.00 82.38 318 SER A CA 1
ATOM 2462 C C . SER A 1 318 ? 25.182 11.880 -0.415 1.00 82.38 318 SER A C 1
ATOM 2464 O O . SER A 1 318 ? 26.045 12.756 -0.399 1.00 82.38 318 SER A O 1
ATOM 2466 N N . ILE A 1 319 ? 25.125 10.931 0.527 1.00 84.06 319 ILE A N 1
ATOM 2467 C CA . ILE A 1 319 ? 26.046 10.845 1.668 1.00 84.06 319 ILE A CA 1
ATOM 2468 C C . ILE A 1 319 ? 27.456 10.529 1.173 1.00 84.06 319 ILE A C 1
ATOM 2470 O O . ILE A 1 319 ? 28.411 11.157 1.626 1.00 84.06 319 ILE A O 1
ATOM 2474 N N . LYS A 1 320 ? 27.603 9.606 0.214 1.00 81.06 320 LYS A N 1
ATOM 2475 C CA . LYS A 1 320 ? 28.900 9.249 -0.372 1.00 81.06 320 LYS A CA 1
ATOM 2476 C C . LYS A 1 320 ? 29.561 10.448 -1.051 1.00 81.06 320 LYS A C 1
ATOM 2478 O O . LYS A 1 320 ? 30.737 10.705 -0.807 1.00 81.06 320 LYS A O 1
ATOM 2483 N N . TYR A 1 321 ? 28.814 11.214 -1.846 1.00 77.94 321 TYR A N 1
ATOM 2484 C CA . TYR A 1 321 ? 29.340 12.426 -2.480 1.00 77.94 321 TYR A CA 1
ATOM 2485 C C . TYR A 1 321 ? 29.577 13.568 -1.485 1.00 77.94 321 TYR A C 1
ATOM 2487 O O . TYR A 1 321 ? 30.553 14.299 -1.630 1.00 77.94 321 TYR A O 1
ATOM 2495 N N . SER A 1 322 ? 28.745 13.698 -0.447 1.00 72.00 322 SER A N 1
ATOM 2496 C CA . SER A 1 322 ? 28.943 14.693 0.614 1.00 72.00 322 SER A CA 1
ATOM 2497 C C . SER A 1 322 ? 30.137 14.367 1.516 1.00 72.00 322 SER A C 1
ATOM 2499 O O . SER A 1 322 ? 30.772 15.283 2.029 1.00 72.00 322 SER A O 1
ATOM 2501 N N . SER A 1 323 ? 30.442 13.084 1.727 1.00 66.31 323 SER A N 1
ATOM 2502 C CA . SER A 1 323 ? 31.559 12.620 2.559 1.00 66.31 323 SER A CA 1
ATOM 2503 C C . SER A 1 323 ? 32.871 12.484 1.778 1.00 66.31 323 SER A C 1
ATOM 2505 O O . SER A 1 323 ? 33.936 12.519 2.385 1.00 66.31 323 SER A O 1
ATOM 2507 N N . GLY A 1 324 ? 32.810 12.312 0.453 1.00 54.78 324 GLY A N 1
ATOM 2508 C CA . GLY A 1 324 ? 33.963 12.092 -0.430 1.00 54.78 324 GLY A CA 1
ATOM 2509 C C . GLY A 1 324 ? 34.624 13.360 -0.984 1.00 54.78 324 GLY A C 1
ATOM 2510 O O . GLY A 1 324 ? 35.553 13.259 -1.781 1.00 54.78 324 GLY A O 1
ATOM 2511 N N . GLY A 1 325 ? 34.186 14.554 -0.576 1.00 49.25 325 GLY A N 1
ATOM 2512 C CA . GLY A 1 325 ? 34.745 15.844 -1.010 1.00 49.25 325 GLY A CA 1
ATOM 2513 C C . GLY A 1 325 ? 36.082 16.225 -0.358 1.00 49.25 325 GLY A C 1
ATOM 2514 O O . GLY A 1 325 ? 36.288 17.402 -0.072 1.00 49.25 325 GLY A O 1
ATOM 2515 N N . GLY A 1 326 ? 36.951 15.246 -0.080 1.00 49.84 326 GLY A N 1
ATOM 2516 C CA . GLY A 1 326 ? 38.202 15.435 0.661 1.00 49.84 326 GLY A CA 1
ATOM 2517 C C . GLY A 1 326 ? 39.453 14.917 -0.041 1.00 49.84 326 GLY A C 1
ATOM 2518 O O . GLY A 1 326 ? 40.405 15.674 -0.158 1.00 49.84 326 GLY A O 1
ATOM 2519 N N . ASP A 1 327 ? 39.470 13.681 -0.551 1.00 47.31 327 ASP A N 1
ATOM 2520 C CA . ASP A 1 327 ? 40.720 13.094 -1.046 1.00 47.31 327 ASP A CA 1
ATOM 2521 C C . ASP A 1 327 ? 40.528 12.067 -2.176 1.00 47.31 327 ASP A C 1
ATOM 2523 O O . ASP A 1 327 ? 39.866 11.046 -2.025 1.00 47.31 327 ASP A O 1
ATOM 2527 N N . SER A 1 328 ? 41.208 12.354 -3.291 1.00 49.59 328 SER A N 1
ATOM 2528 C CA . SER A 1 328 ? 41.783 11.418 -4.271 1.00 49.59 328 SER A CA 1
ATOM 2529 C C . SER A 1 328 ? 40.876 10.446 -5.047 1.00 49.59 328 SER A C 1
ATOM 2531 O O . SER A 1 328 ? 40.695 9.303 -4.650 1.00 49.59 328 SER A O 1
ATOM 2533 N N . MET A 1 329 ? 40.509 10.831 -6.283 1.00 40.56 329 MET A N 1
ATOM 2534 C CA . MET A 1 329 ? 40.607 9.932 -7.453 1.00 40.56 329 MET A CA 1
ATOM 2535 C C . MET A 1 329 ? 40.635 10.720 -8.788 1.00 40.56 329 MET A C 1
ATOM 2537 O O . MET A 1 329 ? 39.619 11.201 -9.278 1.00 40.56 329 MET A O 1
ATOM 2541 N N . GLY A 1 330 ? 41.832 10.850 -9.371 1.00 41.50 330 GLY A N 1
ATOM 2542 C CA . GLY A 1 330 ? 42.097 10.819 -10.819 1.00 41.50 330 GLY A CA 1
ATOM 2543 C C . GLY A 1 330 ? 41.383 11.789 -11.772 1.00 41.50 330 GLY A C 1
ATOM 2544 O O . GLY A 1 330 ? 40.540 11.367 -12.558 1.00 41.50 330 GLY A O 1
ATOM 2545 N N . ARG A 1 331 ? 41.867 13.035 -11.876 1.00 38.91 331 ARG A N 1
ATOM 2546 C CA . ARG A 1 331 ? 41.837 13.784 -13.150 1.00 38.91 331 ARG A CA 1
ATOM 2547 C C . ARG A 1 331 ? 43.239 13.830 -13.755 1.00 38.91 331 ARG A C 1
ATOM 2549 O O . ARG A 1 331 ? 43.973 14.802 -13.611 1.00 38.91 331 ARG A O 1
ATOM 2556 N N . SER A 1 332 ? 43.597 12.753 -14.453 1.00 45.53 332 SER A N 1
ATOM 2557 C CA . SER A 1 332 ? 44.579 12.845 -15.532 1.00 45.53 332 SER A CA 1
ATOM 2558 C C . SER A 1 332 ? 43.933 13.628 -16.675 1.00 45.53 332 SER A C 1
ATOM 2560 O O . SER A 1 332 ? 42.907 13.206 -17.202 1.00 45.53 332 SER A O 1
ATOM 2562 N N . GLY A 1 333 ? 44.532 14.766 -17.029 1.00 45.25 333 GLY A N 1
ATOM 2563 C CA . GLY A 1 333 ? 44.251 15.487 -18.271 1.00 45.25 333 GLY A CA 1
ATOM 2564 C C . GLY A 1 333 ? 43.388 16.744 -18.150 1.00 45.25 333 GLY A C 1
ATOM 2565 O O . GLY A 1 333 ? 42.324 16.787 -18.749 1.00 45.25 333 GLY A O 1
ATOM 2566 N N . ASP A 1 334 ? 43.855 17.777 -17.437 1.00 40.81 334 ASP A N 1
ATOM 2567 C CA . ASP A 1 334 ? 43.915 19.139 -18.010 1.00 40.81 334 ASP A CA 1
ATOM 2568 C C . ASP A 1 334 ? 44.820 20.053 -17.157 1.00 40.81 334 ASP A C 1
ATOM 2570 O O . ASP A 1 334 ? 44.459 20.493 -16.064 1.00 40.81 334 ASP A O 1
ATOM 2574 N N . VAL A 1 335 ? 46.031 20.333 -17.643 1.00 41.75 335 VAL A N 1
ATOM 2575 C CA . VAL A 1 335 ? 47.026 21.206 -16.990 1.00 41.75 335 VAL A CA 1
ATOM 2576 C C . VAL A 1 335 ? 46.772 22.659 -17.407 1.00 41.75 335 VAL A C 1
ATOM 2578 O O . VAL A 1 335 ? 47.589 23.270 -18.092 1.00 41.75 335 VAL A O 1
ATOM 2581 N N . ARG A 1 336 ? 45.609 23.221 -17.053 1.00 41.50 336 ARG A N 1
ATOM 2582 C CA . ARG A 1 336 ? 45.312 24.654 -17.283 1.00 41.50 336 ARG A CA 1
ATOM 2583 C C . ARG A 1 336 ? 44.587 25.375 -16.153 1.00 41.50 336 ARG A C 1
ATOM 2585 O O . ARG A 1 336 ? 44.158 26.502 -16.359 1.00 41.50 336 ARG A O 1
ATOM 2592 N N . MET A 1 337 ? 44.458 24.782 -14.970 1.00 44.72 337 MET A N 1
ATOM 2593 C CA . MET A 1 337 ? 43.781 25.436 -13.842 1.00 44.72 337 MET A CA 1
ATOM 2594 C C . MET A 1 337 ? 44.565 25.233 -12.540 1.00 44.72 337 MET A C 1
ATOM 2596 O O . MET A 1 337 ? 44.106 24.571 -11.618 1.00 44.72 337 MET A O 1
ATOM 2600 N N . MET A 1 338 ? 45.783 25.774 -12.486 1.00 43.22 338 MET A N 1
ATOM 2601 C CA . MET A 1 338 ? 46.526 25.988 -11.242 1.00 43.22 338 MET A CA 1
ATOM 2602 C C . MET A 1 338 ? 47.270 27.317 -11.350 1.00 43.22 338 MET A C 1
ATOM 2604 O O . MET A 1 338 ? 48.416 27.370 -11.786 1.00 43.22 338 MET A O 1
ATOM 2608 N N . ASP A 1 339 ? 46.596 28.391 -10.953 1.00 37.38 339 ASP A N 1
ATOM 2609 C CA . ASP A 1 339 ? 47.271 29.523 -10.331 1.00 37.38 339 ASP A CA 1
ATOM 2610 C C . ASP A 1 339 ? 46.395 30.052 -9.187 1.00 37.38 339 ASP A C 1
ATOM 2612 O O . ASP A 1 339 ? 45.178 30.168 -9.333 1.00 37.38 339 ASP A O 1
ATOM 2616 N N . GLY A 1 340 ? 47.023 30.339 -8.047 1.00 37.91 340 GLY A N 1
ATOM 2617 C CA . GLY A 1 340 ? 46.405 31.079 -6.945 1.00 37.91 340 GLY A CA 1
ATOM 2618 C C . GLY A 1 340 ? 46.033 30.299 -5.678 1.00 37.91 340 GLY A C 1
ATOM 2619 O O . GLY A 1 340 ? 44.862 30.158 -5.343 1.00 37.91 340 GLY A O 1
ATOM 2620 N N . ARG A 1 341 ? 47.042 29.907 -4.889 1.00 45.16 341 ARG A N 1
ATOM 2621 C CA . ARG A 1 341 ? 46.955 29.822 -3.411 1.00 45.16 341 ARG A CA 1
ATOM 2622 C C . ARG A 1 341 ? 46.334 31.100 -2.824 1.00 45.16 341 ARG A C 1
ATOM 2624 O O . ARG A 1 341 ? 46.847 32.147 -3.181 1.00 45.16 341 ARG A O 1
ATOM 2631 N N . VAL A 1 342 ? 45.415 31.002 -1.848 1.00 38.66 342 VAL A N 1
ATOM 2632 C CA . VAL A 1 342 ? 45.210 31.900 -0.665 1.00 38.66 342 VAL A CA 1
ATOM 2633 C C . VAL A 1 342 ? 44.113 31.235 0.202 1.00 38.66 342 VAL A C 1
ATOM 2635 O O . VAL A 1 342 ? 42.967 31.164 -0.218 1.00 38.66 342 VAL A O 1
ATOM 2638 N N . SER A 1 343 ? 44.397 30.485 1.275 1.00 36.88 343 SER A N 1
ATOM 2639 C CA . SER A 1 343 ? 44.747 30.876 2.658 1.00 36.88 343 SER A CA 1
ATOM 2640 C C . SER A 1 343 ? 43.933 32.029 3.257 1.00 36.88 343 SER A C 1
ATOM 2642 O O . SER A 1 343 ? 44.109 33.190 2.915 1.00 36.88 343 SER A O 1
ATOM 2644 N N . SER A 1 344 ? 43.092 31.692 4.231 1.00 44.22 344 SER A N 1
ATOM 2645 C CA . SER A 1 344 ? 42.316 32.610 5.056 1.00 44.22 344 SER A CA 1
ATOM 2646 C C . SER A 1 344 ? 43.185 33.646 5.779 1.00 44.22 344 SER A C 1
ATOM 2648 O O . SER A 1 344 ? 43.981 33.299 6.649 1.00 44.22 344 SER A O 1
ATOM 2650 N N . SER A 1 345 ? 42.949 34.919 5.492 1.00 38.53 345 SER A N 1
ATOM 2651 C CA . SER A 1 345 ? 42.985 36.009 6.469 1.00 38.53 345 SER A CA 1
ATOM 2652 C C . SER A 1 345 ? 42.429 37.250 5.787 1.00 38.53 345 SER A C 1
ATOM 2654 O O . SER A 1 345 ? 42.896 37.617 4.713 1.00 38.53 345 SER A O 1
ATOM 2656 N N . ASN A 1 346 ? 41.442 37.889 6.405 1.00 43.59 346 ASN A N 1
ATOM 2657 C CA . ASN A 1 346 ? 41.018 39.239 6.056 1.00 43.59 346 ASN A CA 1
ATOM 2658 C C . ASN A 1 346 ? 42.171 40.209 6.367 1.00 43.59 346 ASN A C 1
ATOM 2660 O O . ASN A 1 346 ? 42.563 40.320 7.531 1.00 43.59 346 ASN A O 1
ATOM 2664 N N . PRO A 1 347 ? 42.648 40.975 5.377 1.00 40.03 347 PRO A N 1
ATOM 2665 C CA . PRO A 1 347 ? 42.871 42.387 5.625 1.00 40.03 347 PRO A CA 1
ATOM 2666 C C . PRO A 1 347 ? 42.073 43.202 4.605 1.00 40.03 347 PRO A C 1
ATOM 2668 O O . PRO A 1 347 ? 42.176 42.991 3.403 1.00 40.03 347 PRO A O 1
ATOM 2671 N N . SER A 1 348 ? 41.251 44.113 5.123 1.00 41.88 348 SER A N 1
ATOM 2672 C CA . SER A 1 348 ? 40.761 45.331 4.469 1.00 41.88 348 SER A CA 1
ATOM 2673 C C . SER A 1 348 ? 40.718 45.296 2.937 1.00 41.88 348 SER A C 1
ATOM 2675 O O . SER A 1 348 ? 41.681 45.670 2.270 1.00 41.88 348 SER A O 1
ATOM 2677 N N . ARG A 1 349 ? 39.567 44.900 2.379 1.00 37.38 349 ARG A N 1
ATOM 2678 C CA . ARG A 1 349 ? 39.250 45.054 0.954 1.00 37.38 349 ARG A CA 1
ATOM 2679 C C . ARG A 1 349 ? 39.604 46.483 0.496 1.00 37.38 349 ARG A C 1
ATOM 2681 O O . ARG A 1 349 ? 38.998 47.426 1.011 1.00 37.38 349 ARG A O 1
ATOM 2688 N N . PRO A 1 350 ? 40.518 46.676 -0.472 1.00 45.09 350 PRO A N 1
ATOM 2689 C CA . PRO A 1 350 ? 40.626 47.947 -1.170 1.00 45.09 350 PRO A CA 1
ATOM 2690 C C . PRO A 1 350 ? 39.300 48.167 -1.898 1.00 45.09 350 PRO A C 1
ATOM 2692 O O . PRO A 1 350 ? 38.834 47.296 -2.631 1.00 45.09 350 PRO A O 1
ATOM 2695 N N . THR A 1 351 ? 38.645 49.297 -1.661 1.00 46.38 351 THR A N 1
ATOM 2696 C CA . THR A 1 351 ? 37.508 49.726 -2.477 1.00 46.38 351 THR A CA 1
ATOM 2697 C C . THR A 1 351 ? 37.943 49.780 -3.937 1.00 46.38 351 THR A C 1
ATOM 2699 O O . THR A 1 351 ? 38.778 50.614 -4.287 1.00 46.38 351 THR A O 1
ATOM 2702 N N . ASP A 1 352 ? 37.376 48.912 -4.777 1.00 48.59 352 ASP A N 1
ATOM 2703 C CA . ASP A 1 352 ? 37.451 49.068 -6.229 1.00 48.59 352 ASP A CA 1
ATOM 2704 C C . ASP A 1 352 ? 36.966 50.481 -6.590 1.00 48.59 352 ASP A C 1
ATOM 2706 O O . ASP A 1 352 ? 35.900 50.896 -6.111 1.00 48.59 352 ASP A O 1
ATOM 2710 N N . PRO A 1 353 ? 37.699 51.252 -7.411 1.00 52.25 353 PRO A N 1
ATOM 2711 C CA . PRO A 1 353 ? 37.178 52.512 -7.904 1.00 52.25 353 PRO A CA 1
ATOM 2712 C C . PRO A 1 353 ? 35.956 52.213 -8.777 1.00 52.25 353 PRO A C 1
ATOM 2714 O O . PRO A 1 353 ? 36.043 51.493 -9.772 1.00 52.25 353 PRO A O 1
ATOM 2717 N N . SER A 1 354 ? 34.804 52.771 -8.392 1.00 52.78 354 SER A N 1
ATOM 2718 C CA . SER A 1 354 ? 33.602 52.818 -9.229 1.00 52.78 354 SER A CA 1
ATOM 2719 C C . SER A 1 354 ? 33.987 53.181 -10.669 1.00 52.78 354 SER A C 1
ATOM 2721 O O . SER A 1 354 ? 34.757 54.130 -10.854 1.00 52.78 354 SER A O 1
ATOM 2723 N N . PRO A 1 355 ? 33.437 52.508 -11.699 1.00 60.75 355 PRO A N 1
ATOM 2724 C CA . PRO A 1 355 ? 33.673 52.915 -13.077 1.00 60.75 355 PRO A CA 1
ATOM 2725 C C . PRO A 1 355 ? 33.270 54.392 -13.253 1.00 60.75 355 PRO A C 1
ATOM 2727 O O . PRO A 1 355 ? 32.292 54.833 -12.634 1.00 60.75 355 PRO A O 1
ATOM 2730 N N . PRO A 1 356 ? 34.012 55.178 -14.058 1.00 57.69 356 PRO A N 1
ATOM 2731 C CA . PRO A 1 356 ? 33.721 56.592 -14.248 1.00 57.69 356 PRO A CA 1
ATOM 2732 C C . PRO A 1 356 ? 32.326 56.731 -14.854 1.00 57.69 356 PRO A C 1
ATOM 2734 O O . PRO A 1 356 ? 32.049 56.198 -15.932 1.00 57.69 356 PRO A O 1
ATOM 2737 N N . GLN A 1 357 ? 31.432 57.419 -14.143 1.00 59.56 357 GLN A N 1
ATOM 2738 C CA . GLN A 1 357 ? 30.098 57.690 -14.663 1.00 59.56 357 GLN A CA 1
ATOM 2739 C C . GLN A 1 357 ? 30.217 58.566 -15.919 1.00 59.56 357 GLN A C 1
ATOM 2741 O O . GLN A 1 357 ? 31.006 59.517 -15.919 1.00 59.56 357 GLN A O 1
ATOM 2746 N N . PRO A 1 358 ? 29.483 58.259 -17.004 1.00 61.81 358 PRO A N 1
ATOM 2747 C CA . PRO A 1 358 ? 29.534 59.070 -18.212 1.00 61.81 358 PRO A CA 1
ATOM 2748 C C . PRO A 1 358 ? 29.055 60.488 -17.891 1.00 61.81 358 PRO A C 1
ATOM 2750 O O . PRO A 1 358 ? 28.053 60.666 -17.198 1.00 61.81 358 PRO A O 1
ATOM 2753 N N . LEU A 1 359 ? 29.778 61.495 -18.389 1.00 60.31 359 LEU A N 1
ATOM 2754 C CA . LEU A 1 359 ? 29.424 62.900 -18.200 1.00 60.31 359 LEU A CA 1
ATOM 2755 C C . LEU A 1 359 ? 27.999 63.134 -18.725 1.00 60.31 359 LEU A C 1
ATOM 2757 O O . LEU A 1 359 ? 27.707 62.896 -19.900 1.00 60.31 359 LEU A O 1
ATOM 2761 N N . GLN A 1 360 ? 27.105 63.561 -17.835 1.00 63.75 360 GLN A N 1
ATOM 2762 C CA . GLN A 1 360 ? 25.723 63.892 -18.171 1.00 63.75 360 GLN A CA 1
ATOM 2763 C C . GLN A 1 360 ? 25.619 65.394 -18.418 1.00 63.75 360 GLN A C 1
ATOM 2765 O O . GLN A 1 360 ? 26.051 66.197 -17.593 1.00 63.75 360 GLN A O 1
ATOM 2770 N N . MET A 1 361 ? 25.017 65.778 -19.541 1.00 61.41 361 MET A N 1
ATOM 2771 C CA . MET A 1 361 ? 24.778 67.176 -19.890 1.00 61.41 361 MET A CA 1
ATOM 2772 C C . MET A 1 361 ? 23.272 67.420 -19.986 1.00 61.41 361 MET A C 1
ATOM 2774 O O . MET A 1 361 ? 22.547 66.671 -20.641 1.00 61.41 361 MET A O 1
ATOM 2778 N N . THR A 1 362 ? 22.786 68.471 -19.325 1.00 68.25 362 THR A N 1
ATOM 2779 C CA . THR A 1 362 ? 21.375 68.872 -19.404 1.00 68.25 362 THR A CA 1
ATOM 2780 C C . THR A 1 362 ? 21.259 70.034 -20.377 1.00 68.25 362 THR A C 1
ATOM 2782 O O . THR A 1 362 ? 21.730 71.130 -20.085 1.00 68.25 362 THR A O 1
ATOM 2785 N N . GLN A 1 363 ? 20.653 69.796 -21.540 1.00 68.25 363 GLN A N 1
ATOM 2786 C CA . GLN A 1 363 ? 20.369 70.854 -22.503 1.00 68.25 363 GLN A CA 1
ATOM 2787 C C . GLN A 1 363 ? 19.029 71.490 -22.142 1.00 68.25 363 GLN A C 1
ATOM 2789 O O . GLN A 1 363 ? 18.010 70.798 -22.064 1.00 68.25 363 GLN A O 1
ATOM 2794 N N . ILE A 1 364 ? 19.056 72.797 -21.885 1.00 72.94 364 ILE A N 1
ATOM 2795 C CA . ILE A 1 364 ? 17.878 73.605 -21.576 1.00 72.94 364 ILE A CA 1
ATOM 2796 C C . ILE A 1 364 ? 17.540 74.392 -22.838 1.00 72.94 364 ILE A C 1
ATOM 2798 O O . ILE A 1 364 ? 18.348 75.190 -23.307 1.00 72.94 364 ILE A O 1
ATOM 2802 N N . THR A 1 365 ? 16.374 74.148 -23.424 1.00 71.94 365 THR A N 1
ATOM 2803 C CA . THR A 1 365 ? 15.904 74.863 -24.617 1.00 71.94 365 THR A CA 1
ATOM 2804 C C . THR A 1 365 ? 14.585 75.548 -24.294 1.00 71.94 365 THR A C 1
ATOM 2806 O O . THR A 1 365 ? 13.672 74.929 -23.752 1.00 71.94 365 THR A O 1
ATOM 2809 N N . GLN A 1 366 ? 14.492 76.850 -24.567 1.00 71.94 366 GLN A N 1
ATOM 2810 C CA . GLN A 1 366 ? 13.278 77.624 -24.329 1.00 71.94 366 GLN A CA 1
ATOM 2811 C C . GLN A 1 366 ? 12.376 77.566 -25.561 1.00 71.94 366 GLN A C 1
ATOM 2813 O O . GLN A 1 366 ? 12.815 77.873 -26.668 1.00 71.94 366 GLN A O 1
ATOM 2818 N N . ASN A 1 367 ? 11.109 77.204 -25.370 1.00 64.44 367 ASN A N 1
ATOM 2819 C CA . ASN A 1 367 ? 10.132 77.252 -26.452 1.00 64.44 367 ASN A CA 1
ATOM 2820 C C . ASN A 1 367 ? 9.764 78.710 -26.771 1.00 64.44 367 ASN A C 1
ATOM 2822 O O . ASN A 1 367 ? 9.303 79.418 -25.871 1.00 64.44 367 ASN A O 1
ATOM 2826 N N . PRO A 1 368 ? 9.885 79.164 -28.031 1.00 66.56 368 PRO A N 1
ATOM 2827 C CA . PRO A 1 368 ? 9.729 80.580 -28.372 1.00 66.56 368 PRO A CA 1
ATOM 2828 C C . PRO A 1 368 ? 8.285 81.097 -28.266 1.00 66.56 368 PRO A C 1
ATOM 2830 O O . PRO A 1 368 ? 8.080 82.302 -28.211 1.00 66.56 368 PRO A O 1
ATOM 2833 N N . ILE A 1 369 ? 7.283 80.211 -28.222 1.00 69.44 369 ILE A N 1
ATOM 2834 C CA . ILE A 1 369 ? 5.856 80.589 -28.203 1.00 69.44 369 ILE A CA 1
ATOM 2835 C C . ILE A 1 369 ? 5.273 80.564 -26.783 1.00 69.44 369 ILE A C 1
ATOM 2837 O O . ILE A 1 369 ? 4.441 81.395 -26.438 1.00 69.44 369 ILE A O 1
ATOM 2841 N N . THR A 1 370 ? 5.698 79.617 -25.945 1.00 68.50 370 THR A N 1
ATOM 2842 C CA . THR A 1 370 ? 5.114 79.394 -24.610 1.00 68.50 370 THR A CA 1
ATOM 2843 C C . THR A 1 370 ? 6.029 79.817 -23.465 1.00 68.50 370 THR A C 1
ATOM 2845 O O . THR A 1 370 ? 5.614 79.774 -22.310 1.00 68.50 370 THR A O 1
ATOM 2848 N N . GLY A 1 371 ? 7.282 80.190 -23.750 1.00 68.94 371 GLY A N 1
ATOM 2849 C CA . GLY A 1 371 ? 8.266 80.623 -22.753 1.00 68.94 371 GLY A CA 1
ATOM 2850 C C . GLY A 1 371 ? 8.732 79.530 -21.782 1.00 68.94 371 GLY A C 1
ATOM 2851 O O . GLY A 1 371 ? 9.670 79.768 -21.021 1.00 68.94 371 GLY A O 1
ATOM 2852 N N . GLN A 1 372 ? 8.126 78.337 -21.812 1.00 68.88 372 GLN A N 1
ATOM 2853 C CA . GLN A 1 372 ? 8.497 77.208 -20.962 1.00 68.88 372 GLN A CA 1
ATOM 2854 C C . GLN A 1 372 ? 9.841 76.604 -21.385 1.00 68.88 372 GLN A C 1
ATOM 2856 O O . GLN A 1 372 ? 10.122 76.420 -22.573 1.00 68.88 372 GLN A O 1
ATOM 2861 N N . LEU A 1 373 ? 10.656 76.272 -20.384 1.00 70.06 373 LEU A N 1
ATOM 2862 C CA . LEU A 1 373 ? 11.960 75.637 -20.545 1.00 70.06 373 LEU A CA 1
ATOM 2863 C C . LEU A 1 373 ? 11.783 74.116 -20.668 1.00 70.06 373 LEU A C 1
ATOM 2865 O O . LEU A 1 373 ? 11.268 73.476 -19.754 1.00 70.06 373 LEU A O 1
ATOM 2869 N N . GLN A 1 374 ? 12.229 73.527 -21.778 1.00 68.50 374 GLN A N 1
ATOM 2870 C CA . GLN A 1 374 ? 12.353 72.078 -21.939 1.00 68.50 374 GLN A CA 1
ATOM 2871 C C . GLN A 1 374 ? 13.760 71.642 -21.529 1.00 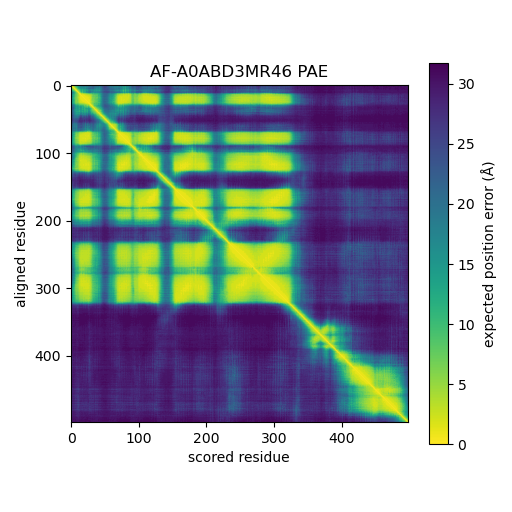68.50 374 GLN A C 1
ATOM 2873 O O . GLN A 1 374 ? 14.754 72.106 -22.088 1.00 68.50 374 GLN A O 1
ATOM 2878 N N . LEU A 1 375 ? 13.841 70.759 -20.531 1.00 68.75 375 LEU A N 1
ATOM 2879 C CA . LEU A 1 375 ? 15.097 70.198 -20.038 1.00 68.75 375 LEU A CA 1
ATOM 2880 C C . LEU A 1 375 ? 15.243 68.761 -20.540 1.00 68.75 375 LEU A C 1
ATOM 2882 O O . LEU A 1 375 ? 14.526 67.865 -20.097 1.00 68.75 375 LEU A O 1
ATOM 2886 N N . THR A 1 376 ? 16.207 68.530 -21.427 1.00 64.81 376 THR A N 1
ATOM 2887 C CA . THR A 1 376 ? 16.536 67.195 -21.951 1.00 64.81 376 THR A CA 1
ATOM 2888 C C . THR A 1 376 ? 17.918 66.761 -21.478 1.00 64.81 376 THR A C 1
ATOM 2890 O O . THR A 1 376 ? 18.928 67.400 -21.794 1.00 64.81 376 THR A O 1
ATOM 2893 N N . LYS A 1 377 ? 17.971 65.671 -20.703 1.00 67.50 377 LYS A N 1
ATOM 2894 C CA . LYS A 1 377 ? 19.224 65.076 -20.219 1.00 67.50 377 LYS A CA 1
ATOM 2895 C C . LYS A 1 377 ? 19.818 64.165 -21.294 1.00 67.50 377 LYS A C 1
ATOM 2897 O O . LYS A 1 377 ? 19.170 63.217 -21.735 1.00 67.50 377 LYS A O 1
ATOM 2902 N N . HIS A 1 378 ? 21.055 64.448 -21.684 1.00 66.44 378 HIS A N 1
ATOM 2903 C CA . HIS A 1 378 ? 21.819 63.677 -22.658 1.00 66.44 378 HIS A CA 1
ATOM 2904 C C . HIS A 1 378 ? 23.042 63.056 -21.980 1.00 66.44 378 HIS A C 1
ATOM 2906 O O . HIS A 1 378 ? 23.663 63.677 -21.113 1.00 66.44 378 HIS A O 1
ATOM 2912 N N . GLN A 1 379 ? 23.395 61.836 -22.381 1.00 68.94 379 GLN A N 1
ATOM 2913 C CA . GLN A 1 379 ? 24.620 61.170 -21.936 1.00 68.94 379 GLN A CA 1
ATOM 2914 C C . GLN A 1 379 ? 25.642 61.122 -23.075 1.00 68.94 379 GLN A C 1
ATOM 2916 O O . GLN A 1 379 ? 25.293 60.813 -24.219 1.00 68.94 379 GLN A O 1
ATOM 2921 N N . VAL A 1 380 ? 26.902 61.436 -22.762 1.00 63.34 380 VAL A N 1
ATOM 2922 C CA . VAL A 1 380 ? 28.011 61.351 -23.721 1.00 63.34 380 VAL A CA 1
ATOM 2923 C C . VAL A 1 380 ? 28.521 59.912 -23.750 1.00 63.34 380 VAL A C 1
ATOM 2925 O O . VAL A 1 380 ? 28.978 59.379 -22.737 1.00 63.34 380 VAL A O 1
ATOM 2928 N N . THR A 1 381 ? 28.433 59.260 -24.906 1.00 63.84 381 THR A N 1
ATOM 2929 C CA . THR A 1 381 ? 29.012 57.922 -25.100 1.00 63.84 381 THR A CA 1
ATOM 2930 C C . THR A 1 381 ? 30.531 58.011 -25.289 1.00 63.84 381 THR A C 1
ATOM 2932 O O . THR A 1 381 ? 31.057 59.059 -25.660 1.00 63.84 381 THR A O 1
ATOM 2935 N N . LYS A 1 382 ? 31.272 56.915 -25.058 1.00 60.12 382 LYS A N 1
ATOM 2936 C CA . LYS A 1 382 ? 32.752 56.888 -25.152 1.00 60.12 382 LYS A CA 1
ATOM 2937 C C . LYS A 1 382 ? 33.309 57.289 -26.533 1.00 60.12 382 LYS A C 1
ATOM 2939 O O . LYS A 1 382 ? 34.490 57.591 -26.638 1.00 60.12 382 LYS A O 1
ATOM 2944 N N . THR A 1 383 ? 32.473 57.316 -27.572 1.00 65.19 383 THR A N 1
ATOM 2945 C CA . THR A 1 383 ? 32.804 57.753 -28.939 1.00 65.19 383 THR A CA 1
ATOM 2946 C C . THR A 1 383 ? 32.493 59.236 -29.202 1.00 65.19 383 THR A C 1
ATOM 2948 O O . THR A 1 383 ? 32.611 59.693 -30.335 1.00 65.19 383 THR A O 1
ATOM 2951 N N . GLY A 1 384 ? 32.093 60.001 -28.178 1.00 60.72 384 GLY A N 1
ATOM 2952 C CA . GLY A 1 384 ? 31.846 61.447 -28.257 1.00 60.72 384 GLY A CA 1
ATOM 2953 C C . GLY A 1 384 ? 30.470 61.850 -28.801 1.00 60.72 384 GLY A C 1
ATOM 2954 O O . GLY A 1 384 ? 30.190 63.040 -28.915 1.00 60.72 384 GLY A O 1
ATOM 2955 N N . GLN A 1 385 ? 29.592 60.892 -29.116 1.00 67.50 385 GLN A N 1
ATOM 2956 C CA . GLN A 1 385 ? 28.242 61.173 -29.616 1.00 67.50 385 GLN A CA 1
ATOM 2957 C C . GLN A 1 385 ? 27.228 61.292 -28.467 1.00 67.50 385 GLN A C 1
ATOM 2959 O O . GLN A 1 385 ? 27.229 60.477 -27.535 1.00 67.50 385 GLN A O 1
ATOM 2964 N N . LEU A 1 386 ? 26.358 62.306 -28.546 1.00 61.44 386 LEU A N 1
ATOM 2965 C CA . LEU A 1 386 ? 25.297 62.585 -27.572 1.00 61.44 386 LEU A CA 1
ATOM 2966 C C . LEU A 1 386 ? 24.074 61.708 -27.854 1.00 61.44 386 LEU A C 1
ATOM 2968 O O . LEU A 1 386 ? 23.531 61.751 -28.954 1.00 61.44 386 LEU A O 1
ATOM 2972 N N . GLN A 1 387 ? 23.626 60.942 -26.857 1.00 62.62 387 GLN A N 1
ATOM 2973 C CA . GLN A 1 387 ? 22.407 60.131 -26.950 1.00 62.62 387 GLN A CA 1
ATOM 2974 C C . GLN A 1 387 ? 21.367 60.613 -25.921 1.00 62.62 387 GLN A C 1
ATOM 2976 O O . GLN A 1 387 ? 21.727 60.822 -24.752 1.00 62.62 387 GLN A O 1
ATOM 2981 N N . PRO A 1 388 ? 20.092 60.811 -26.317 1.00 59.88 388 PRO A N 1
ATOM 2982 C CA . PRO A 1 388 ? 19.032 61.202 -25.394 1.00 59.88 388 PRO A CA 1
ATOM 2983 C C . PRO A 1 388 ? 18.680 60.034 -24.467 1.00 59.88 388 PRO A C 1
ATOM 2985 O O . PRO A 1 388 ? 18.513 58.895 -24.907 1.00 59.88 388 PRO A O 1
ATOM 2988 N N . ILE A 1 389 ? 18.548 60.307 -23.168 1.00 62.00 389 ILE A N 1
ATOM 2989 C CA . ILE A 1 389 ? 18.054 59.310 -22.213 1.00 62.00 389 ILE A CA 1
ATOM 2990 C C . ILE A 1 389 ? 16.541 59.187 -22.442 1.00 62.00 389 ILE A C 1
ATOM 2992 O O . ILE A 1 389 ? 15.807 60.159 -22.263 1.00 62.00 389 ILE A O 1
ATOM 2996 N N . LEU A 1 390 ? 16.093 58.009 -22.892 1.00 56.00 390 LEU A N 1
ATOM 2997 C CA . LEU A 1 390 ? 14.693 57.714 -23.221 1.00 56.00 390 LEU A CA 1
ATOM 2998 C C . LEU A 1 390 ? 13.764 58.138 -22.072 1.00 56.00 390 LEU A C 1
ATOM 3000 O O . LEU A 1 390 ? 13.945 57.729 -20.924 1.00 56.00 390 LEU A O 1
ATOM 3004 N N . SER A 1 391 ? 12.780 58.978 -22.390 1.00 56.38 391 SER A N 1
ATOM 3005 C CA . SER A 1 391 ? 11.824 59.532 -21.436 1.00 56.38 391 SER A CA 1
ATOM 3006 C C . SER A 1 391 ? 10.837 58.476 -20.919 1.00 56.38 391 SER A C 1
ATOM 3008 O O . SER A 1 391 ? 10.588 57.439 -21.538 1.00 56.38 391 SER A O 1
ATOM 3010 N N . THR A 1 392 ? 10.263 58.761 -19.751 1.00 51.97 392 THR A N 1
ATOM 3011 C CA . THR A 1 392 ? 9.457 57.876 -18.891 1.00 51.97 392 THR A CA 1
ATOM 3012 C C . THR A 1 392 ? 8.316 57.137 -19.607 1.00 51.97 392 THR A C 1
ATOM 3014 O O . THR A 1 392 ? 7.966 56.029 -19.210 1.00 51.97 392 THR A O 1
ATOM 3017 N N . THR A 1 393 ? 7.767 57.692 -20.692 1.00 54.16 393 THR A N 1
ATOM 3018 C CA . THR A 1 393 ? 6.683 57.077 -21.482 1.00 54.16 393 THR A CA 1
ATOM 3019 C C . THR A 1 393 ? 7.098 55.769 -22.162 1.00 54.16 393 THR A C 1
ATOM 3021 O O . THR A 1 393 ? 6.330 54.810 -22.152 1.00 54.16 393 THR A O 1
ATOM 3024 N N . THR A 1 394 ? 8.321 55.672 -22.688 1.00 56.12 394 THR A N 1
ATOM 3025 C CA . THR A 1 394 ? 8.816 54.445 -23.342 1.00 56.12 394 THR A CA 1
ATOM 3026 C C . THR A 1 394 ? 9.187 53.366 -22.319 1.00 56.12 394 THR A C 1
ATOM 3028 O O . THR A 1 394 ? 9.146 52.176 -22.615 1.00 56.12 394 THR A O 1
ATOM 3031 N N . GLN A 1 395 ? 9.494 53.760 -21.079 1.00 56.75 395 GLN A N 1
ATOM 3032 C CA . GLN A 1 395 ? 9.738 52.805 -19.997 1.00 56.75 395 GLN A CA 1
ATOM 3033 C C . GLN A 1 395 ? 8.448 52.163 -19.472 1.00 56.75 395 GLN A C 1
ATOM 3035 O O . GLN A 1 395 ? 8.490 51.028 -19.006 1.00 56.75 395 GLN A O 1
ATOM 3040 N N . ILE A 1 396 ? 7.295 52.835 -19.573 1.00 61.38 396 ILE A N 1
ATOM 3041 C CA . ILE A 1 396 ? 6.002 52.274 -19.144 1.00 61.38 396 ILE A CA 1
ATOM 3042 C C . ILE A 1 396 ? 5.576 51.112 -20.055 1.00 61.38 396 ILE A C 1
ATOM 3044 O O . ILE A 1 396 ? 5.145 50.080 -19.539 1.00 61.38 396 ILE A O 1
ATOM 3048 N N . SER A 1 397 ? 5.761 51.223 -21.377 1.00 68.62 397 SER A N 1
ATOM 3049 C CA . SER A 1 397 ? 5.456 50.128 -22.312 1.00 68.62 397 SER A CA 1
ATOM 3050 C C . SER A 1 397 ? 6.412 48.943 -22.144 1.00 68.62 397 SER A C 1
ATOM 3052 O O . SER A 1 397 ? 5.969 47.797 -22.117 1.00 68.62 397 SER A O 1
ATOM 3054 N N . GLN A 1 398 ? 7.704 49.201 -21.920 1.00 70.56 398 GLN A N 1
ATOM 3055 C CA . GLN A 1 398 ? 8.678 48.151 -21.605 1.00 70.56 398 GLN A CA 1
ATOM 3056 C C . GLN A 1 398 ? 8.372 47.468 -20.267 1.00 70.56 398 GLN A C 1
ATOM 3058 O O . GLN A 1 398 ? 8.471 46.251 -20.158 1.00 70.56 398 GLN A O 1
ATOM 3063 N N . ARG A 1 399 ? 7.938 48.219 -19.247 1.00 72.62 399 ARG A N 1
ATOM 3064 C CA . ARG A 1 399 ? 7.569 47.656 -17.940 1.00 72.62 399 ARG A CA 1
ATOM 3065 C C . ARG A 1 399 ? 6.315 46.788 -18.018 1.00 72.62 399 ARG A C 1
ATOM 3067 O O . ARG A 1 399 ? 6.242 45.797 -17.300 1.00 72.62 399 ARG A O 1
ATOM 3074 N N . GLN A 1 400 ? 5.355 47.137 -18.876 1.00 75.19 400 GLN A N 1
ATOM 3075 C CA . GLN A 1 400 ? 4.185 46.297 -19.160 1.00 75.19 400 GLN A CA 1
ATOM 3076 C C . GLN A 1 400 ? 4.590 45.007 -19.887 1.00 75.19 400 GLN A C 1
ATOM 3078 O O . GLN A 1 400 ? 4.237 43.930 -19.425 1.00 75.19 400 GLN A O 1
ATOM 3083 N N . GLN A 1 401 ? 5.436 45.094 -20.919 1.00 74.62 401 GLN A N 1
ATOM 3084 C CA . GLN A 1 401 ? 5.960 43.917 -21.630 1.00 74.62 401 GLN A CA 1
ATOM 3085 C C . GLN A 1 401 ? 6.776 42.984 -20.722 1.00 74.62 401 GLN A C 1
ATOM 3087 O O . GLN A 1 401 ? 6.656 41.766 -20.810 1.00 74.62 401 GLN A O 1
ATOM 3092 N N . ILE A 1 402 ? 7.583 43.547 -19.817 1.00 76.56 402 ILE A N 1
ATOM 3093 C CA . ILE A 1 402 ? 8.323 42.774 -18.813 1.00 76.56 402 ILE A CA 1
ATOM 3094 C C . ILE A 1 402 ? 7.349 42.133 -17.823 1.00 76.56 402 ILE A C 1
ATOM 3096 O O . ILE A 1 402 ? 7.494 40.951 -17.535 1.00 76.56 402 ILE A O 1
ATOM 3100 N N . LYS A 1 403 ? 6.337 42.870 -17.339 1.00 77.81 403 LYS A N 1
ATOM 3101 C CA . LYS A 1 403 ? 5.317 42.354 -16.410 1.00 77.81 403 LYS A CA 1
ATOM 3102 C C . LYS A 1 403 ? 4.574 41.147 -16.987 1.00 77.81 403 LYS A C 1
ATOM 3104 O O . LYS A 1 403 ? 4.368 40.190 -16.252 1.00 77.81 403 LYS A O 1
ATOM 3109 N N . ASP A 1 404 ? 4.243 41.173 -18.275 1.00 77.19 404 ASP A N 1
ATOM 3110 C CA . ASP A 1 404 ? 3.570 40.059 -18.958 1.00 77.19 404 ASP A CA 1
ATOM 3111 C C . ASP A 1 404 ? 4.501 38.845 -19.178 1.00 77.19 404 ASP A C 1
ATOM 3113 O O . ASP A 1 404 ? 4.041 37.722 -19.391 1.00 77.19 404 ASP A O 1
ATOM 3117 N N . GLY A 1 405 ? 5.821 39.052 -19.105 1.00 70.81 405 GLY A N 1
ATOM 3118 C CA . GLY A 1 405 ? 6.840 38.002 -19.166 1.00 70.81 405 GLY A CA 1
ATOM 3119 C C . GLY A 1 405 ? 7.249 37.425 -17.806 1.00 70.81 405 GLY A C 1
ATOM 3120 O O . GLY A 1 405 ? 7.834 36.341 -17.765 1.00 70.81 405 GLY A O 1
ATOM 3121 N N . VAL A 1 406 ? 6.951 38.105 -16.693 1.00 75.44 406 VAL A N 1
ATOM 3122 C CA . VAL A 1 406 ? 7.221 37.585 -15.345 1.00 75.44 406 VAL A CA 1
ATOM 3123 C C . VAL A 1 406 ? 6.073 36.658 -14.937 1.00 75.44 406 VAL A C 1
ATOM 3125 O O . VAL A 1 406 ? 4.908 36.984 -15.128 1.00 75.44 406 VAL A O 1
ATOM 3128 N N . PHE A 1 407 ? 6.409 35.500 -14.365 1.00 72.12 407 PHE A N 1
ATOM 3129 C CA . PHE A 1 407 ? 5.479 34.433 -13.952 1.00 72.12 407 PHE A CA 1
ATOM 3130 C C . PHE A 1 407 ? 4.904 33.556 -15.071 1.00 72.12 407 PHE A C 1
ATOM 3132 O O . PHE A 1 407 ? 3.919 32.850 -14.855 1.00 72.12 407 PHE A O 1
ATOM 3139 N N . ARG A 1 408 ? 5.542 33.509 -16.245 1.00 75.50 408 ARG A N 1
ATOM 3140 C CA . ARG A 1 408 ? 5.306 32.396 -17.174 1.00 75.50 408 ARG A CA 1
ATOM 3141 C C . ARG A 1 408 ? 6.076 31.168 -16.666 1.00 75.50 408 ARG A C 1
ATOM 3143 O O . ARG A 1 408 ? 7.235 31.324 -16.274 1.00 75.50 408 ARG A O 1
ATOM 3150 N N . PRO A 1 409 ? 5.476 29.966 -16.655 1.00 79.00 409 PRO A N 1
ATOM 3151 C CA . PRO A 1 409 ? 6.226 28.743 -16.401 1.00 79.00 409 PRO A CA 1
ATOM 3152 C C . PRO A 1 409 ? 7.410 28.674 -17.373 1.00 79.00 409 PRO A C 1
ATOM 3154 O O . PRO A 1 409 ? 7.245 28.966 -18.556 1.00 79.00 409 PRO A O 1
ATOM 3157 N N . GLY A 1 410 ? 8.603 28.310 -16.894 1.00 81.75 410 GLY A N 1
ATOM 3158 C CA . GLY A 1 410 ? 9.822 28.223 -17.718 1.00 81.75 410 GLY A CA 1
ATOM 3159 C C . GLY A 1 410 ? 9.794 27.109 -18.775 1.00 81.75 410 GLY A C 1
ATOM 3160 O O . GLY A 1 410 ? 10.806 26.837 -19.414 1.00 81.75 410 GLY A O 1
ATOM 3161 N N . TRP A 1 411 ? 8.648 26.454 -18.942 1.00 81.69 411 TRP A N 1
ATOM 3162 C CA . TRP A 1 411 ? 8.384 25.398 -19.900 1.00 81.69 411 TRP A CA 1
ATOM 3163 C C . TRP A 1 411 ? 7.208 25.792 -20.791 1.00 81.69 411 TRP A C 1
ATOM 3165 O O . TRP A 1 411 ? 6.277 26.485 -20.374 1.00 81.69 411 TRP A O 1
ATOM 3175 N N . ASN A 1 412 ? 7.239 25.322 -22.035 1.00 77.12 412 ASN A N 1
ATOM 3176 C CA . ASN A 1 412 ? 6.121 25.488 -22.954 1.00 77.12 412 ASN A CA 1
ATOM 3177 C C . ASN A 1 412 ? 4.883 24.812 -22.348 1.00 77.12 412 ASN A C 1
ATOM 3179 O O . ASN A 1 412 ? 4.933 23.629 -22.007 1.00 77.12 412 ASN A O 1
ATOM 3183 N N . LEU A 1 413 ? 3.785 25.556 -22.188 1.00 80.56 413 LEU A N 1
ATOM 3184 C CA . LEU A 1 413 ? 2.523 24.948 -21.774 1.00 80.56 413 LEU A CA 1
ATOM 3185 C C . LEU A 1 413 ? 2.065 23.949 -22.850 1.00 80.56 413 LEU A C 1
ATOM 3187 O O . LEU A 1 413 ? 2.225 24.245 -24.039 1.00 80.56 413 LEU A O 1
ATOM 3191 N N . PRO A 1 414 ? 1.479 22.800 -22.464 1.00 82.44 414 PRO A N 1
ATOM 3192 C CA . PRO A 1 414 ? 0.875 21.882 -23.419 1.00 82.44 414 PRO A CA 1
ATOM 3193 C C . PRO A 1 414 ? -0.143 22.618 -24.294 1.00 82.44 414 PRO A C 1
ATOM 3195 O O . PRO A 1 414 ? -1.056 23.270 -23.791 1.00 82.44 414 PRO A O 1
ATOM 3198 N N . THR A 1 415 ? 0.024 22.527 -25.611 1.00 81.81 415 THR A N 1
ATOM 3199 C CA . THR A 1 415 ? -0.900 23.120 -26.590 1.00 81.81 415 THR A CA 1
ATOM 3200 C C . THR A 1 415 ? -2.128 22.249 -26.845 1.00 81.81 415 THR A C 1
ATOM 3202 O O . THR A 1 415 ? -3.013 22.658 -27.589 1.00 81.81 415 THR A O 1
ATOM 3205 N N . MET A 1 416 ? -2.171 21.053 -26.254 1.00 79.69 416 MET A N 1
ATOM 3206 C CA . MET A 1 416 ? -3.210 20.045 -26.453 1.00 79.69 416 MET A CA 1
ATOM 3207 C C . MET A 1 416 ? -3.713 19.557 -25.099 1.00 79.69 416 MET A C 1
ATOM 3209 O O . MET A 1 416 ? -2.955 19.529 -24.123 1.00 79.69 416 MET A O 1
ATOM 3213 N N . SER A 1 417 ? -4.988 19.180 -25.033 1.00 86.44 417 SER A N 1
ATOM 3214 C CA . SER A 1 417 ? -5.557 18.620 -23.808 1.00 86.44 417 SER A CA 1
ATOM 3215 C C . SER A 1 417 ? -5.026 17.203 -23.559 1.00 86.44 417 SER A C 1
ATOM 3217 O O . SER A 1 417 ? -4.614 16.498 -24.482 1.00 86.44 417 SER A O 1
ATOM 3219 N N . LEU A 1 418 ? -5.045 16.773 -22.295 1.00 78.31 418 LEU A N 1
ATOM 3220 C CA . LEU A 1 418 ? -4.664 15.409 -21.904 1.00 78.31 418 LEU A CA 1
ATOM 3221 C C . LEU A 1 418 ? -5.491 14.347 -22.638 1.00 78.31 418 LEU A C 1
ATOM 3223 O O . LEU A 1 418 ? -4.955 13.323 -23.047 1.00 78.31 418 LEU A O 1
ATOM 3227 N N . GLU A 1 419 ? -6.780 14.613 -22.837 1.00 86.38 419 GLU A N 1
ATOM 3228 C CA . GLU A 1 419 ? -7.686 13.724 -23.562 1.00 86.38 419 GLU A CA 1
ATOM 3229 C C . GLU A 1 419 ? -7.308 13.615 -25.045 1.00 86.38 419 GLU A C 1
ATOM 3231 O O . GLU A 1 419 ? -7.253 12.519 -25.595 1.00 86.38 419 GLU A O 1
ATOM 3236 N N . GLU A 1 420 ? -6.966 14.736 -25.681 1.00 89.00 420 GLU A N 1
ATOM 3237 C CA . GLU A 1 420 ? -6.544 14.772 -27.083 1.00 89.00 420 GLU A CA 1
ATOM 3238 C C . GLU A 1 420 ? -5.187 14.077 -27.295 1.00 89.00 420 GLU A C 1
ATOM 3240 O O . GLU A 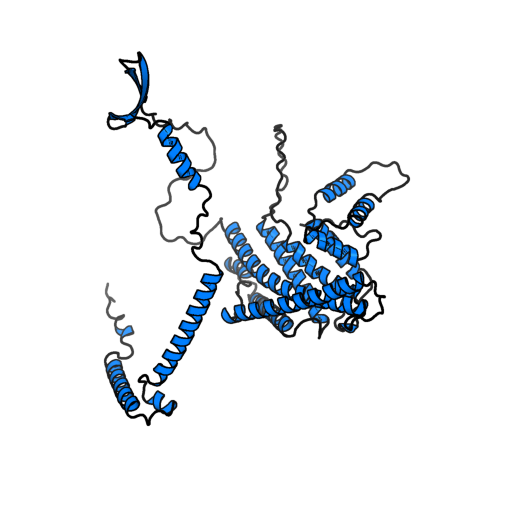1 420 ? -4.935 13.477 -28.343 1.00 89.00 420 GLU A O 1
ATOM 3245 N N . LEU A 1 421 ? -4.302 14.133 -26.294 1.00 90.75 421 LEU A N 1
ATOM 3246 C CA . LEU A 1 421 ? -3.038 13.398 -26.295 1.00 90.75 421 LEU A CA 1
ATOM 3247 C C . LEU A 1 421 ? -3.269 11.894 -26.102 1.00 90.75 421 LEU A C 1
ATOM 3249 O O . LEU A 1 421 ? -2.706 11.105 -26.855 1.00 90.75 421 LEU A O 1
ATOM 3253 N N . ALA A 1 422 ? -4.150 11.503 -25.177 1.00 85.94 422 ALA A N 1
ATOM 3254 C CA . ALA A 1 422 ? -4.519 10.104 -24.964 1.00 85.94 422 ALA A CA 1
ATOM 3255 C C . ALA A 1 422 ? -5.161 9.484 -26.216 1.00 85.94 422 ALA A C 1
ATOM 3257 O O . ALA A 1 422 ? -4.826 8.368 -26.604 1.00 85.94 422 ALA A O 1
ATOM 3258 N N . GLN A 1 423 ? -6.037 10.225 -26.903 1.00 90.50 423 GLN A N 1
ATOM 3259 C CA . GLN A 1 423 ? -6.639 9.780 -28.162 1.00 90.50 423 GLN A CA 1
ATOM 3260 C C . GLN A 1 423 ? -5.594 9.600 -29.270 1.00 90.50 423 GLN A C 1
ATOM 3262 O O . GLN A 1 423 ? -5.655 8.615 -30.006 1.00 90.50 423 GLN A O 1
ATOM 3267 N N . ARG A 1 424 ? -4.609 10.505 -29.373 1.00 86.88 424 ARG A N 1
ATOM 3268 C CA . ARG A 1 424 ? -3.496 10.346 -30.322 1.00 86.88 424 ARG A CA 1
ATOM 3269 C C . ARG A 1 424 ? -2.619 9.147 -29.991 1.00 86.88 424 ARG A C 1
ATOM 3271 O O . ARG A 1 424 ? -2.277 8.411 -30.906 1.00 86.88 424 ARG A O 1
ATOM 3278 N N . GLU A 1 425 ? -2.291 8.929 -28.722 1.00 92.75 425 GLU A N 1
ATOM 3279 C CA . GLU A 1 425 ? -1.467 7.791 -28.306 1.00 92.75 425 GLU A CA 1
ATOM 3280 C C . GLU A 1 425 ? -2.173 6.459 -28.597 1.00 92.75 425 GLU A C 1
ATOM 3282 O O . GLU A 1 425 ? -1.565 5.548 -29.153 1.00 92.75 425 GLU A O 1
ATOM 3287 N N . VAL A 1 426 ? -3.476 6.362 -28.308 1.00 91.44 426 VAL A N 1
ATOM 3288 C CA . VAL A 1 426 ? -4.289 5.179 -28.638 1.00 91.44 426 VAL A CA 1
ATOM 3289 C C . VAL A 1 426 ? -4.365 4.964 -30.151 1.00 91.44 426 VAL A C 1
ATOM 3291 O O . VAL A 1 426 ? -4.210 3.834 -30.614 1.00 91.44 426 VAL A O 1
ATOM 3294 N N . ALA A 1 427 ? -4.568 6.029 -30.930 1.00 89.94 427 ALA A N 1
ATOM 3295 C CA . ALA A 1 427 ? -4.602 5.943 -32.387 1.00 89.94 427 ALA A CA 1
ATOM 3296 C C . ALA A 1 427 ? -3.243 5.519 -32.967 1.00 89.94 427 ALA A C 1
ATOM 3298 O O . ALA A 1 427 ? -3.190 4.658 -33.841 1.00 89.94 427 ALA A O 1
ATOM 3299 N N . GLU A 1 428 ? -2.140 6.063 -32.458 1.00 89.50 428 GLU A N 1
ATOM 3300 C CA . GLU A 1 428 ? -0.786 5.704 -32.883 1.00 89.50 428 GLU A CA 1
ATOM 3301 C C . GLU A 1 428 ? -0.425 4.270 -32.466 1.00 89.50 428 GLU A C 1
ATOM 3303 O O . GLU A 1 428 ? 0.191 3.537 -33.238 1.00 89.50 428 GLU A O 1
ATOM 3308 N N . ALA A 1 429 ? -0.850 3.829 -31.279 1.00 88.44 429 ALA A N 1
ATOM 3309 C CA . ALA A 1 429 ? -0.687 2.449 -30.831 1.00 88.44 429 ALA A CA 1
ATOM 3310 C C . ALA A 1 429 ? -1.464 1.473 -31.725 1.00 88.44 429 ALA A C 1
ATOM 3312 O O . ALA A 1 429 ? -0.923 0.440 -32.128 1.00 88.44 429 ALA A O 1
ATOM 3313 N N . MET A 1 430 ? -2.701 1.821 -32.094 1.00 88.44 430 MET A N 1
ATOM 3314 C CA . MET A 1 430 ? -3.505 1.043 -33.034 1.00 88.44 430 MET A CA 1
ATOM 3315 C C . MET A 1 430 ? -2.831 0.985 -34.408 1.00 88.44 430 MET A C 1
ATOM 3317 O O . MET A 1 430 ? -2.609 -0.112 -34.916 1.00 88.44 430 MET A O 1
ATOM 3321 N N . GLN A 1 431 ? -2.381 2.123 -34.941 1.00 89.88 431 GLN A N 1
ATOM 3322 C CA . GLN A 1 431 ? -1.657 2.195 -36.214 1.00 89.88 431 GLN A CA 1
ATOM 3323 C C . GLN A 1 431 ? -0.356 1.391 -36.201 1.00 89.88 431 GLN A C 1
ATOM 3325 O O . GLN A 1 431 ? -0.074 0.683 -37.162 1.00 89.88 431 GLN A O 1
ATOM 3330 N N . ARG A 1 432 ? 0.432 1.441 -35.118 1.00 88.25 432 ARG A N 1
ATOM 3331 C CA . ARG A 1 432 ? 1.625 0.592 -34.973 1.00 88.25 432 ARG A CA 1
ATOM 3332 C C . ARG A 1 432 ? 1.260 -0.884 -34.973 1.00 88.25 432 ARG A C 1
ATOM 3334 O O . ARG A 1 432 ? 1.935 -1.663 -35.635 1.00 88.25 432 ARG A O 1
ATOM 3341 N N . SER A 1 433 ? 0.201 -1.266 -34.260 1.00 88.56 433 SER A N 1
ATOM 3342 C CA . SER A 1 433 ? -0.246 -2.660 -34.205 1.00 88.56 433 SER A CA 1
ATOM 3343 C C . SER A 1 433 ? -0.746 -3.162 -35.562 1.00 88.56 433 SER A C 1
ATOM 3345 O O . SER A 1 433 ? -0.464 -4.294 -35.946 1.00 88.56 433 SER A O 1
ATOM 3347 N N . GLU A 1 434 ? -1.440 -2.314 -36.321 1.00 89.69 434 GLU A N 1
ATOM 3348 C CA . GLU A 1 434 ? -1.900 -2.615 -37.675 1.00 89.69 434 GLU A CA 1
ATOM 3349 C C . GLU A 1 434 ? -0.722 -2.702 -38.640 1.00 89.69 434 GLU A C 1
ATOM 3351 O O . GLU A 1 434 ? -0.609 -3.679 -39.372 1.00 89.69 434 GLU A O 1
ATOM 3356 N N . ALA A 1 435 ? 0.204 -1.743 -38.584 1.00 89.38 435 ALA A N 1
ATOM 3357 C CA . ALA A 1 435 ? 1.419 -1.758 -39.388 1.00 89.38 435 ALA A CA 1
ATOM 3358 C C . ALA A 1 435 ? 2.279 -2.993 -39.093 1.00 89.38 435 ALA A C 1
ATOM 3360 O O . ALA A 1 435 ? 2.807 -3.596 -40.022 1.00 89.38 435 ALA A O 1
ATOM 3361 N N . GLN A 1 436 ? 2.384 -3.410 -37.827 1.00 87.94 436 GLN A N 1
ATOM 3362 C CA . GLN A 1 436 ? 3.088 -4.632 -37.451 1.00 87.94 436 GLN A CA 1
ATOM 3363 C C . GLN A 1 436 ? 2.381 -5.874 -38.003 1.00 87.94 436 GLN A C 1
ATOM 3365 O O . GLN A 1 436 ? 3.036 -6.700 -38.627 1.00 87.94 436 GLN A O 1
ATOM 3370 N N . LYS A 1 437 ? 1.055 -5.983 -37.857 1.00 88.06 437 LYS A N 1
ATOM 3371 C CA . LYS A 1 437 ? 0.281 -7.100 -38.424 1.00 88.06 437 LYS A CA 1
ATOM 3372 C C . LYS A 1 437 ? 0.406 -7.180 -39.945 1.00 88.06 437 LYS A C 1
ATOM 3374 O O . LYS A 1 437 ? 0.545 -8.272 -40.487 1.00 88.06 437 LYS A O 1
ATOM 3379 N N . ILE A 1 438 ? 0.372 -6.037 -40.629 1.00 87.62 438 ILE A N 1
ATOM 3380 C CA . ILE A 1 438 ? 0.565 -5.958 -42.082 1.00 87.62 438 ILE A CA 1
ATOM 3381 C C . ILE A 1 438 ? 1.993 -6.379 -42.436 1.00 87.62 438 ILE A C 1
ATOM 3383 O O . ILE A 1 438 ? 2.177 -7.228 -43.301 1.00 87.62 438 ILE A O 1
ATOM 3387 N N . ALA A 1 439 ? 3.002 -5.864 -41.731 1.00 85.75 439 ALA A N 1
ATOM 3388 C CA . ALA A 1 439 ? 4.398 -6.214 -41.970 1.00 85.75 439 ALA A CA 1
ATOM 3389 C C . ALA A 1 439 ? 4.694 -7.697 -41.698 1.00 85.75 439 ALA A C 1
ATOM 3391 O O . ALA A 1 439 ? 5.493 -8.288 -42.421 1.00 85.75 439 ALA A O 1
ATOM 3392 N N . GLU A 1 440 ? 4.062 -8.302 -40.689 1.00 85.00 440 GLU A N 1
ATOM 3393 C CA . GLU A 1 440 ? 4.149 -9.733 -40.386 1.00 85.00 440 GLU A CA 1
ATOM 3394 C C . GLU A 1 440 ? 3.482 -10.569 -41.483 1.00 85.00 440 GLU A C 1
ATOM 3396 O O . GLU A 1 440 ? 4.100 -11.508 -41.982 1.00 85.00 440 GLU A O 1
ATOM 3401 N N . ALA A 1 441 ? 2.282 -10.186 -41.932 1.00 82.56 441 ALA A N 1
ATOM 3402 C CA . ALA A 1 441 ? 1.596 -10.848 -43.041 1.00 82.56 441 ALA A CA 1
ATOM 3403 C C . ALA A 1 441 ? 2.389 -10.747 -44.357 1.00 82.56 441 ALA A C 1
ATOM 3405 O O . ALA A 1 441 ? 2.522 -11.726 -45.087 1.00 82.56 441 ALA A O 1
ATOM 3406 N N . GLU A 1 442 ? 2.979 -9.586 -44.645 1.00 81.62 442 GLU A N 1
ATOM 3407 C CA . GLU A 1 442 ? 3.855 -9.389 -45.802 1.00 81.62 442 GLU A CA 1
ATOM 3408 C C . GLU A 1 442 ? 5.185 -10.140 -45.656 1.00 81.62 442 GLU A C 1
ATOM 3410 O O . GLU A 1 442 ? 5.744 -10.601 -46.649 1.00 81.62 442 GLU A O 1
ATOM 3415 N N . ALA A 1 443 ? 5.707 -10.295 -44.434 1.00 80.19 443 ALA A N 1
ATOM 3416 C CA . ALA A 1 443 ? 6.957 -11.006 -44.169 1.00 80.19 443 ALA A CA 1
ATOM 3417 C C . ALA A 1 443 ? 6.865 -12.524 -44.362 1.00 80.19 443 ALA A C 1
ATOM 3419 O O . ALA A 1 443 ? 7.916 -13.162 -44.491 1.00 80.19 443 ALA A O 1
ATOM 3420 N N . ILE A 1 444 ? 5.655 -13.089 -44.402 1.00 78.31 444 ILE A N 1
ATOM 3421 C CA . ILE A 1 444 ? 5.420 -14.486 -44.794 1.00 78.31 444 ILE A CA 1
ATOM 3422 C C . ILE A 1 444 ? 5.799 -14.688 -46.268 1.00 78.31 444 ILE A C 1
ATOM 3424 O O . ILE A 1 444 ? 6.436 -15.674 -46.609 1.00 78.31 444 ILE A O 1
ATOM 3428 N N . TYR A 1 445 ? 5.500 -13.711 -47.129 1.00 75.25 445 TYR A N 1
ATOM 3429 C CA . TYR A 1 445 ? 5.756 -13.793 -48.571 1.00 75.25 445 TYR A CA 1
ATOM 3430 C C . TYR A 1 445 ? 7.097 -13.186 -49.006 1.00 75.25 445 TYR A C 1
ATOM 3432 O O . TYR A 1 445 ? 7.401 -13.135 -50.200 1.00 75.25 445 TYR A O 1
ATOM 3440 N N . LYS A 1 446 ? 7.907 -12.694 -48.060 1.00 81.00 446 LYS A N 1
ATOM 3441 C CA . LYS A 1 446 ? 9.244 -12.181 -48.374 1.00 81.00 446 LYS A CA 1
ATOM 3442 C C . LYS A 1 446 ? 10.173 -13.347 -48.725 1.00 81.00 446 LYS A C 1
ATOM 3444 O O . LYS A 1 446 ? 10.164 -14.346 -48.007 1.00 81.00 446 LYS A O 1
ATOM 3449 N N . PRO A 1 447 ? 11.013 -13.210 -49.767 1.00 79.19 447 PRO A N 1
ATOM 3450 C CA . PRO A 1 447 ? 12.019 -14.210 -50.091 1.00 79.19 447 PRO A CA 1
ATOM 3451 C C . PRO A 1 447 ? 12.932 -14.457 -48.886 1.00 79.19 447 PRO A C 1
ATOM 3453 O O . PRO A 1 447 ? 13.462 -13.519 -48.287 1.00 79.19 447 PRO A O 1
ATOM 3456 N N . ARG A 1 448 ? 13.092 -15.726 -48.522 1.00 81.94 448 ARG A N 1
ATOM 3457 C CA . ARG A 1 448 ? 13.987 -16.208 -47.464 1.00 81.94 448 ARG A CA 1
ATOM 3458 C C . ARG A 1 448 ? 14.900 -17.277 -48.052 1.00 81.94 448 ARG A C 1
ATOM 3460 O O . ARG A 1 448 ? 14.755 -17.654 -49.211 1.00 81.94 448 ARG A O 1
ATOM 3467 N N . ARG A 1 449 ? 15.852 -17.758 -47.258 1.00 85.81 449 ARG A N 1
ATOM 3468 C CA . ARG A 1 449 ? 16.693 -18.889 -47.666 1.00 85.81 449 ARG A CA 1
ATOM 3469 C C . ARG A 1 449 ? 15.897 -20.170 -47.817 1.00 85.81 449 ARG A C 1
ATOM 3471 O O . ARG A 1 449 ? 14.931 -20.364 -47.077 1.00 85.81 449 ARG A O 1
ATOM 3478 N N . TYR A 1 450 ? 16.368 -21.055 -48.689 1.00 85.06 450 TYR A N 1
ATOM 3479 C CA . TYR A 1 450 ? 15.673 -22.305 -48.987 1.00 85.06 450 TYR A CA 1
ATOM 3480 C C . TYR A 1 450 ? 15.466 -23.166 -47.730 1.00 85.06 450 TYR A C 1
ATOM 3482 O O . TYR A 1 450 ? 14.342 -23.558 -47.435 1.00 85.06 450 TYR A O 1
ATOM 3490 N N . ASP A 1 451 ? 16.501 -23.308 -46.891 1.00 83.69 451 ASP A N 1
ATOM 3491 C CA . ASP A 1 451 ? 16.449 -24.047 -45.613 1.00 83.69 451 ASP A CA 1
ATOM 3492 C C . ASP A 1 451 ? 15.371 -23.543 -44.627 1.00 83.69 451 ASP A C 1
ATOM 3494 O O . ASP A 1 451 ? 14.962 -24.248 -43.699 1.00 83.69 451 ASP A O 1
ATOM 3498 N N . GLN A 1 452 ? 14.972 -22.272 -44.733 1.00 84.31 452 GLN A N 1
ATOM 3499 C CA . GLN A 1 452 ? 13.909 -21.699 -43.901 1.00 84.31 452 GLN A CA 1
ATOM 3500 C C . GLN A 1 452 ? 12.538 -21.974 -44.513 1.00 84.31 452 GLN A C 1
ATOM 3502 O O . GLN A 1 452 ? 11.602 -22.278 -43.783 1.00 84.31 452 GLN A O 1
ATOM 3507 N N . LEU A 1 453 ? 12.449 -21.930 -45.841 1.00 84.88 453 LEU A N 1
ATOM 3508 C CA . LEU A 1 453 ? 11.227 -22.201 -46.582 1.00 84.88 453 LEU A CA 1
ATOM 3509 C C . LEU A 1 453 ? 10.776 -23.665 -46.455 1.00 84.88 453 LEU A C 1
ATOM 3511 O O . LEU A 1 453 ? 9.588 -23.928 -46.274 1.00 84.88 453 LEU A O 1
ATOM 3515 N N . GLU A 1 454 ? 11.734 -24.597 -46.469 1.00 83.44 454 GLU A N 1
ATOM 3516 C CA . GLU A 1 454 ? 11.509 -26.029 -46.228 1.00 83.44 454 GLU A CA 1
ATOM 3517 C C . GLU A 1 454 ? 10.982 -26.280 -44.804 1.00 83.44 454 GLU A C 1
ATOM 3519 O O . GLU A 1 454 ? 10.011 -27.011 -44.610 1.00 83.44 454 GLU A O 1
ATOM 3524 N N . ARG A 1 455 ? 11.562 -25.610 -43.794 1.00 85.69 455 ARG A N 1
ATOM 3525 C CA . ARG A 1 455 ? 11.115 -25.715 -42.391 1.00 85.69 455 ARG A CA 1
ATOM 3526 C C . ARG A 1 455 ? 9.668 -25.245 -42.208 1.00 85.69 455 ARG A C 1
ATOM 3528 O O . ARG A 1 455 ? 8.943 -25.837 -41.410 1.00 85.69 455 ARG A O 1
ATOM 3535 N N . ASP A 1 456 ? 9.273 -24.202 -42.930 1.00 81.88 456 ASP A N 1
ATOM 3536 C CA . ASP A 1 456 ? 7.941 -23.599 -42.838 1.00 81.88 456 ASP A CA 1
ATOM 3537 C C . ASP A 1 456 ? 6.912 -24.279 -43.772 1.00 81.88 456 ASP A C 1
ATOM 3539 O O . ASP A 1 456 ? 5.733 -23.922 -43.753 1.00 81.88 456 ASP A O 1
ATOM 3543 N N . GLY A 1 457 ? 7.326 -25.282 -44.562 1.00 83.50 457 GLY A N 1
ATOM 3544 C CA . GLY A 1 457 ? 6.450 -26.074 -45.433 1.00 83.50 457 GLY A CA 1
ATOM 3545 C C . GLY A 1 457 ? 5.922 -25.327 -46.664 1.00 83.50 457 GLY A C 1
ATOM 3546 O O . GLY A 1 457 ? 4.880 -25.699 -47.196 1.00 83.50 457 GLY A O 1
ATOM 3547 N N . MET A 1 458 ? 6.612 -24.270 -47.108 1.00 81.62 458 MET A N 1
ATOM 3548 C CA . MET A 1 458 ? 6.211 -23.413 -48.241 1.00 81.62 458 MET A CA 1
ATOM 3549 C C . MET A 1 458 ? 7.088 -23.625 -49.490 1.00 81.62 458 MET A C 1
ATOM 3551 O O . MET A 1 458 ? 7.180 -22.754 -50.353 1.00 81.62 458 MET A O 1
ATOM 3555 N N . GLU A 1 459 ? 7.752 -24.779 -49.588 1.00 77.75 459 GLU A N 1
ATOM 3556 C CA . GLU A 1 459 ? 8.642 -25.145 -50.703 1.00 77.75 459 GLU A CA 1
ATOM 3557 C C . GLU A 1 459 ? 7.902 -25.251 -52.053 1.00 77.75 459 GLU A C 1
ATOM 3559 O O . GLU A 1 459 ? 8.478 -24.969 -53.104 1.00 77.75 459 GLU A O 1
ATOM 3564 N N . ASP A 1 460 ? 6.606 -25.579 -52.026 1.00 84.00 460 ASP A N 1
ATOM 3565 C CA . ASP A 1 460 ? 5.782 -25.787 -53.224 1.00 84.00 460 ASP A CA 1
ATOM 3566 C C . ASP A 1 460 ? 5.412 -24.479 -53.963 1.00 84.00 460 ASP A C 1
ATOM 3568 O O . ASP A 1 460 ? 4.971 -24.508 -55.120 1.00 84.00 460 ASP A O 1
ATOM 3572 N N . ASP A 1 461 ? 5.606 -23.311 -53.338 1.00 83.56 461 ASP A N 1
ATOM 3573 C CA . ASP A 1 461 ? 5.325 -22.014 -53.955 1.00 83.56 461 ASP A CA 1
ATOM 3574 C C . ASP A 1 461 ? 6.432 -21.622 -54.948 1.00 83.56 461 ASP A C 1
ATOM 3576 O O . ASP A 1 461 ? 7.432 -20.990 -54.600 1.00 83.56 461 ASP A O 1
ATOM 3580 N N . ALA A 1 462 ? 6.215 -21.920 -56.235 1.00 84.44 462 ALA A N 1
ATOM 3581 C CA . ALA A 1 462 ? 7.189 -21.712 -57.318 1.00 84.44 462 ALA A CA 1
ATOM 3582 C C . ALA A 1 462 ? 7.835 -20.308 -57.354 1.00 84.44 462 ALA A C 1
ATOM 3584 O O . ALA A 1 462 ? 9.014 -20.174 -57.678 1.00 84.44 462 ALA A O 1
ATOM 3585 N N . LYS A 1 463 ? 7.085 -19.253 -57.000 1.00 85.50 463 LYS A N 1
ATOM 3586 C CA . LYS A 1 463 ? 7.606 -17.873 -56.945 1.00 85.50 463 LYS A CA 1
ATOM 3587 C C . LYS A 1 463 ? 8.534 -17.630 -55.752 1.00 85.50 463 LYS A C 1
ATOM 3589 O O . LYS A 1 463 ? 9.511 -16.899 -55.897 1.00 85.50 463 LYS A O 1
ATOM 3594 N N . LEU A 1 464 ? 8.228 -18.204 -54.586 1.00 83.50 464 LEU A N 1
ATOM 3595 C CA . LEU A 1 464 ? 9.076 -18.068 -53.399 1.00 83.50 464 LEU A CA 1
ATOM 3596 C C . LEU A 1 464 ? 10.343 -18.911 -53.541 1.00 83.50 464 LEU A C 1
ATOM 3598 O O . LEU A 1 464 ? 11.422 -18.424 -53.210 1.00 83.50 464 LEU A O 1
ATOM 3602 N N . ALA A 1 465 ? 10.225 -20.118 -54.099 1.00 84.38 465 ALA A N 1
ATOM 3603 C CA . ALA A 1 465 ? 11.355 -21.000 -54.371 1.00 84.38 465 ALA A CA 1
ATOM 3604 C C . ALA A 1 465 ? 12.370 -20.360 -55.339 1.00 84.38 465 ALA A C 1
ATOM 3606 O O . ALA A 1 465 ? 13.576 -20.388 -55.091 1.00 84.38 465 ALA A O 1
ATOM 3607 N N . GLU A 1 466 ? 11.904 -19.708 -56.412 1.00 88.94 466 GLU A N 1
ATOM 3608 C CA . GLU A 1 466 ? 12.792 -19.011 -57.353 1.00 88.94 466 GLU A CA 1
ATOM 3609 C C . GLU A 1 466 ? 13.502 -17.806 -56.710 1.00 88.94 466 GLU A C 1
ATOM 3611 O O . GLU A 1 466 ? 14.708 -17.626 -56.896 1.00 88.94 466 GLU A O 1
ATOM 3616 N N . ALA A 1 467 ? 12.787 -16.997 -55.921 1.00 87.19 467 ALA A N 1
ATOM 3617 C CA . ALA A 1 467 ? 13.367 -15.845 -55.228 1.00 87.19 467 ALA A CA 1
ATOM 3618 C C . ALA A 1 467 ? 14.344 -16.262 -54.110 1.00 87.19 467 ALA A C 1
ATOM 3620 O O . ALA A 1 467 ? 15.379 -15.625 -53.909 1.00 87.19 467 ALA A O 1
ATOM 3621 N N . SER A 1 468 ? 14.052 -17.367 -53.422 1.00 87.06 468 SER A N 1
ATOM 3622 C CA . SER A 1 468 ? 14.947 -18.017 -52.462 1.00 87.06 468 SER A CA 1
ATOM 3623 C C . SER A 1 468 ? 16.253 -18.463 -53.122 1.00 87.06 468 SER A C 1
ATOM 3625 O O . SER A 1 468 ? 17.333 -18.149 -52.623 1.00 87.06 468 SER A O 1
ATOM 3627 N N . ALA A 1 469 ? 16.171 -19.119 -54.282 1.00 86.81 469 ALA A N 1
ATOM 3628 C CA . ALA A 1 469 ? 17.349 -19.569 -55.015 1.00 86.81 469 ALA A CA 1
ATOM 3629 C C . ALA A 1 469 ? 18.248 -18.402 -55.465 1.00 86.81 469 ALA A C 1
ATOM 3631 O O . ALA A 1 469 ? 19.467 -18.557 -55.560 1.00 86.81 469 ALA A O 1
ATOM 3632 N N . GLN A 1 470 ? 17.670 -17.229 -55.746 1.00 88.44 470 GLN A N 1
ATOM 3633 C CA . GLN A 1 470 ? 18.437 -16.012 -56.030 1.00 88.44 470 GLN A CA 1
ATOM 3634 C C . GLN A 1 470 ? 19.153 -15.495 -54.777 1.00 88.44 470 GLN A C 1
ATOM 3636 O O . GLN A 1 470 ? 20.355 -15.247 -54.840 1.00 88.44 470 GLN A O 1
ATOM 3641 N N . LEU A 1 471 ? 18.463 -15.425 -53.634 1.00 89.50 471 LEU A N 1
ATOM 3642 C CA . LEU A 1 471 ? 19.070 -15.021 -52.361 1.00 89.50 471 LEU A CA 1
ATOM 3643 C C . LEU A 1 471 ? 20.214 -15.939 -51.921 1.00 89.50 471 LEU A C 1
ATOM 3645 O O . LEU A 1 471 ? 21.218 -15.455 -51.400 1.00 89.50 471 LEU A O 1
ATOM 3649 N N . ASP A 1 472 ? 20.090 -17.250 -52.124 1.00 88.50 472 ASP A N 1
ATOM 3650 C CA . ASP A 1 472 ? 21.152 -18.192 -51.765 1.00 88.50 472 ASP A CA 1
ATOM 3651 C C . ASP A 1 472 ? 22.390 -18.018 -52.661 1.00 88.50 472 ASP A C 1
ATOM 3653 O O . ASP A 1 472 ? 23.515 -18.024 -52.159 1.00 88.50 472 ASP A O 1
ATOM 3657 N N . ARG A 1 473 ? 22.202 -17.723 -53.958 1.00 90.94 473 ARG A N 1
ATOM 3658 C CA . ARG A 1 473 ? 23.306 -17.354 -54.867 1.00 90.94 473 ARG A CA 1
ATOM 3659 C C . ARG A 1 473 ? 23.968 -16.036 -54.476 1.00 90.94 473 ARG A C 1
ATOM 3661 O O . ARG A 1 473 ? 25.193 -15.946 -54.475 1.00 90.94 473 ARG A O 1
ATOM 3668 N N . GLU A 1 474 ? 23.177 -15.017 -54.148 1.00 91.06 474 GLU A N 1
ATOM 3669 C CA . GLU A 1 474 ? 23.687 -13.721 -53.686 1.00 91.06 474 GLU A CA 1
ATOM 3670 C C . GLU A 1 474 ? 24.464 -13.868 -52.378 1.00 91.06 474 GLU A C 1
ATOM 3672 O O . GLU A 1 474 ? 25.518 -13.260 -52.198 1.00 91.06 474 GLU A O 1
ATOM 3677 N N . TRP A 1 475 ? 23.983 -14.722 -51.479 1.00 87.31 475 TRP A N 1
ATOM 3678 C CA . TRP A 1 475 ? 24.674 -15.022 -50.239 1.00 87.31 475 TRP A CA 1
ATOM 3679 C C . TRP A 1 475 ? 25.998 -15.757 -50.459 1.00 87.31 475 TRP A C 1
ATOM 3681 O O . TRP A 1 475 ? 26.983 -15.473 -49.773 1.00 87.31 475 TRP A O 1
ATOM 3691 N N . ASP A 1 476 ? 26.036 -16.702 -51.394 1.00 88.00 476 ASP A N 1
ATOM 3692 C CA . ASP A 1 476 ? 27.270 -17.382 -51.778 1.00 88.00 476 ASP A CA 1
ATOM 3693 C C . ASP A 1 476 ? 28.277 -16.396 -52.384 1.00 88.00 476 ASP A C 1
ATOM 3695 O O . ASP A 1 476 ? 29.409 -16.333 -51.902 1.00 88.00 476 ASP A O 1
ATOM 3699 N N . SER A 1 477 ? 27.839 -15.534 -53.310 1.00 91.31 477 SER A N 1
ATOM 3700 C CA . SER A 1 477 ? 28.654 -14.442 -53.869 1.00 91.31 477 SER A CA 1
ATOM 3701 C C . SER A 1 477 ? 29.183 -13.507 -52.777 1.00 91.31 477 SER A C 1
ATOM 3703 O O . SER A 1 477 ? 30.364 -13.164 -52.745 1.00 91.31 477 SER A O 1
ATOM 3705 N N . TRP A 1 478 ? 28.336 -13.132 -51.817 1.00 89.75 478 TRP A N 1
ATOM 3706 C CA . TRP A 1 478 ? 28.736 -12.280 -50.703 1.00 89.75 478 TRP A CA 1
ATOM 3707 C C . TRP A 1 478 ? 29.761 -12.960 -49.786 1.00 89.75 478 TRP A C 1
ATOM 3709 O O . TRP A 1 478 ? 30.706 -12.308 -49.346 1.00 89.75 478 TRP A O 1
ATOM 3719 N N . LYS A 1 479 ? 29.623 -14.261 -49.494 1.00 86.38 479 LYS A N 1
ATOM 3720 C CA . LYS A 1 479 ? 30.614 -15.015 -48.700 1.00 86.38 479 LYS A CA 1
ATOM 3721 C C . LYS A 1 479 ? 31.969 -15.097 -49.403 1.00 86.38 479 LYS A C 1
ATOM 3723 O O . LYS A 1 479 ? 32.993 -15.099 -48.719 1.00 86.38 479 LYS A O 1
ATOM 3728 N N . GLU A 1 480 ? 31.977 -15.188 -50.731 1.00 85.75 480 GLU A N 1
ATOM 3729 C CA . GLU A 1 480 ? 33.204 -15.150 -51.531 1.00 85.75 480 GLU A CA 1
ATOM 3730 C C . GLU A 1 480 ? 33.879 -13.773 -51.454 1.00 85.75 480 GLU A C 1
ATOM 3732 O O . GLU A 1 480 ? 35.088 -13.692 -51.232 1.00 85.75 480 GLU A O 1
ATOM 3737 N N . GLU A 1 481 ? 33.097 -12.694 -51.543 1.00 88.00 481 GLU A N 1
ATOM 3738 C CA . GLU A 1 481 ? 33.576 -11.314 -51.377 1.00 88.00 481 GLU A CA 1
ATOM 3739 C C . GLU A 1 481 ? 34.002 -10.988 -49.935 1.00 88.00 481 GLU A C 1
ATOM 3741 O O . GLU A 1 481 ? 34.874 -10.144 -49.714 1.00 88.00 481 GLU A O 1
ATOM 3746 N N . ASN A 1 482 ? 33.428 -11.675 -48.942 1.00 86.00 482 ASN A N 1
ATOM 3747 C CA . ASN A 1 482 ? 33.654 -11.454 -47.512 1.00 86.00 482 ASN A CA 1
ATOM 3748 C C . ASN A 1 482 ? 34.283 -12.692 -46.851 1.00 86.00 482 ASN A C 1
ATOM 3750 O O . ASN A 1 482 ? 33.656 -13.354 -46.012 1.00 86.00 482 ASN A O 1
ATOM 3754 N N . PRO A 1 483 ? 35.547 -13.019 -47.180 1.00 82.56 483 PRO A N 1
ATOM 3755 C CA . PRO A 1 483 ? 36.209 -14.188 -46.632 1.00 82.56 483 PRO A CA 1
ATOM 3756 C C . PRO A 1 483 ? 36.360 -14.059 -45.114 1.00 82.56 483 PRO A C 1
ATOM 3758 O O . PRO A 1 483 ? 36.795 -13.030 -44.581 1.00 82.56 483 PRO A O 1
ATOM 3761 N N . ARG A 1 484 ? 36.048 -15.144 -44.399 1.00 75.12 484 ARG A N 1
ATOM 3762 C CA . ARG A 1 484 ? 36.176 -15.211 -42.937 1.00 75.12 484 ARG A CA 1
ATOM 3763 C C . ARG A 1 484 ? 37.587 -14.793 -42.499 1.00 75.12 484 ARG A C 1
ATOM 3765 O O . ARG A 1 484 ? 38.590 -15.301 -42.997 1.00 75.12 484 ARG A O 1
ATOM 3772 N N . GLY A 1 485 ? 37.654 -13.853 -41.556 1.00 70.19 485 GLY A N 1
ATOM 3773 C CA . GLY A 1 485 ? 38.909 -13.319 -41.023 1.00 70.19 485 GLY A CA 1
ATOM 3774 C C . GLY A 1 485 ? 39.479 -12.101 -41.761 1.00 70.19 485 GLY A C 1
ATOM 3775 O O . GLY A 1 485 ? 40.577 -11.679 -41.413 1.00 70.19 485 GLY A O 1
ATOM 3776 N N . CYS A 1 486 ? 38.777 -11.501 -42.732 1.00 67.75 486 CYS A N 1
ATOM 3777 C CA . CYS A 1 486 ? 39.214 -10.266 -43.404 1.00 67.75 486 CYS A CA 1
ATOM 3778 C C . CYS A 1 486 ? 39.483 -9.089 -42.436 1.00 67.75 486 CYS A C 1
ATOM 3780 O O . CYS A 1 486 ? 40.425 -8.332 -42.658 1.00 67.75 486 CYS A O 1
ATOM 3782 N N . GLY A 1 487 ? 38.745 -8.990 -41.322 1.00 64.75 487 GLY A N 1
ATOM 3783 C CA . GLY A 1 487 ? 38.915 -7.933 -40.313 1.00 64.75 487 GLY A CA 1
ATOM 3784 C C . GLY A 1 487 ? 40.209 -8.015 -39.489 1.00 64.75 487 GLY A C 1
ATOM 3785 O O . GLY A 1 487 ? 40.726 -6.987 -39.069 1.00 64.75 487 GLY A O 1
ATOM 3786 N N . ASN A 1 488 ? 40.790 -9.209 -39.316 1.00 61.66 488 ASN A N 1
ATOM 3787 C CA . ASN A 1 488 ? 42.020 -9.399 -38.530 1.00 61.66 488 ASN A CA 1
ATOM 3788 C C . ASN A 1 488 ? 43.305 -9.316 -39.376 1.00 61.66 488 ASN A C 1
ATOM 3790 O O . ASN A 1 488 ? 44.404 -9.395 -38.838 1.00 61.66 488 ASN A O 1
ATOM 3794 N N . LYS A 1 489 ? 43.189 -9.154 -40.702 1.00 57.81 489 LYS A N 1
ATOM 3795 C CA . LYS A 1 489 ? 44.339 -9.111 -41.628 1.00 57.81 489 LYS A CA 1
ATOM 3796 C C . LYS A 1 489 ? 44.912 -7.707 -41.847 1.00 57.81 489 LYS A C 1
ATOM 3798 O O . LYS A 1 489 ? 45.914 -7.574 -42.547 1.00 57.81 489 LYS A O 1
ATOM 3803 N N . LEU A 1 490 ? 44.297 -6.670 -41.270 1.00 55.03 490 LEU A N 1
ATOM 3804 C CA . LEU A 1 490 ? 44.762 -5.283 -41.396 1.00 55.03 490 LEU A CA 1
ATOM 3805 C C . LEU A 1 490 ? 45.702 -4.854 -40.251 1.00 55.03 490 LEU A C 1
ATOM 3807 O O . LEU A 1 490 ? 46.499 -3.943 -40.440 1.00 55.03 490 LEU A O 1
ATOM 3811 N N . GLY A 1 491 ? 45.672 -5.540 -39.100 1.00 53.38 491 GLY A N 1
ATOM 3812 C CA . GLY A 1 491 ? 46.504 -5.218 -37.929 1.00 53.38 491 GLY A CA 1
ATOM 3813 C C . GLY A 1 491 ? 47.973 -5.659 -38.012 1.00 53.38 491 GLY A C 1
ATOM 3814 O O . GLY A 1 491 ? 48.784 -5.212 -37.211 1.00 53.38 491 GLY A O 1
ATOM 3815 N N . GLU A 1 492 ? 48.347 -6.499 -38.982 1.00 55.16 492 GLU A N 1
ATOM 3816 C CA . GLU A 1 492 ? 49.735 -6.972 -39.158 1.00 55.16 492 GLU A CA 1
ATOM 3817 C C . GLU A 1 492 ? 50.530 -6.187 -40.218 1.00 55.16 492 GLU A C 1
ATOM 3819 O O . GLU A 1 492 ? 51.630 -6.587 -40.602 1.00 55.16 492 GLU A O 1
ATOM 3824 N N . ARG A 1 493 ? 50.008 -5.049 -40.697 1.00 57.00 493 ARG A N 1
ATOM 3825 C CA . ARG A 1 493 ? 50.725 -4.138 -41.603 1.00 57.00 493 ARG A CA 1
ATOM 3826 C C . ARG A 1 493 ? 50.913 -2.767 -40.953 1.00 57.00 493 ARG A C 1
ATOM 3828 O O . ARG A 1 493 ? 50.240 -1.812 -41.319 1.00 57.00 493 ARG A O 1
ATOM 3835 N N . GLY A 1 494 ? 51.826 -2.675 -39.991 1.00 52.66 494 GLY A N 1
ATOM 3836 C CA . GLY A 1 494 ? 52.221 -1.399 -39.393 1.00 52.66 494 GLY A CA 1
ATOM 3837 C C . GLY A 1 494 ? 53.277 -1.565 -38.304 1.00 52.66 494 GLY A C 1
ATOM 3838 O O . GLY A 1 494 ? 52.942 -1.877 -37.171 1.00 52.66 494 GLY A O 1
ATOM 3839 N N . ASP A 1 495 ? 54.535 -1.378 -38.699 1.00 56.09 495 ASP A N 1
ATOM 3840 C CA . ASP A 1 495 ? 55.708 -1.018 -37.893 1.00 56.09 495 ASP A CA 1
ATOM 3841 C C . ASP A 1 495 ? 56.107 -1.907 -36.702 1.00 56.09 495 ASP A C 1
ATOM 3843 O O . ASP A 1 495 ? 55.865 -1.619 -35.534 1.00 56.09 495 ASP A O 1
ATOM 3847 N N . ARG A 1 496 ? 56.895 -2.946 -37.015 1.00 54.66 496 ARG A N 1
ATOM 3848 C CA . ARG A 1 496 ? 57.873 -3.550 -36.088 1.00 54.66 496 ARG A CA 1
ATOM 3849 C C . ARG A 1 496 ? 59.316 -3.194 -36.457 1.00 54.66 496 ARG A C 1
ATOM 3851 O O . ARG A 1 496 ? 60.188 -4.046 -36.388 1.00 54.66 496 ARG A O 1
ATOM 3858 N N . ASN A 1 497 ? 59.554 -1.957 -36.878 1.00 50.16 497 ASN A N 1
ATOM 3859 C CA . ASN A 1 497 ? 60.892 -1.381 -37.003 1.00 50.16 497 ASN A CA 1
ATOM 3860 C C . ASN A 1 497 ? 60.765 0.142 -36.919 1.00 50.16 497 ASN A C 1
ATOM 3862 O O . ASN A 1 497 ? 60.601 0.764 -37.958 1.00 50.16 497 ASN A O 1
ATOM 3866 N N . PHE A 1 498 ? 60.774 0.697 -35.706 1.00 44.03 498 PHE A N 1
ATOM 3867 C CA . PHE A 1 498 ? 61.547 1.872 -35.276 1.00 44.03 498 PHE A CA 1
ATOM 3868 C C . PHE A 1 498 ? 61.439 2.011 -33.757 1.00 44.03 498 PHE A C 1
ATOM 3870 O O . PHE A 1 498 ? 60.310 1.872 -33.235 1.00 44.03 498 PHE A O 1
#

Solvent-accessible surface area (backbone atoms only — not comparable to full-atom values): 30515 Å² total; per-residue (Å²): 134,90,77,79,86,60,84,78,72,84,68,94,67,51,71,69,58,51,51,55,47,31,48,28,38,68,72,71,45,82,64,58,79,75,56,60,52,52,56,64,47,63,79,63,65,78,77,74,84,83,73,98,68,85,86,61,70,68,60,60,49,53,58,54,51,64,74,70,54,51,58,50,57,52,21,46,42,51,49,52,48,52,53,48,49,56,71,67,43,90,56,62,74,74,59,72,46,91,82,43,48,60,85,76,50,51,63,74,51,56,57,58,58,46,48,39,42,51,46,14,54,44,38,65,65,54,82,47,70,82,80,77,76,76,74,91,72,77,95,71,90,72,94,73,96,70,94,68,86,75,80,82,74,49,39,63,59,51,42,47,51,30,44,52,53,16,41,54,25,31,51,53,30,52,50,56,50,58,49,31,42,88,81,65,62,53,71,71,56,49,53,55,51,50,53,53,51,53,58,54,51,54,43,53,58,63,57,69,71,58,77,90,85,74,88,49,82,65,57,67,56,38,69,78,42,54,85,67,65,79,71,92,61,52,73,67,54,55,50,50,52,52,52,51,49,50,54,52,35,52,49,32,49,52,51,32,53,50,47,52,51,51,52,54,50,43,62,74,69,65,63,58,64,83,50,70,55,99,88,30,31,50,65,59,43,52,37,52,38,40,50,31,48,51,42,34,50,50,49,47,37,57,50,49,42,62,48,43,55,56,49,45,53,53,44,53,51,51,50,51,59,69,70,54,80,78,74,90,84,85,82,85,85,74,99,81,82,84,83,82,91,80,82,95,72,93,71,82,81,77,80,75,78,74,77,83,75,63,64,70,46,74,49,76,46,67,41,92,87,76,71,50,72,46,76,47,55,28,39,45,43,99,86,73,51,79,43,74,62,82,56,72,72,65,55,53,56,52,50,49,57,48,53,74,61,55,89,59,71,98,56,86,73,78,92,64,53,73,65,61,50,51,52,49,50,52,51,50,51,50,50,50,52,49,50,47,53,51,50,53,60,52,54,70,74,47,68,50,49,58,78,56,34,56,74,71,69,52,58,84,41,66,71,50,44,54,46,7,55,50,51,49,50,52,49,51,54,46,46,68,77,53,50,90,65,63,83,69,65,61,77,80,73,74,79,97,78,131

Radius of gyration: 37.83 Å; Cα contacts (8 Å, |Δi|>4): 307; chains: 1; bounding box: 93×107×108 Å

Nearest PDB structures (foldseek):
  2efk-assembly1_A-2  TM=1.578E-01  e=6.130E+00  Homo sapiens

Organism: NCBI:txid259834

Mean predicted aligned error: 20.54 Å

Sequence (498 aa):
MTIPQSNLLAGKMSLSKALSLATAWLDGEDPPLDDAAIISRNSNSTRIEGSTVEAGSSTAMKIAQQHLQSPIEKAISLLLEIQSQISASSNSSLMISSNESLEDVSTSSLELLSVTYHLGRAYLMLPTTTTTTSTNNTTVCNNDGFNSSGSNDNPALARKHNVTTAIDYFHSFLKQLDQLGDGILSEATLKEYHALLDDEQQDDEEADNIVPGYEDANAISNRTTIRRRTTTLDPNQLRTMKIQRYQRKQNALKQKQNLQSHTQRRIRLGLSDTELLDGHDNESLLRSLHLETLRVYAEEALEEISSSMRELEMIEMSIKYSSGGGDSMGRSGDVRMMDGRVSSSNPSRPTDPSPPQPLQMTQITQNPITGQLQLTKHQVTKTGQLQPILSTTTQISQRQQIKDGVFRPGWNLPTMSLEELAQREVAEAMQRSEAQKIAEAEAIYKPRRYDQLERDGMEDDAKLAEASAQLDREWDSWKEENPRGCGNKLGERGDRNF

Foldseek 3Di:
DPQDQDPQVPDDDDLLRLLVQLVCLLVVHDRPPVPVVSSVVVLVPPPPDDDPDDDDPVSVVVSVVVVVDRSLSVSLSSLVVSVVCVVPPPPCLLVLDLPAAPVNHALVSLLNLCSLLVNLSSLQVDQLDDPPPPPPDDDDDDDDDDPDDDPPSPSLVSNLVSLVSSLVSLLVSVVSQVSNPPDLEDPLLVVLNVLVVVVVVVLVVVLVPDDPDDDDVVNVVVVLVSLPDDPPDDPVVVVVSVVVLVVQLVVLVVQLVVLVVQVVVCVVVVDDQQDDDPRDGNRRSSSSNSSSVSHNSSSVSSVSSVVSSVVSNVSSVVVCVVVVPPDDDDDDDDPPDDDDDDDDDDDDDDPDPDDDAFDKDWDWDADPPPRDIDTWIWGQDPVRDTDTDDDPVVVVVVVVVVVVVPPDPPDDDDPDDPVRVVVVVVVVVVVVVVVVVVVVVVVVQDADAPVVCVVVVNCPPPVNVVSNVVVVVVVVVVCVVVPPPPVVVVVPPDDPDD

Secondary structure (DSSP, 8-state):
---------SSS--HHHHHHHHHHHHHTPPPPHHHHHHHHHHTT-----S------HHHHHHHHHHTT--HHHHHHHHHHHHHHHHHHSS-TTSS--TT--TTTS-HHHHHHTHHHHHHHHHHHHS--S-------------------------HHHHHHHHHHHHHHHHHHHHHHHHHT-BTTB-HHHHHHHHHHHHHHHHHHHHHHTS-TT---HHHHHHHTTTT----SS-HHHHHHHHHHHHHHHHHHHHHHHHHHHHHHHHHHHT--TT--BTTB-HHHHHHHHHHHHHHHHHHHHHHHHHHHHHHHHHHHHHHHHHH-SSS-----S-TT-------S----------PPPPPEEEEEEE-TTT-PEEEEEEEE-TTS-EEE---HHHHHHHHHHHHHHTT--SSPPPSS-HHHHHHHHHHHHHHHHHHHHHHHHHHHSS---HHHHHHTT-TT-HHHHHHHHHHHHHHHHHHHHS-TTGGGGSTTSS-S--

InterPro domains:
  IPR007304 TAP46-like protein [PF04177] (62-483)
  IPR007304 TAP46-like protein [PTHR10933] (57-489)
  IPR038511 TAP42/TAP46-like superfamily [G3DSA:1.25.40.540] (50-324)

pLDDT: mean 72.34, std 20.46, range [29.92, 97.5]